Protein AF-A0A375CQH8-F1 (afdb_monomer)

Organism: NCBI:txid164546

Mean predicted aligned error: 15.19 Å

InterPro domains:
  IPR004027 SEC-C motif [PF02810] (605-623)

Sequence (623 aa):
MVHLRDTAEERELMDDQPDGGILARLGVFPVASIDRMHQRSSHAAGAGRAALNQEGILKPVFGYLVAVPGQTARNVAMRRPVKPSTRIRAIQCWRSTGVSHALGSSLHVIMRVNSNRTGVLMVGEHCGGSEAAMTGMSYGVTATERMLAEFCERSFLKLWSYPNPHKDDGHELCDLLAVFGDTIFIFFDRENELPEITDKDPQVLWDRWKRNVIDRQVRTAHGAERYIRGGRPIFLDAKREKPFPVPFDKDKAVIHKIIVAHGAKAACELASPENVYGSLAITYAETGADLSHPFHIELDRHNPVHVLDSHNMPIVLRELDTVSDFSAYLDEKVRAVAAFDYLSYCGEEDLLGHYLLNYDAATKRHVIGPKSKDRSNVNGVMIAEGEWRDFVQTSVYKNTKNEDRISYFWDQLIQRTCQNSLEGTLGGNSNIARGESAIHEMAKEPRFMRRGLSERMLTAVDRFPDTGSFTRQVTFLPSFEPNVGYVLLQLRVPEAFRSTADFREKRQTLLEIACGAAKNKFPDLVKVIGIGIEAPKFSGGTVAEDFILMPCEPWTDERKSYYEELNREWNFFGTPALRRFNDRVTQFVPPPRAGTPTKPGRIGRNNPCPCGSGRKFKECHGR

pLDDT: mean 74.75, std 26.85, range [20.2, 98.38]

Nearest PDB structures (foldseek):
  6rvz-assembly1_A  TM=4.945E-01  e=7.745E-01  Homo sapiens
  3tal-assembly1_A  TM=4.244E-01  e=8.731E+00  Pyrococcus furiosus DSM 3638
  3tai-assembly1_A  TM=1.573E-01  e=4.441E+00  Pyrococcus furiosus DSM 3638

Structure (mmCIF, N/CA/C/O backbone):
data_AF-A0A375CQH8-F1
#
_entry.id   AF-A0A375CQH8-F1
#
loop_
_atom_site.group_PDB
_atom_site.id
_atom_site.type_symbol
_atom_site.label_atom_id
_atom_site.label_alt_id
_atom_site.label_comp_id
_atom_site.label_asym_id
_atom_site.label_entity_id
_atom_site.label_seq_id
_atom_site.pdbx_PDB_ins_code
_atom_site.Cartn_x
_atom_site.Cartn_y
_atom_site.Cartn_z
_atom_site.occupancy
_atom_site.B_iso_or_equiv
_atom_site.auth_seq_id
_atom_site.auth_comp_id
_atom_site.auth_asym_id
_atom_site.auth_atom_id
_atom_site.pdbx_PDB_model_num
ATOM 1 N N . MET A 1 1 ? -13.959 -8.116 -13.012 1.00 41.78 1 MET A N 1
ATOM 2 C CA . MET A 1 1 ? -13.976 -6.887 -12.190 1.00 41.78 1 MET A CA 1
ATOM 3 C C . MET A 1 1 ? -14.819 -7.005 -10.909 1.00 41.78 1 MET A C 1
ATOM 5 O O . MET A 1 1 ? -15.531 -6.061 -10.595 1.00 41.78 1 MET A O 1
ATOM 9 N N . VAL A 1 2 ? -14.787 -8.093 -10.123 1.00 34.25 2 VAL A N 1
ATOM 10 C CA . VAL A 1 2 ? -15.451 -8.009 -8.804 1.00 34.25 2 VAL A CA 1
ATOM 11 C C . VAL A 1 2 ? -14.690 -8.767 -7.730 1.00 34.25 2 VAL A C 1
ATOM 13 O O . VAL A 1 2 ? -14.949 -9.942 -7.490 1.00 34.25 2 VAL A O 1
ATOM 16 N N . HIS A 1 3 ? -13.786 -8.048 -7.059 1.00 41.03 3 HIS A N 1
ATOM 17 C CA . HIS A 1 3 ? -13.471 -8.355 -5.674 1.00 41.03 3 HIS A CA 1
ATOM 18 C C . HIS A 1 3 ? -14.729 -8.080 -4.854 1.00 41.03 3 HIS A C 1
ATOM 20 O O . HIS A 1 3 ? -15.212 -6.948 -4.800 1.00 41.03 3 HIS A O 1
ATOM 26 N N . LEU A 1 4 ? -15.301 -9.148 -4.304 1.00 38.59 4 LEU A N 1
ATOM 27 C CA . LEU A 1 4 ? -16.538 -9.137 -3.534 1.00 38.59 4 LEU A CA 1
ATOM 28 C C . LEU A 1 4 ? -16.195 -9.404 -2.077 1.00 38.59 4 LEU A C 1
ATOM 30 O O . LEU A 1 4 ? -15.538 -10.402 -1.773 1.00 38.59 4 LEU A O 1
ATOM 34 N N . ARG A 1 5 ? -16.672 -8.546 -1.179 1.00 39.34 5 ARG A N 1
ATOM 35 C CA . ARG A 1 5 ? -16.752 -8.883 0.237 1.00 39.34 5 ARG A CA 1
ATOM 36 C C . ARG A 1 5 ? -18.120 -8.494 0.770 1.00 39.34 5 ARG A C 1
ATOM 38 O O . ARG A 1 5 ? -18.524 -7.341 0.637 1.00 39.34 5 ARG A O 1
ATOM 45 N N . ASP A 1 6 ? -18.791 -9.471 1.365 1.00 34.78 6 ASP A N 1
ATOM 46 C CA . ASP A 1 6 ? -19.951 -9.232 2.209 1.00 34.78 6 ASP A CA 1
ATOM 47 C C . ASP A 1 6 ? -19.422 -8.813 3.583 1.00 34.78 6 ASP A C 1
ATOM 49 O O . ASP A 1 6 ? -18.721 -9.573 4.257 1.00 34.78 6 ASP A O 1
ATOM 53 N N . THR A 1 7 ? -19.690 -7.575 3.975 1.00 35.06 7 THR A N 1
ATOM 54 C CA . THR A 1 7 ? -19.331 -7.046 5.289 1.00 35.06 7 THR A CA 1
ATOM 55 C C . THR A 1 7 ? -20.567 -7.066 6.171 1.00 35.06 7 THR A C 1
ATOM 57 O O . THR A 1 7 ? -21.576 -6.466 5.811 1.00 35.06 7 THR A O 1
ATOM 60 N N . ALA A 1 8 ? -20.495 -7.750 7.312 1.00 30.75 8 ALA A N 1
ATOM 61 C CA . ALA A 1 8 ? -21.503 -7.664 8.360 1.00 30.75 8 ALA A CA 1
ATOM 62 C C . ALA A 1 8 ? -21.048 -6.618 9.383 1.00 30.75 8 ALA A C 1
ATOM 64 O O . ALA A 1 8 ? -20.131 -6.865 10.161 1.00 30.75 8 ALA A O 1
ATOM 65 N N . GLU A 1 9 ? -21.651 -5.439 9.334 1.00 31.34 9 GLU A N 1
ATOM 66 C CA . GLU A 1 9 ? -21.525 -4.411 10.366 1.00 31.34 9 GLU A CA 1
ATOM 67 C C . GLU A 1 9 ? -22.544 -4.711 11.460 1.00 31.34 9 GLU A C 1
ATOM 69 O O . GLU A 1 9 ? -23.689 -5.026 11.147 1.00 31.34 9 GLU A O 1
ATOM 74 N N . GLU A 1 10 ? -22.167 -4.577 12.729 1.00 43.72 10 GLU A N 1
ATOM 75 C CA . GLU A 1 10 ? -23.126 -4.572 13.833 1.00 43.72 10 GLU A CA 1
ATOM 76 C C . GLU A 1 10 ? -22.975 -3.280 14.643 1.00 43.72 10 GLU A C 1
ATOM 78 O O . GLU A 1 10 ? -21.871 -2.913 15.054 1.00 43.72 10 GLU A O 1
ATOM 83 N N . ARG A 1 11 ? -24.085 -2.558 14.833 1.00 34.12 11 ARG A N 1
ATOM 84 C CA . ARG A 1 11 ? -24.112 -1.244 15.490 1.00 34.12 11 ARG A CA 1
ATOM 85 C C . ARG A 1 11 ? -25.116 -1.218 16.620 1.00 34.12 11 ARG A C 1
ATOM 87 O O . ARG A 1 11 ? -26.246 -1.668 16.455 1.00 34.12 11 ARG A O 1
ATOM 94 N N . GLU A 1 12 ? -24.726 -0.591 17.718 1.00 41.88 12 GLU A N 1
ATOM 95 C CA . GLU A 1 12 ? -25.547 -0.487 18.913 1.00 41.88 12 GLU A CA 1
ATOM 96 C C . GLU A 1 12 ? -25.495 0.918 19.511 1.00 41.88 12 GLU A C 1
ATOM 98 O O . GLU A 1 12 ? -24.451 1.575 19.486 1.00 41.88 12 GLU A O 1
ATOM 103 N N . LEU A 1 13 ? -26.632 1.374 20.036 1.00 35.69 13 LEU A N 1
ATOM 104 C CA . LEU A 1 13 ? -26.797 2.680 20.662 1.00 35.69 13 LEU A CA 1
ATOM 105 C C . LEU A 1 13 ? -27.250 2.511 22.113 1.00 35.69 13 LEU A C 1
ATOM 107 O O . LEU A 1 13 ? -28.241 1.818 22.346 1.00 35.69 13 LEU A O 1
ATOM 111 N N . MET A 1 14 ? -26.590 3.189 23.054 1.00 47.44 14 MET A N 1
ATOM 112 C CA . MET A 1 14 ? -27.044 3.265 24.445 1.00 47.44 14 MET A CA 1
ATOM 113 C C . MET A 1 14 ? -27.053 4.721 24.924 1.00 47.44 14 MET A C 1
ATOM 115 O O . MET A 1 14 ? -26.047 5.430 24.833 1.00 47.44 14 MET A O 1
ATOM 119 N N . ASP A 1 15 ? -28.222 5.157 25.398 1.00 39.50 15 ASP A N 1
ATOM 120 C CA . ASP A 1 15 ? -28.410 6.398 26.151 1.00 39.50 15 ASP A CA 1
ATOM 121 C C . ASP A 1 15 ? -28.326 6.033 27.634 1.00 39.50 15 ASP A C 1
ATOM 123 O O . ASP A 1 15 ? -29.274 5.484 28.201 1.00 39.50 15 ASP A O 1
ATOM 127 N N . ASP A 1 16 ? -27.156 6.241 28.232 1.00 46.09 16 ASP A N 1
ATOM 128 C CA . ASP A 1 16 ? -26.970 5.982 29.651 1.00 46.09 16 ASP A CA 1
ATOM 129 C C . ASP A 1 16 ? -27.411 7.252 30.398 1.00 46.09 16 ASP A C 1
ATOM 131 O O . ASP A 1 16 ? -26.776 8.305 30.299 1.00 46.09 16 ASP A O 1
ATOM 135 N N . GLN A 1 17 ? -28.528 7.178 31.131 1.00 35.88 17 GLN A N 1
ATOM 136 C CA . GLN A 1 17 ? -28.936 8.268 32.021 1.00 35.88 17 GLN A CA 1
ATOM 137 C C . GLN A 1 17 ? -27.777 8.579 32.990 1.00 35.88 17 GLN A C 1
ATOM 139 O O . GLN A 1 17 ? -27.078 7.659 33.430 1.00 35.88 17 GLN A O 1
ATOM 144 N N . PRO A 1 18 ? -27.512 9.863 33.303 1.00 36.47 18 PRO A N 1
ATOM 145 C CA . PRO A 1 18 ? -26.422 10.264 34.182 1.00 36.47 18 PRO A CA 1
ATOM 146 C C . PRO 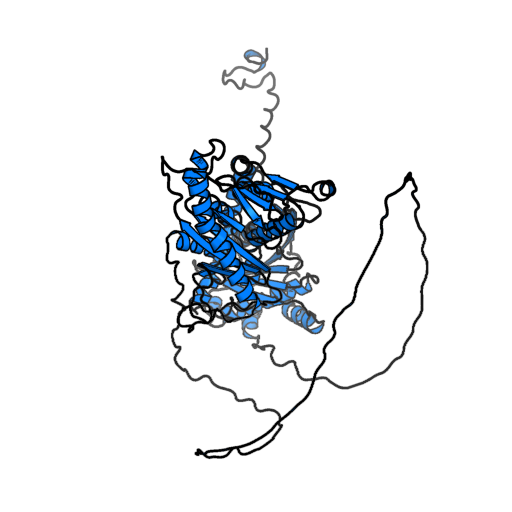A 1 18 ? -26.793 9.972 35.640 1.00 36.47 18 PRO A C 1
ATOM 148 O O . PRO A 1 18 ? -26.933 10.868 36.470 1.00 36.47 18 PRO A O 1
ATOM 151 N N . ASP A 1 19 ? -26.971 8.705 35.971 1.00 36.69 19 ASP A N 1
ATOM 152 C CA . ASP A 1 19 ? -27.067 8.247 37.338 1.00 36.69 19 ASP A CA 1
ATOM 153 C C . ASP A 1 19 ? -25.661 8.397 37.925 1.00 36.69 19 ASP A C 1
ATOM 155 O O . ASP A 1 19 ? -24.672 7.990 37.304 1.00 36.69 19 ASP A O 1
ATOM 159 N N . GLY A 1 20 ? -25.539 8.936 39.141 1.00 38.56 20 GLY A N 1
ATOM 160 C CA . GLY A 1 20 ? -24.242 9.135 39.808 1.00 38.56 20 GLY A CA 1
ATOM 161 C C . GLY A 1 20 ? -23.351 7.880 39.869 1.00 38.56 20 GLY A C 1
ATOM 162 O O . GLY A 1 20 ? -22.147 8.000 40.076 1.00 38.56 20 GLY A O 1
ATOM 163 N N . GLY A 1 21 ? -23.913 6.690 39.620 1.00 44.16 21 GLY A N 1
ATOM 164 C CA . GLY A 1 21 ? -23.195 5.431 39.451 1.00 44.16 21 GLY A CA 1
ATOM 165 C C . GLY A 1 21 ? -22.232 5.398 38.259 1.00 44.16 21 GLY A C 1
ATOM 166 O O . GLY A 1 21 ? -21.093 5.000 38.455 1.00 44.16 21 GLY A O 1
ATOM 167 N N . ILE A 1 22 ? -22.614 5.833 37.053 1.00 43.34 22 ILE A N 1
ATOM 168 C CA . ILE A 1 22 ? -21.747 5.720 35.854 1.00 43.34 22 ILE A CA 1
ATOM 169 C C . ILE A 1 22 ? -20.538 6.659 35.934 1.00 43.34 22 ILE A C 1
ATOM 171 O O . ILE A 1 22 ? -19.409 6.256 35.647 1.00 43.34 22 ILE A O 1
ATOM 175 N N . LEU A 1 23 ? -20.752 7.888 36.411 1.00 41.19 23 LEU A N 1
ATOM 176 C CA . LEU A 1 23 ? -19.678 8.863 36.625 1.00 41.19 23 LEU A CA 1
ATOM 177 C C . LEU A 1 23 ? -18.757 8.466 37.792 1.00 41.19 23 LEU A C 1
ATOM 179 O O . LEU A 1 23 ? -17.548 8.670 37.698 1.00 41.19 23 LEU A O 1
ATOM 183 N N . ALA A 1 24 ? -19.293 7.846 38.853 1.00 44.47 24 ALA A N 1
ATOM 184 C CA . ALA A 1 24 ? -18.484 7.276 39.932 1.00 44.47 24 ALA A CA 1
ATOM 185 C C . ALA A 1 24 ? -17.674 6.051 39.469 1.00 44.47 24 ALA A C 1
ATOM 187 O O . ALA A 1 24 ? -16.518 5.912 39.853 1.00 44.47 24 ALA A O 1
ATOM 188 N N . ARG A 1 25 ? -18.230 5.191 38.605 1.00 54.72 25 ARG A N 1
ATOM 189 C CA . ARG A 1 25 ? -17.586 3.956 38.108 1.00 54.72 25 ARG A CA 1
ATOM 190 C C . ARG A 1 25 ? -16.358 4.219 37.250 1.00 54.72 25 ARG A C 1
ATOM 192 O O . ARG A 1 25 ? -15.370 3.503 37.373 1.00 54.72 25 ARG A O 1
ATOM 199 N N . LEU A 1 26 ? -16.375 5.281 36.447 1.00 46.81 26 LEU A N 1
ATOM 200 C CA . LEU A 1 26 ? -15.183 5.704 35.712 1.00 46.81 26 LEU A CA 1
ATOM 201 C C . LEU A 1 26 ? -14.052 6.163 36.655 1.00 46.81 26 LEU A C 1
ATOM 203 O O . LEU A 1 26 ? -12.899 6.150 36.249 1.00 46.81 26 LEU A O 1
ATOM 207 N N . GLY A 1 27 ? -14.352 6.534 37.906 1.00 36.72 27 GLY A N 1
ATOM 208 C CA . GLY A 1 27 ? -13.359 6.857 38.940 1.00 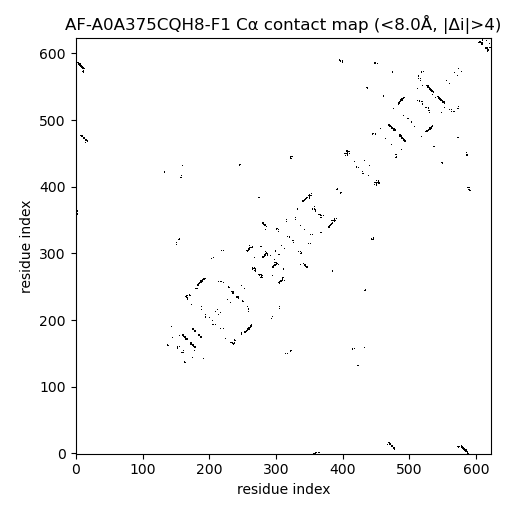36.72 27 GLY A CA 1
ATOM 209 C C . GLY A 1 27 ? -12.887 5.673 39.799 1.00 36.72 27 GLY A C 1
ATOM 210 O O . GLY A 1 27 ? -12.098 5.892 40.713 1.00 36.72 27 GLY A O 1
ATOM 211 N N . VAL A 1 28 ? -13.370 4.442 39.559 1.00 37.56 28 VAL A N 1
ATOM 212 C CA . VAL A 1 28 ? -13.140 3.270 40.440 1.00 37.56 28 VAL A CA 1
ATOM 213 C C . VAL A 1 28 ? -12.233 2.199 39.821 1.00 37.56 28 VAL A C 1
ATOM 215 O O . VAL A 1 28 ? -11.875 1.257 40.517 1.00 37.56 28 VAL A O 1
ATOM 218 N N . PHE A 1 29 ? -11.790 2.315 38.566 1.00 34.28 29 PHE A N 1
ATOM 219 C CA . PHE A 1 29 ? -10.866 1.330 37.986 1.00 34.28 29 PHE A CA 1
ATOM 220 C C . PHE A 1 29 ? -9.407 1.640 38.371 1.00 34.28 29 PHE A C 1
ATOM 222 O O . PHE A 1 29 ? -8.829 2.574 37.816 1.00 34.28 29 PHE A O 1
ATOM 229 N N . PRO A 1 30 ? -8.764 0.893 39.295 1.00 31.67 30 PRO A N 1
ATOM 230 C CA . PRO A 1 30 ? -7.325 0.988 39.458 1.00 31.67 30 PRO A CA 1
ATOM 231 C C . PRO A 1 30 ? -6.642 0.390 38.227 1.00 31.67 30 PRO A C 1
ATOM 233 O O . PRO A 1 30 ? -6.921 -0.741 37.825 1.00 31.67 30 PRO A O 1
ATOM 236 N N . VAL A 1 31 ? -5.711 1.155 37.667 1.00 29.66 31 VAL A N 1
ATOM 237 C CA . VAL A 1 31 ? -4.774 0.726 36.630 1.00 29.66 31 VAL A CA 1
ATOM 238 C C . VAL A 1 31 ? -3.994 -0.485 37.145 1.00 29.66 31 VAL A C 1
ATOM 240 O O . VAL A 1 31 ? -3.090 -0.360 37.972 1.00 29.66 31 VAL A O 1
ATOM 243 N N . ALA A 1 32 ? -4.339 -1.677 36.668 1.00 27.80 32 ALA A N 1
ATOM 244 C CA . ALA A 1 32 ? -3.481 -2.844 36.783 1.00 27.80 32 ALA A CA 1
ATOM 245 C C . ALA A 1 32 ? -2.817 -3.060 35.424 1.00 27.80 32 ALA A C 1
ATOM 247 O O . ALA A 1 32 ? -3.388 -3.679 34.530 1.00 27.80 32 ALA A O 1
ATOM 248 N N . SER A 1 33 ? -1.596 -2.548 35.269 1.00 29.78 33 SER A N 1
ATOM 249 C CA . SER A 1 33 ? -0.712 -2.979 34.192 1.00 29.78 33 SER A CA 1
ATOM 250 C C . SER A 1 33 ? -0.490 -4.492 34.311 1.00 29.78 33 SER A C 1
ATOM 252 O O . SER A 1 33 ? -0.049 -5.007 35.345 1.00 29.78 33 SER A O 1
ATOM 254 N N . ILE A 1 34 ? -0.849 -5.225 33.257 1.00 33.34 34 ILE A N 1
ATOM 255 C CA . ILE A 1 34 ? -0.694 -6.680 33.150 1.00 33.34 34 ILE A CA 1
ATOM 256 C C . ILE A 1 34 ? 0.793 -6.995 32.924 1.00 33.34 34 ILE A C 1
ATOM 258 O O . ILE A 1 34 ? 1.209 -7.355 31.835 1.00 33.34 34 ILE A O 1
ATOM 262 N N . ASP A 1 35 ? 1.604 -6.850 33.972 1.00 26.97 35 ASP A N 1
ATOM 263 C CA . ASP A 1 35 ? 3.008 -7.298 34.002 1.00 26.97 35 ASP A CA 1
ATOM 264 C C . ASP A 1 35 ? 3.305 -8.197 35.219 1.00 26.97 35 ASP A C 1
ATOM 266 O O . ASP A 1 35 ? 4.451 -8.519 35.533 1.00 26.97 35 ASP A O 1
ATOM 270 N N . ARG A 1 36 ? 2.271 -8.643 35.952 1.00 28.17 36 ARG A N 1
ATOM 271 C CA . ARG A 1 36 ? 2.440 -9.383 37.222 1.00 28.17 36 ARG A CA 1
ATOM 272 C C . ARG A 1 36 ? 1.669 -10.697 37.373 1.00 28.17 36 ARG A C 1
ATOM 274 O O . ARG A 1 36 ? 1.484 -11.146 38.501 1.00 28.17 36 ARG A O 1
ATOM 281 N N . MET A 1 37 ? 1.285 -11.373 36.289 1.00 28.34 37 MET A N 1
ATOM 282 C CA . MET A 1 37 ? 0.668 -12.716 36.386 1.00 28.34 37 MET A CA 1
ATOM 283 C C . MET A 1 37 ? 1.550 -13.896 35.946 1.00 28.34 37 MET A C 1
ATOM 285 O O . MET A 1 37 ? 1.134 -15.046 36.060 1.00 28.34 37 MET A O 1
ATOM 289 N N . HIS A 1 38 ? 2.817 -13.679 35.583 1.00 28.97 38 HIS A N 1
ATOM 290 C CA . HIS A 1 38 ? 3.795 -14.767 35.454 1.00 28.97 38 HIS A CA 1
ATOM 291 C C . HIS A 1 38 ? 4.524 -15.036 36.772 1.00 28.97 38 HIS A C 1
ATOM 293 O O . HIS A 1 38 ? 5.709 -14.756 36.896 1.00 28.97 38 HIS A O 1
ATOM 299 N N . GLN A 1 39 ? 3.808 -15.559 37.770 1.00 29.70 39 GLN A N 1
ATOM 300 C CA . GLN A 1 39 ? 4.356 -16.401 38.847 1.00 29.70 39 GLN A CA 1
ATOM 301 C C . GLN A 1 39 ? 3.241 -16.722 39.847 1.00 29.70 39 GLN A C 1
ATOM 303 O O . GLN A 1 39 ? 3.035 -15.965 40.793 1.00 29.70 39 GLN A O 1
ATOM 308 N N . ARG A 1 40 ? 2.545 -17.852 39.648 1.00 26.11 40 ARG A N 1
ATOM 309 C CA . ARG A 1 40 ? 2.070 -18.786 40.696 1.00 26.11 40 ARG A CA 1
ATOM 310 C C . ARG A 1 40 ? 1.027 -19.748 40.126 1.00 26.11 40 ARG A C 1
ATOM 312 O O . ARG A 1 40 ? -0.136 -19.393 40.004 1.00 26.11 40 ARG A O 1
ATOM 319 N N . SER A 1 41 ? 1.448 -20.979 39.849 1.00 26.36 41 SER A N 1
ATOM 320 C CA . SER A 1 41 ? 0.802 -22.212 40.339 1.00 26.36 41 SER A CA 1
ATOM 321 C C . SER A 1 41 ? 1.401 -23.431 39.630 1.00 26.36 41 SER A C 1
ATOM 323 O O . SER A 1 41 ? 0.886 -23.955 38.653 1.00 26.36 41 SER A O 1
ATOM 325 N N . SER A 1 42 ? 2.531 -23.902 40.153 1.00 24.34 42 SER A N 1
ATOM 326 C CA . SER A 1 42 ? 3.021 -25.259 39.926 1.00 24.34 42 SER A CA 1
ATOM 327 C C . SER A 1 42 ? 2.874 -26.023 41.238 1.00 24.34 42 SER A C 1
ATOM 329 O O . SER A 1 42 ? 3.603 -25.725 42.181 1.00 24.34 42 SER A O 1
ATOM 331 N N . HIS A 1 43 ? 1.898 -26.932 41.297 1.00 26.73 43 HIS A N 1
ATOM 332 C CA . HIS A 1 43 ? 1.901 -28.221 42.008 1.00 26.73 43 HIS A CA 1
ATOM 333 C C . HIS A 1 43 ? 0.465 -28.672 42.305 1.00 26.73 43 HIS A C 1
ATOM 335 O O . HIS A 1 43 ? -0.172 -28.153 43.212 1.00 26.73 43 HIS A O 1
ATOM 341 N N . ALA A 1 44 ? -0.011 -29.690 41.589 1.00 25.00 44 ALA A N 1
ATOM 342 C CA . ALA A 1 44 ? -0.225 -31.025 42.154 1.00 25.00 44 ALA A CA 1
ATOM 343 C C . ALA A 1 44 ? -0.697 -31.985 41.051 1.00 25.00 44 ALA A C 1
ATOM 345 O O . ALA A 1 44 ? -1.486 -31.633 40.182 1.00 25.00 44 ALA A O 1
ATOM 346 N N . ALA A 1 45 ? -0.132 -33.187 41.086 1.00 25.02 45 ALA A N 1
ATOM 347 C CA . ALA A 1 45 ? -0.254 -34.253 40.108 1.00 25.02 45 ALA A CA 1
ATOM 348 C C . ALA A 1 45 ? -1.553 -35.067 40.244 1.00 25.02 45 ALA A C 1
ATOM 350 O O . ALA A 1 45 ? -2.141 -35.140 41.319 1.00 25.02 45 ALA A O 1
ATOM 351 N N . GLY A 1 46 ? -1.911 -35.786 39.177 1.00 23.53 46 GLY A N 1
ATOM 352 C CA . GLY A 1 46 ? -2.907 -36.856 39.214 1.00 23.53 46 GLY A CA 1
ATOM 353 C C . GLY A 1 46 ? -2.970 -37.613 37.891 1.00 23.53 46 GLY A C 1
ATOM 354 O O . GLY A 1 46 ? -3.621 -37.178 36.953 1.00 23.53 46 GLY A O 1
ATOM 355 N N . ALA A 1 47 ? -2.241 -38.725 37.815 1.00 24.30 47 ALA A N 1
ATOM 356 C CA . ALA A 1 47 ? -2.130 -39.609 36.660 1.00 24.30 47 ALA A CA 1
ATOM 357 C C . ALA A 1 47 ? -3.442 -40.351 36.325 1.00 24.30 47 ALA A C 1
ATOM 359 O O . ALA A 1 47 ? -4.173 -40.756 37.224 1.00 24.30 47 ALA A O 1
ATOM 360 N N . GLY A 1 48 ? -3.673 -40.636 35.038 1.00 23.09 48 GLY A N 1
ATOM 361 C CA . GLY A 1 48 ? -4.765 -41.500 34.576 1.00 23.09 48 GLY A CA 1
ATOM 362 C C . GLY A 1 48 ? -4.594 -41.927 33.115 1.00 23.09 48 GLY A C 1
ATOM 363 O O . GLY A 1 48 ? -4.576 -41.099 32.220 1.00 23.09 48 GLY A O 1
ATOM 364 N N . ARG A 1 49 ? -4.407 -43.231 32.908 1.00 23.61 49 ARG A N 1
ATOM 365 C CA . ARG A 1 49 ? -4.001 -43.958 31.691 1.00 23.61 49 ARG A CA 1
ATOM 366 C C . ARG A 1 49 ? -4.957 -43.891 30.479 1.00 23.61 49 ARG A C 1
ATOM 368 O O . ARG A 1 49 ? -6.161 -44.003 30.636 1.00 23.61 49 ARG A O 1
ATOM 375 N N . ALA A 1 50 ? -4.331 -43.868 29.295 1.00 22.69 50 ALA A N 1
ATOM 376 C CA . ALA A 1 50 ? -4.510 -44.703 28.089 1.00 22.69 50 ALA A CA 1
ATOM 377 C C . ALA A 1 50 ? -5.882 -45.317 27.714 1.00 22.69 50 ALA A C 1
ATOM 379 O O . ALA A 1 50 ? -6.417 -46.128 28.463 1.00 22.69 50 ALA A O 1
ATOM 380 N N . ALA A 1 51 ? -6.275 -45.137 26.441 1.00 24.02 51 ALA A N 1
ATOM 381 C CA . ALA A 1 51 ? -6.775 -46.213 25.568 1.00 24.02 51 ALA A CA 1
ATOM 382 C C . ALA A 1 51 ? -6.667 -45.837 24.070 1.00 24.02 51 ALA A C 1
ATOM 384 O O . ALA A 1 51 ? -7.029 -44.739 23.659 1.00 24.02 51 ALA A O 1
ATOM 385 N N . LEU A 1 52 ? -6.133 -46.784 23.294 1.00 24.11 52 LEU A N 1
ATOM 386 C CA . LEU A 1 52 ? -6.046 -46.874 21.830 1.00 24.11 52 LEU A CA 1
ATOM 387 C C . LEU A 1 52 ? -7.310 -47.536 21.236 1.00 24.11 52 LEU A C 1
ATOM 389 O O . LEU A 1 52 ? -8.083 -48.127 21.987 1.00 24.11 52 LEU A O 1
ATOM 393 N N . ASN A 1 53 ? -7.370 -47.546 19.891 1.00 24.69 53 ASN A N 1
ATOM 394 C CA . ASN A 1 53 ? -8.190 -48.347 18.948 1.00 24.69 53 ASN A CA 1
ATOM 395 C C . ASN A 1 53 ? -9.380 -47.611 18.315 1.00 24.69 53 ASN A C 1
ATOM 397 O O . ASN A 1 53 ? -10.101 -46.908 19.005 1.00 24.69 53 ASN A O 1
ATOM 401 N N . GLN A 1 54 ? -9.733 -47.784 17.037 1.00 25.31 54 GLN A N 1
ATOM 402 C CA . GLN A 1 54 ? -9.124 -48.341 15.816 1.00 25.31 54 GLN A CA 1
ATOM 403 C C . GLN A 1 54 ? -10.128 -48.021 14.679 1.00 25.31 54 GLN A C 1
ATOM 405 O O . GLN A 1 54 ? -11.320 -47.876 14.925 1.00 25.31 54 GLN A O 1
ATOM 410 N N . GLU A 1 55 ? -9.585 -47.906 13.471 1.00 25.62 55 GLU A N 1
ATOM 411 C CA . GLU A 1 55 ? -10.138 -47.983 12.106 1.00 25.62 55 GLU A CA 1
ATOM 412 C C . GLU A 1 55 ? -11.627 -48.303 11.827 1.00 25.62 55 GLU A C 1
ATOM 414 O O . GLU A 1 55 ? -12.215 -49.209 12.410 1.00 25.62 55 GLU A O 1
ATOM 419 N N . GLY A 1 56 ? -12.132 -47.735 10.715 1.00 22.98 56 GLY A N 1
ATOM 420 C CA . GLY A 1 56 ? -12.783 -48.579 9.702 1.00 22.98 56 GLY A CA 1
ATOM 421 C C . GLY A 1 56 ? -13.886 -47.981 8.810 1.00 22.98 56 GLY A C 1
ATOM 422 O O . GLY A 1 56 ? -15.016 -47.818 9.247 1.00 22.98 56 GLY A O 1
ATOM 423 N N . ILE A 1 57 ? -13.569 -47.916 7.506 1.00 23.38 57 ILE A N 1
ATOM 424 C CA . ILE A 1 57 ? -14.386 -48.350 6.342 1.00 23.38 57 ILE A CA 1
ATOM 425 C C . ILE A 1 57 ? -14.943 -47.279 5.367 1.00 23.38 57 ILE A C 1
ATOM 427 O O . ILE A 1 57 ? -15.779 -46.436 5.669 1.00 23.38 57 ILE A O 1
ATOM 431 N N . LEU A 1 58 ? -14.459 -47.457 4.128 1.00 21.94 58 LEU A N 1
ATOM 432 C CA . LEU A 1 58 ? -14.775 -46.898 2.806 1.00 21.94 58 LEU A CA 1
ATOM 433 C C . LEU A 1 58 ? -16.177 -47.254 2.271 1.00 21.94 58 LEU A C 1
ATOM 435 O O . LEU A 1 58 ? -16.704 -48.305 2.627 1.00 21.94 58 LEU A O 1
ATOM 439 N N . LYS A 1 59 ? -16.656 -46.515 1.249 1.00 23.20 59 LYS A N 1
ATOM 440 C CA . LYS A 1 59 ? -16.973 -47.036 -0.113 1.00 23.20 59 LYS A CA 1
ATOM 441 C C . LYS A 1 59 ? -17.425 -45.920 -1.104 1.00 23.20 59 LYS A C 1
ATOM 443 O O . LYS A 1 59 ? -17.661 -44.802 -0.659 1.00 23.20 59 LYS A O 1
ATOM 448 N N . PRO A 1 60 ? -17.444 -46.182 -2.436 1.00 27.34 60 PRO A N 1
ATOM 449 C CA . PRO A 1 60 ? -16.961 -45.272 -3.485 1.00 27.34 60 PRO A CA 1
ATOM 450 C C . PRO A 1 60 ? -18.038 -44.865 -4.514 1.00 27.34 60 PRO A C 1
ATOM 452 O O . PRO A 1 60 ? -19.147 -45.394 -4.495 1.00 27.34 60 PRO A O 1
ATOM 455 N N . VAL A 1 61 ? -17.668 -44.041 -5.504 1.00 23.42 61 VAL A N 1
ATOM 456 C CA . VAL A 1 61 ? -18.356 -43.992 -6.809 1.00 23.42 61 VAL A CA 1
ATOM 457 C C . VAL A 1 61 ? -17.333 -44.009 -7.952 1.00 23.42 61 VAL A C 1
ATOM 459 O O . VAL A 1 61 ? -16.369 -43.249 -7.961 1.00 23.42 61 VAL A O 1
ATOM 462 N N . PHE A 1 62 ? -17.565 -44.935 -8.884 1.00 21.81 62 PHE A N 1
ATOM 463 C CA . PHE A 1 62 ? -16.845 -45.199 -10.131 1.00 21.81 62 PHE A CA 1
ATOM 464 C C . PHE A 1 62 ? -17.295 -44.266 -11.271 1.00 21.81 62 PHE A C 1
ATOM 466 O O . PHE A 1 62 ? -18.468 -43.915 -11.358 1.00 21.81 62 PHE A O 1
ATOM 473 N N . GLY A 1 63 ? -16.389 -43.997 -12.216 1.00 21.84 63 GLY A N 1
ATOM 474 C CA . GLY A 1 63 ? -16.684 -43.465 -13.552 1.00 21.84 63 GLY A CA 1
ATOM 475 C C . GLY A 1 63 ? -15.445 -43.570 -14.449 1.00 21.84 63 GLY A C 1
ATOM 476 O O . GLY A 1 63 ? -14.386 -43.073 -14.091 1.00 21.84 63 GLY A O 1
ATOM 477 N N . TYR A 1 64 ? -15.565 -44.295 -15.558 1.00 22.44 64 TYR A N 1
ATOM 478 C CA . TYR A 1 64 ? -14.509 -44.995 -16.300 1.00 22.44 64 TYR A CA 1
ATOM 479 C C . TYR A 1 64 ? -14.063 -44.310 -17.619 1.00 22.44 64 TYR A C 1
ATOM 481 O O . TYR A 1 64 ? -14.907 -43.730 -18.289 1.00 22.44 64 TYR A O 1
ATOM 489 N N . LEU A 1 65 ? -12.796 -44.588 -18.017 1.00 21.77 65 LEU A N 1
ATOM 490 C CA . LEU A 1 65 ? -12.253 -44.888 -19.379 1.00 21.77 65 LEU A CA 1
ATOM 491 C C . LEU A 1 65 ? -12.320 -43.784 -20.479 1.00 21.77 65 LEU A C 1
ATOM 493 O O . LEU A 1 65 ? -13.276 -43.037 -20.550 1.00 21.77 65 LEU A O 1
ATOM 497 N N . VAL A 1 66 ? -11.369 -43.594 -21.413 1.00 22.47 66 VAL A N 1
ATOM 498 C CA . VAL A 1 66 ? -10.392 -44.480 -22.088 1.00 22.47 66 VAL A CA 1
ATOM 499 C C . VAL A 1 66 ? -9.140 -43.678 -22.504 1.00 22.47 66 VAL A C 1
ATOM 501 O O . VAL A 1 66 ? -9.261 -42.590 -23.060 1.00 22.47 66 VAL A O 1
ATOM 504 N N . ALA A 1 67 ? -7.950 -44.261 -22.328 1.00 21.61 67 ALA A N 1
ATOM 505 C CA . ALA A 1 67 ? -6.713 -43.891 -23.023 1.00 21.61 67 ALA A CA 1
ATOM 506 C C . ALA A 1 67 ? -6.448 -44.878 -24.179 1.00 21.61 67 ALA A C 1
ATOM 508 O O . ALA A 1 67 ? -6.725 -46.070 -24.032 1.00 21.61 67 ALA A O 1
ATOM 509 N N . VAL A 1 68 ? -5.884 -44.404 -25.296 1.00 24.61 68 VAL A N 1
ATOM 510 C CA . VAL A 1 68 ? -5.420 -45.243 -26.420 1.00 24.61 68 VAL A CA 1
ATOM 511 C C . VAL A 1 68 ? -3.887 -45.118 -26.560 1.00 24.61 68 VAL A C 1
ATOM 513 O O . VAL A 1 68 ? -3.388 -43.995 -26.482 1.00 24.61 68 VAL A O 1
ATOM 516 N N . PRO A 1 69 ? -3.130 -46.226 -26.736 1.00 26.64 69 PRO A N 1
ATOM 517 C CA . PRO A 1 69 ? -1.662 -46.246 -26.680 1.00 26.64 69 PRO A CA 1
ATOM 518 C C . PRO A 1 69 ? -0.950 -46.443 -28.040 1.00 26.64 69 PRO A C 1
ATOM 520 O O . PRO A 1 69 ? -1.526 -46.976 -28.984 1.00 26.64 69 PRO A O 1
ATOM 523 N N . GLY A 1 70 ? 0.364 -46.159 -28.057 1.00 24.08 70 GLY A N 1
ATOM 524 C CA . GLY A 1 70 ? 1.361 -46.648 -29.036 1.00 24.08 70 GLY A CA 1
ATOM 525 C C . GLY A 1 70 ? 1.906 -45.561 -29.983 1.00 24.08 70 GLY A C 1
ATOM 526 O O . GLY A 1 70 ? 1.140 -44.726 -30.428 1.00 24.08 70 GLY A O 1
ATOM 527 N N . GLN A 1 71 ? 3.190 -45.484 -30.363 1.00 26.17 71 GLN A N 1
ATOM 528 C CA . GLN A 1 71 ? 4.256 -46.490 -30.374 1.00 26.17 71 GLN A CA 1
ATOM 529 C C . GLN A 1 71 ? 5.665 -45.858 -30.593 1.00 26.17 71 GLN A C 1
ATOM 531 O O . GLN A 1 71 ? 5.851 -45.002 -31.449 1.00 26.17 71 GLN A O 1
ATOM 536 N N . THR A 1 72 ? 6.639 -46.358 -29.815 1.00 26.00 72 THR A N 1
ATOM 537 C CA . THR A 1 72 ? 8.048 -46.741 -30.123 1.00 26.00 72 THR A CA 1
ATOM 538 C C . THR A 1 72 ? 9.076 -45.819 -30.820 1.00 26.00 72 THR A C 1
ATOM 540 O O . THR A 1 72 ? 9.119 -45.698 -32.036 1.00 26.00 72 THR A O 1
ATOM 543 N N . ALA A 1 73 ? 10.040 -45.363 -30.005 1.00 25.61 73 ALA A N 1
ATOM 544 C CA . ALA A 1 73 ? 11.499 -45.628 -30.005 1.00 25.61 73 ALA A CA 1
ATOM 545 C C . ALA A 1 73 ? 12.277 -45.974 -31.303 1.00 25.61 73 ALA A C 1
ATOM 547 O O . ALA A 1 73 ? 12.015 -47.002 -31.921 1.00 25.61 73 ALA A O 1
ATOM 548 N N . ARG A 1 74 ? 13.416 -45.279 -31.522 1.00 26.20 74 ARG A N 1
ATOM 549 C CA . ARG A 1 74 ? 14.812 -45.806 -31.438 1.00 26.20 74 ARG A CA 1
ATOM 550 C C . ARG A 1 74 ? 15.841 -44.804 -31.999 1.00 26.20 74 ARG A C 1
ATOM 552 O O . ARG A 1 74 ? 15.752 -44.432 -33.159 1.00 26.20 74 ARG A O 1
ATOM 559 N N . ASN A 1 75 ? 16.881 -44.482 -31.222 1.00 25.14 75 ASN A N 1
ATOM 560 C CA . ASN A 1 75 ? 18.269 -44.793 -31.599 1.00 25.14 75 ASN A CA 1
ATOM 561 C C . ASN A 1 75 ? 19.250 -44.611 -30.427 1.00 25.14 75 ASN A C 1
ATOM 563 O O . ASN A 1 75 ? 19.119 -43.719 -29.597 1.00 25.14 75 ASN A O 1
ATOM 567 N N . VAL A 1 76 ? 20.206 -45.537 -30.374 1.00 25.89 76 VAL A N 1
ATOM 568 C CA . VAL A 1 76 ? 21.220 -45.786 -29.341 1.00 25.89 76 VAL A CA 1
ATOM 569 C C . VAL A 1 76 ? 22.599 -45.679 -29.994 1.00 25.89 76 VAL A C 1
ATOM 571 O O . VAL A 1 76 ? 22.789 -46.278 -31.046 1.00 25.89 76 VAL A O 1
ATOM 574 N N . ALA A 1 77 ? 23.566 -45.032 -29.331 1.00 25.12 77 ALA A N 1
ATOM 575 C CA . ALA A 1 77 ? 25.010 -45.350 -29.357 1.00 25.12 77 ALA A CA 1
ATOM 576 C C . ALA A 1 77 ? 25.706 -44.526 -28.244 1.00 25.12 77 ALA A C 1
ATOM 578 O O . ALA A 1 77 ? 25.717 -43.306 -28.302 1.00 25.12 77 ALA A O 1
ATOM 579 N N . MET A 1 78 ? 25.987 -45.072 -27.055 1.00 24.92 78 MET A N 1
ATOM 580 C CA . MET A 1 78 ? 27.160 -45.854 -26.602 1.00 24.92 78 MET A CA 1
ATOM 581 C C . MET A 1 78 ? 28.514 -45.109 -26.443 1.00 24.92 78 MET A C 1
ATOM 583 O O . MET A 1 78 ? 29.238 -44.948 -27.411 1.00 24.92 78 MET A O 1
ATOM 587 N N . ARG A 1 79 ? 28.875 -44.890 -25.155 1.00 26.05 79 ARG A N 1
ATOM 588 C CA . ARG A 1 79 ? 30.142 -45.212 -24.418 1.00 26.05 79 ARG A CA 1
ATOM 589 C C . ARG A 1 79 ? 31.448 -44.491 -24.857 1.00 26.05 79 ARG A C 1
ATOM 591 O O . ARG A 1 79 ? 31.782 -44.498 -26.024 1.00 26.05 79 ARG A O 1
ATOM 598 N N . ARG A 1 80 ? 32.313 -43.947 -23.976 1.00 27.61 80 ARG A N 1
ATOM 599 C CA . ARG A 1 80 ? 32.973 -44.526 -22.772 1.00 27.61 80 ARG A CA 1
ATOM 600 C C . ARG A 1 80 ? 33.573 -43.453 -21.803 1.00 27.61 80 ARG A C 1
ATOM 602 O O . ARG A 1 80 ? 33.678 -42.301 -22.199 1.00 27.61 80 ARG A O 1
ATOM 609 N N . PRO A 1 81 ? 34.006 -43.846 -20.575 1.00 38.28 81 PRO A N 1
ATOM 610 C CA . PRO A 1 81 ? 34.335 -42.974 -19.423 1.00 38.28 81 PRO A CA 1
ATOM 611 C C . PRO A 1 81 ? 35.816 -43.019 -18.962 1.00 38.28 81 PRO A C 1
ATOM 613 O O . PRO A 1 81 ? 36.442 -44.051 -19.173 1.00 38.28 81 PRO A O 1
ATOM 616 N N . VAL A 1 82 ? 36.336 -42.023 -18.207 1.00 26.23 82 VAL A N 1
ATOM 617 C CA . VAL A 1 82 ? 37.493 -42.188 -17.271 1.00 26.23 82 VAL A CA 1
ATOM 618 C C . VAL A 1 82 ? 37.522 -41.153 -16.109 1.00 26.23 82 VAL A C 1
ATOM 620 O O . VAL A 1 82 ? 37.778 -39.979 -16.326 1.00 26.23 82 VAL A O 1
ATOM 623 N N . LYS A 1 83 ? 37.319 -41.688 -14.890 1.00 26.52 83 LYS A N 1
ATOM 624 C CA . LYS A 1 83 ? 37.903 -41.494 -13.528 1.00 26.52 83 LYS A CA 1
ATOM 625 C C . LYS A 1 83 ? 38.154 -40.127 -12.817 1.00 26.52 83 LYS A C 1
ATOM 627 O O . LYS A 1 83 ? 38.530 -39.147 -13.444 1.00 26.52 83 LYS A O 1
ATOM 632 N N . PRO A 1 84 ? 38.057 -40.130 -11.456 1.00 31.36 84 PRO A N 1
ATOM 633 C CA . PRO A 1 84 ? 38.179 -38.969 -10.563 1.00 31.36 84 PRO A CA 1
ATOM 634 C C . PRO A 1 84 ? 39.580 -38.823 -9.933 1.00 31.36 84 PRO A C 1
ATOM 636 O O . PRO A 1 84 ? 40.333 -39.796 -9.850 1.00 31.36 84 PRO A O 1
ATOM 639 N N . SER A 1 85 ? 39.898 -37.642 -9.392 1.00 25.23 85 SER A N 1
ATOM 640 C CA . SER A 1 85 ? 41.066 -37.436 -8.527 1.00 25.23 85 SER A CA 1
ATOM 641 C C . SER A 1 85 ? 40.664 -36.947 -7.132 1.00 25.23 85 SER A C 1
ATOM 643 O O . SER A 1 85 ? 40.000 -35.935 -6.934 1.00 25.23 85 SER A O 1
ATOM 645 N N . THR A 1 86 ? 41.084 -37.731 -6.147 1.00 25.23 86 THR A N 1
ATOM 646 C CA . THR A 1 86 ? 41.074 -37.447 -4.713 1.00 25.23 86 THR A CA 1
ATOM 647 C C . THR A 1 86 ? 42.414 -36.815 -4.338 1.00 25.23 86 THR A C 1
ATOM 649 O O . THR A 1 86 ? 43.448 -37.299 -4.800 1.00 25.23 86 THR A O 1
ATOM 652 N N . ARG A 1 87 ? 42.442 -35.837 -3.424 1.00 23.98 87 ARG A N 1
ATOM 653 C CA . ARG A 1 87 ? 43.573 -35.675 -2.491 1.00 23.98 87 ARG A CA 1
ATOM 654 C C . ARG A 1 87 ? 43.141 -35.003 -1.188 1.00 23.98 87 ARG A C 1
ATOM 656 O O . ARG A 1 87 ? 42.895 -33.808 -1.122 1.00 23.98 87 ARG A O 1
ATOM 663 N N . ILE A 1 88 ? 43.100 -35.836 -0.154 1.00 23.19 88 ILE A N 1
ATOM 664 C CA . ILE A 1 88 ? 43.200 -35.497 1.264 1.00 23.19 88 ILE A CA 1
ATOM 665 C C . ILE A 1 88 ? 44.669 -35.172 1.569 1.00 23.19 88 ILE A C 1
ATOM 667 O O . ILE A 1 88 ? 45.542 -35.929 1.144 1.00 23.19 88 ILE A O 1
ATOM 671 N N . ARG A 1 89 ? 44.938 -34.134 2.372 1.00 22.73 89 ARG A N 1
ATOM 672 C CA . ARG A 1 89 ? 46.014 -34.130 3.382 1.00 22.73 89 ARG A CA 1
ATOM 673 C C . ARG A 1 89 ? 45.641 -33.200 4.539 1.00 22.73 89 ARG A C 1
ATOM 675 O O . ARG A 1 89 ? 45.332 -32.034 4.335 1.00 22.73 89 ARG A O 1
ATOM 682 N N . ALA A 1 90 ? 45.676 -33.772 5.736 1.00 21.44 90 ALA A N 1
ATOM 683 C CA . ALA A 1 90 ? 45.621 -33.109 7.029 1.00 21.44 90 ALA A CA 1
ATOM 684 C C . ALA A 1 90 ? 47.046 -32.907 7.587 1.00 21.44 90 ALA A C 1
ATOM 686 O O . ALA A 1 90 ? 47.996 -33.452 7.019 1.00 21.44 90 ALA A O 1
ATOM 687 N N . ILE A 1 91 ? 47.111 -32.274 8.774 1.00 22.47 91 ILE A N 1
ATOM 688 C CA . ILE A 1 91 ? 48.242 -32.193 9.733 1.00 22.47 91 ILE A CA 1
ATOM 689 C C . ILE A 1 91 ? 49.166 -30.982 9.420 1.00 22.47 91 ILE A C 1
ATOM 691 O O . ILE A 1 91 ? 49.567 -30.815 8.280 1.00 22.47 91 ILE A O 1
ATOM 695 N N . GLN A 1 92 ? 49.510 -30.038 10.316 1.00 22.25 92 GLN A N 1
ATOM 696 C CA . GLN A 1 92 ? 49.853 -30.133 11.741 1.00 22.25 92 GLN A CA 1
ATOM 697 C C . GLN A 1 92 ? 49.800 -28.766 12.461 1.00 22.25 92 GLN A C 1
ATOM 699 O O . GLN A 1 92 ? 50.020 -27.712 11.874 1.00 22.25 92 GLN A O 1
ATOM 704 N N . CYS A 1 93 ? 49.579 -28.851 13.771 1.00 20.88 93 CYS A N 1
ATOM 705 C CA . CYS A 1 93 ? 49.740 -27.844 14.819 1.00 20.88 93 CYS A CA 1
ATOM 706 C C . CYS A 1 93 ? 51.202 -27.370 14.974 1.00 20.88 93 CYS A C 1
ATOM 708 O O . CYS A 1 93 ? 52.094 -28.211 14.905 1.00 20.88 93 CYS A O 1
ATOM 710 N N . TRP A 1 94 ? 51.440 -26.091 15.308 1.00 21.73 94 TRP A N 1
ATOM 711 C CA . TRP A 1 94 ? 52.600 -25.668 16.112 1.00 21.73 94 TRP A CA 1
ATOM 712 C C . TRP A 1 94 ? 52.273 -24.429 16.964 1.00 21.73 94 TRP A C 1
ATOM 714 O O . TRP A 1 94 ? 51.615 -23.492 16.516 1.00 21.73 94 TRP A O 1
ATOM 724 N N . ARG A 1 95 ? 52.709 -24.484 18.226 1.00 21.83 95 ARG A N 1
ATOM 725 C CA . ARG A 1 95 ? 52.578 -23.474 19.286 1.00 21.83 95 ARG A CA 1
ATOM 726 C C . ARG A 1 95 ? 53.899 -22.713 19.464 1.00 21.83 95 ARG A C 1
ATOM 728 O O . ARG A 1 95 ? 54.957 -23.315 19.325 1.00 21.83 95 ARG A O 1
ATOM 735 N N . SER A 1 96 ? 53.768 -21.502 20.028 1.00 22.69 96 SER A N 1
ATOM 736 C CA . SER A 1 96 ? 54.730 -20.774 20.896 1.00 22.69 96 SER A CA 1
ATOM 737 C C . SER A 1 96 ? 55.919 -20.102 20.174 1.00 22.69 96 SER A C 1
ATOM 739 O O . SER A 1 96 ? 56.370 -20.620 19.167 1.00 22.69 96 SER A O 1
ATOM 741 N N . THR A 1 97 ? 56.452 -18.925 20.535 1.00 24.67 97 THR A N 1
ATOM 742 C CA . THR A 1 97 ? 56.570 -18.168 21.809 1.00 24.67 97 THR A CA 1
ATOM 743 C C . THR A 1 97 ? 57.065 -16.728 21.527 1.00 24.67 97 THR A C 1
ATOM 745 O O . THR A 1 97 ? 57.757 -16.529 20.534 1.00 24.67 97 THR A O 1
ATOM 748 N N . GLY A 1 98 ? 56.844 -15.788 22.469 1.00 22.83 98 GLY A N 1
ATOM 749 C CA . GLY A 1 98 ? 57.674 -14.576 22.694 1.00 22.83 98 GLY A CA 1
ATOM 750 C C . GLY A 1 98 ? 56.937 -13.242 22.474 1.00 22.83 98 GLY A C 1
ATOM 751 O O . GLY A 1 98 ? 56.809 -12.820 21.337 1.00 22.83 98 GLY A O 1
ATOM 752 N N . VAL A 1 99 ? 56.239 -12.634 23.448 1.00 23.83 99 VAL A N 1
ATOM 753 C CA . VAL A 1 99 ? 56.671 -11.896 24.671 1.00 23.83 99 VAL A CA 1
ATOM 754 C C . VAL A 1 99 ? 57.323 -10.527 24.403 1.00 23.83 99 VAL A C 1
ATOM 756 O O . VAL A 1 99 ? 58.465 -10.469 23.963 1.00 23.83 99 VAL A O 1
ATOM 759 N N . SER A 1 100 ? 56.614 -9.448 24.781 1.00 23.80 100 SER A N 1
ATOM 760 C CA . SER A 1 100 ? 57.060 -8.281 25.594 1.00 23.80 100 SER A CA 1
ATOM 761 C C . SER A 1 100 ? 55.870 -7.305 25.740 1.00 23.80 100 SER A C 1
ATOM 763 O O . SER A 1 100 ? 55.393 -6.781 24.744 1.00 23.80 100 SER A O 1
ATOM 765 N N . HIS A 1 101 ? 55.129 -7.316 26.855 1.00 24.53 101 HIS A N 1
ATOM 766 C CA . HIS A 1 101 ? 55.287 -6.528 28.099 1.00 24.53 101 HIS A CA 1
ATOM 767 C C . HIS A 1 101 ? 55.010 -5.015 27.989 1.00 24.53 101 HIS A C 1
ATOM 769 O O . HIS A 1 101 ? 55.821 -4.287 27.434 1.00 24.53 101 HIS A O 1
ATOM 775 N N . ALA A 1 102 ? 53.913 -4.568 28.624 1.00 24.00 102 ALA A N 1
ATOM 776 C CA . ALA A 1 102 ? 53.837 -3.521 29.667 1.00 24.00 102 ALA A CA 1
ATOM 777 C C . ALA A 1 102 ? 52.354 -3.110 29.845 1.00 24.00 102 ALA A C 1
ATOM 779 O O . ALA A 1 102 ? 51.750 -2.575 28.928 1.00 24.00 102 ALA A O 1
ATOM 780 N N . LEU A 1 103 ? 51.664 -3.596 30.884 1.00 22.88 103 LEU A N 1
ATOM 781 C CA . LEU A 1 103 ? 51.518 -3.014 32.236 1.00 22.88 103 LEU A CA 1
ATOM 782 C C . LEU A 1 103 ? 50.260 -2.135 32.355 1.00 22.88 103 LEU A C 1
ATOM 784 O O . LEU A 1 103 ? 50.122 -1.135 31.665 1.00 22.88 103 LEU A O 1
ATOM 788 N N . GLY A 1 104 ? 49.365 -2.523 33.268 1.00 24.28 104 GLY A N 1
ATOM 789 C CA . GLY A 1 104 ? 48.138 -1.785 33.576 1.00 24.28 104 GLY A CA 1
ATOM 790 C C . GLY A 1 104 ? 47.111 -2.592 34.372 1.00 24.28 104 GLY A C 1
ATOM 791 O O . GLY A 1 104 ? 45.992 -2.786 33.920 1.00 24.28 104 GLY A O 1
ATOM 792 N N . SER A 1 105 ? 47.544 -3.114 35.520 1.00 23.11 105 SER A N 1
ATOM 793 C CA . SER A 1 105 ? 46.786 -3.530 36.717 1.00 23.11 105 SER A CA 1
ATOM 794 C C . SER A 1 105 ? 45.457 -2.754 36.909 1.00 23.11 105 SER A C 1
ATOM 796 O O . SER A 1 105 ? 45.409 -1.569 36.615 1.00 23.11 105 SER A O 1
ATOM 798 N N . SER A 1 106 ? 44.348 -3.270 37.452 1.00 22.94 106 SER A N 1
ATOM 799 C CA . SER A 1 106 ? 44.195 -4.227 38.550 1.00 22.94 106 SER A CA 1
ATOM 800 C C . SER A 1 106 ? 42.720 -4.618 38.767 1.00 22.94 106 SER A C 1
ATOM 802 O O . SER A 1 106 ? 41.826 -3.792 38.633 1.00 22.94 106 SER A O 1
ATOM 804 N N . LEU A 1 107 ? 42.548 -5.860 39.239 1.00 22.48 107 LEU A N 1
ATOM 805 C CA . LEU A 1 107 ? 41.483 -6.419 40.089 1.00 22.48 107 LEU A CA 1
ATOM 806 C C . LEU A 1 107 ? 40.027 -6.491 39.576 1.00 22.48 107 LEU A C 1
ATOM 808 O O . LEU A 1 107 ? 39.206 -5.605 39.782 1.00 22.48 107 LEU A O 1
ATOM 812 N N . HIS A 1 108 ? 39.677 -7.683 39.081 1.00 20.64 108 HIS A N 1
ATOM 813 C CA . HIS A 1 108 ? 38.342 -8.274 39.202 1.00 20.64 108 HIS A CA 1
ATOM 814 C C . HIS A 1 108 ? 38.250 -9.072 40.512 1.00 20.64 108 HIS A C 1
ATOM 816 O O . HIS A 1 108 ? 39.042 -9.988 40.738 1.00 20.64 108 HIS A O 1
ATOM 822 N N . VAL A 1 109 ? 37.258 -8.757 41.345 1.00 21.55 109 VAL A N 1
ATOM 823 C CA . VAL A 1 109 ? 36.805 -9.615 42.447 1.00 21.55 109 VAL A CA 1
ATOM 824 C C . VAL A 1 109 ? 35.672 -10.497 41.927 1.00 21.55 109 VAL A C 1
ATOM 826 O O . VAL A 1 109 ? 34.688 -10.014 41.374 1.00 21.55 109 VAL A O 1
ATOM 829 N N . ILE A 1 110 ? 35.831 -11.806 42.107 1.00 20.91 110 ILE A N 1
ATOM 830 C CA . ILE A 1 110 ? 34.816 -12.823 41.841 1.00 20.91 110 ILE A CA 1
ATOM 831 C C . ILE A 1 110 ? 33.846 -12.856 43.027 1.00 20.91 110 ILE A C 1
ATOM 833 O O . ILE A 1 110 ? 34.255 -13.196 44.134 1.00 20.91 110 ILE A O 1
ATOM 837 N N . MET A 1 111 ? 32.556 -12.614 42.789 1.00 20.20 111 MET A N 1
ATOM 838 C CA . MET A 1 111 ? 31.481 -13.174 43.614 1.00 20.20 111 MET A CA 1
ATOM 839 C C . MET A 1 111 ? 30.316 -13.626 42.733 1.00 20.20 111 MET A C 1
ATOM 841 O O . MET A 1 111 ? 29.590 -12.827 42.150 1.00 20.20 111 MET A O 1
ATOM 845 N N . ARG A 1 112 ? 30.130 -14.948 42.668 1.00 22.14 112 ARG A N 1
ATOM 846 C CA . ARG A 1 112 ? 28.837 -15.568 42.369 1.00 22.14 112 ARG A CA 1
ATOM 847 C C . ARG A 1 112 ? 27.918 -15.319 43.562 1.00 22.14 112 ARG A C 1
ATOM 849 O O . ARG A 1 112 ? 28.202 -15.844 44.633 1.00 22.14 112 ARG A O 1
ATOM 856 N N . VAL A 1 113 ? 26.791 -14.643 43.354 1.00 22.25 113 VAL A N 1
ATOM 857 C CA . VAL A 1 113 ? 25.597 -14.811 44.191 1.00 22.25 113 VAL A CA 1
ATOM 858 C C . VAL A 1 113 ? 24.375 -14.816 43.283 1.00 22.25 113 VAL A C 1
ATOM 860 O O . VAL A 1 113 ? 24.142 -13.897 42.507 1.00 22.25 113 VAL A O 1
ATOM 863 N N . ASN A 1 114 ? 23.627 -15.907 43.373 1.00 24.27 114 ASN A N 1
ATOM 864 C CA . ASN A 1 114 ? 22.312 -16.086 42.790 1.00 24.27 114 ASN A CA 1
ATOM 865 C C . ASN A 1 114 ? 21.313 -15.767 43.913 1.00 24.27 114 ASN A C 1
ATOM 867 O O . ASN A 1 114 ? 21.299 -16.498 44.903 1.00 24.27 114 ASN A O 1
ATOM 871 N N . SER A 1 115 ? 20.520 -14.696 43.820 1.00 23.27 115 SER A N 1
ATOM 872 C CA . SER A 1 115 ? 19.389 -14.493 44.738 1.00 23.27 115 SER A CA 1
ATOM 873 C C . SER A 1 115 ? 18.358 -13.489 44.221 1.00 23.27 115 SER A C 1
ATOM 875 O O . SER A 1 115 ? 18.675 -12.371 43.830 1.00 23.27 115 SER A O 1
ATOM 877 N N . ASN A 1 116 ? 17.110 -13.942 44.288 1.00 20.86 116 ASN A N 1
ATOM 878 C CA . ASN A 1 116 ? 15.841 -13.259 44.070 1.00 20.86 116 ASN A CA 1
ATOM 879 C C . ASN A 1 116 ? 15.699 -11.843 44.668 1.00 20.86 116 ASN A C 1
ATOM 881 O O . ASN A 1 116 ? 16.141 -11.592 45.782 1.00 20.86 116 ASN A O 1
ATOM 885 N N . ARG A 1 117 ? 14.862 -11.047 43.979 1.00 23.97 117 ARG A N 1
ATOM 886 C CA . ARG A 1 117 ? 13.979 -9.965 44.470 1.00 23.97 117 ARG A CA 1
ATOM 887 C C . ARG A 1 117 ? 14.605 -8.821 45.280 1.00 23.97 117 ARG A C 1
ATOM 889 O O . ARG A 1 117 ? 14.800 -8.958 46.478 1.00 23.97 117 ARG A O 1
ATOM 896 N N . THR A 1 118 ? 14.561 -7.626 44.692 1.00 25.78 118 THR A N 1
ATOM 897 C CA . THR A 1 118 ? 14.097 -6.395 45.359 1.00 25.78 118 THR A CA 1
ATOM 898 C C . THR A 1 118 ? 13.540 -5.433 44.309 1.00 25.78 118 THR A C 1
ATOM 900 O O . THR A 1 118 ? 14.185 -5.140 43.308 1.00 25.78 118 THR A O 1
ATOM 903 N N . GLY A 1 119 ? 12.302 -4.978 44.516 1.00 21.66 119 GLY A N 1
ATOM 904 C CA . GLY A 1 119 ? 11.748 -3.833 43.804 1.00 21.66 119 GLY A CA 1
ATOM 905 C C . GLY A 1 119 ? 12.247 -2.547 44.451 1.00 21.66 119 GLY A C 1
ATOM 906 O O . GLY A 1 119 ? 12.277 -2.451 45.678 1.00 21.66 119 GLY A O 1
ATOM 907 N N . VAL A 1 120 ? 12.608 -1.570 43.625 1.00 22.48 120 VAL A N 1
ATOM 908 C CA . VAL A 1 120 ? 12.783 -0.179 44.038 1.00 22.48 120 VAL A CA 1
ATOM 909 C C . VAL A 1 120 ? 11.800 0.655 43.230 1.00 22.48 120 VAL A C 1
ATOM 911 O O . VAL A 1 120 ? 11.802 0.647 42.001 1.00 22.48 120 VAL A O 1
ATOM 914 N N . LEU A 1 121 ? 10.922 1.317 43.974 1.00 21.23 121 LEU A N 1
ATOM 915 C CA . LEU A 1 121 ? 10.061 2.403 43.546 1.00 21.23 121 LEU A CA 1
ATOM 916 C C . LEU A 1 121 ? 10.973 3.569 43.127 1.00 21.23 121 LEU A C 1
ATOM 918 O O . LEU A 1 121 ? 11.576 4.203 43.988 1.00 21.23 121 LEU A O 1
ATOM 922 N N . MET A 1 122 ? 11.114 3.826 41.828 1.00 20.64 122 MET A N 1
ATOM 923 C CA . MET A 1 122 ? 11.757 5.049 41.342 1.00 20.64 122 MET A CA 1
ATOM 924 C C . MET A 1 122 ? 10.665 6.087 41.113 1.00 20.64 12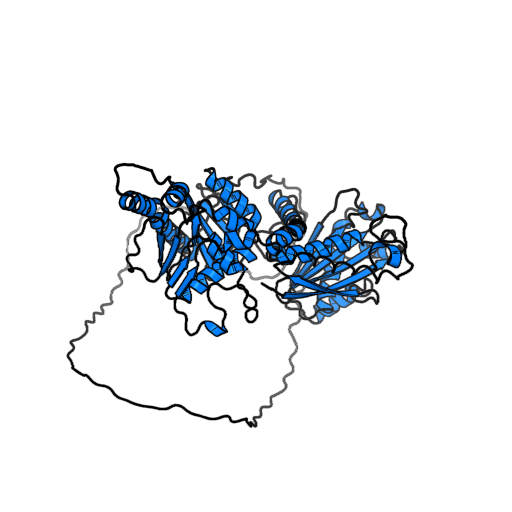2 MET A C 1
ATOM 926 O O . MET A 1 122 ? 9.938 6.044 40.123 1.00 20.64 122 MET A O 1
ATOM 930 N N . VAL A 1 123 ? 10.539 7.001 42.072 1.00 22.11 123 VAL A N 1
ATOM 931 C CA . VAL A 1 123 ? 9.918 8.307 41.856 1.00 22.11 123 VAL A CA 1
ATOM 932 C C . VAL A 1 123 ? 10.784 9.009 40.812 1.00 22.11 123 VAL A C 1
ATOM 934 O O . VAL A 1 123 ? 11.959 9.269 41.060 1.00 22.11 123 VAL A O 1
ATOM 937 N N . GLY A 1 124 ? 10.238 9.223 39.616 1.00 23.11 124 GLY A N 1
ATOM 938 C CA . GLY A 1 124 ? 10.930 9.938 38.552 1.00 23.11 124 GLY A CA 1
ATOM 939 C C . GLY A 1 124 ? 11.065 11.411 38.916 1.00 23.11 124 GLY A C 1
ATOM 940 O O . GLY A 1 124 ? 10.115 12.176 38.768 1.00 23.11 124 GLY A O 1
ATOM 941 N N . GLU A 1 125 ? 12.245 11.799 39.393 1.00 21.14 125 GLU A N 1
ATOM 942 C CA . GLU A 1 125 ? 12.695 13.184 39.352 1.00 21.14 125 GLU A CA 1
ATOM 943 C C . GLU A 1 125 ? 12.753 13.657 37.895 1.00 21.14 125 GLU A C 1
ATOM 945 O O . GLU A 1 125 ? 13.160 12.928 36.987 1.00 21.14 125 GLU A O 1
ATOM 950 N N . HIS A 1 126 ? 12.311 14.896 37.682 1.00 29.06 126 HIS A N 1
ATOM 951 C CA . HIS A 1 126 ? 12.466 15.624 36.433 1.00 29.06 126 HIS A CA 1
ATOM 952 C C . HIS A 1 126 ? 13.934 15.632 35.987 1.00 29.06 126 HIS A C 1
ATOM 954 O O . HIS A 1 126 ? 14.752 16.371 36.529 1.00 29.06 126 HIS A O 1
ATOM 960 N N . CYS A 1 127 ? 14.236 14.870 34.939 1.00 22.58 127 CYS A N 1
ATOM 961 C CA . CYS A 1 127 ? 15.449 15.026 34.150 1.00 22.58 127 CYS A CA 1
ATOM 962 C C . CYS A 1 127 ? 15.038 15.468 32.746 1.00 22.58 127 CYS A C 1
ATOM 964 O O . CYS A 1 127 ? 14.231 14.810 32.090 1.00 22.58 127 CYS A O 1
ATOM 966 N N . GLY A 1 128 ? 15.551 16.636 32.351 1.00 23.14 128 GLY A N 1
ATOM 967 C CA . GLY A 1 128 ? 15.166 17.380 31.160 1.00 23.14 128 GLY A CA 1
ATOM 968 C C . GLY A 1 128 ? 15.122 16.528 29.898 1.00 23.14 128 GLY A C 1
ATOM 969 O O . GLY A 1 128 ? 16.076 15.824 29.567 1.00 23.14 128 GLY A O 1
ATOM 970 N N . GLY A 1 129 ? 13.998 16.632 29.191 1.00 22.56 129 GLY A N 1
ATOM 971 C CA . GLY A 1 129 ? 13.873 16.126 27.839 1.00 22.56 129 GLY A CA 1
ATOM 972 C C . GLY A 1 129 ? 14.896 16.815 26.947 1.00 22.56 129 GLY A C 1
ATOM 973 O O . GLY A 1 129 ? 14.871 18.031 26.774 1.00 22.56 129 GLY A O 1
ATOM 974 N N . SER A 1 130 ? 15.800 16.028 26.375 1.00 25.05 130 SER A N 1
ATOM 975 C CA . SER A 1 130 ? 16.474 16.420 25.151 1.00 25.05 130 SER A CA 1
ATOM 976 C C . SER A 1 130 ? 15.443 16.353 24.027 1.00 25.05 130 SER A C 1
ATOM 978 O O . SER A 1 130 ? 15.056 15.263 23.599 1.00 25.05 130 SER A O 1
ATOM 980 N N . GLU A 1 131 ? 14.991 17.523 23.580 1.00 30.03 131 GLU A N 1
ATOM 981 C CA . GLU A 1 131 ? 14.380 17.727 22.271 1.00 30.03 131 GLU A CA 1
ATOM 982 C C . GLU A 1 131 ? 15.273 17.095 21.197 1.00 30.03 131 GLU A C 1
ATOM 984 O O . GLU A 1 131 ? 16.318 17.622 20.825 1.00 30.03 131 GLU A O 1
ATOM 989 N N . ALA A 1 132 ? 14.847 15.950 20.687 1.00 27.95 132 ALA A N 1
ATOM 990 C CA . ALA A 1 132 ? 15.224 15.487 19.366 1.00 27.95 132 ALA A CA 1
ATOM 991 C C . ALA A 1 132 ? 13.922 15.211 18.620 1.00 27.95 132 ALA A C 1
ATOM 993 O O . ALA A 1 132 ? 13.524 14.065 18.419 1.00 27.95 132 ALA A O 1
ATOM 994 N N . ALA A 1 133 ? 13.231 16.290 18.242 1.00 28.17 133 ALA A N 1
ATOM 995 C CA . ALA A 1 133 ? 12.297 16.219 17.131 1.00 28.17 133 ALA A CA 1
ATOM 996 C C . ALA A 1 133 ? 13.034 15.559 15.952 1.00 28.17 133 ALA A C 1
ATOM 998 O O . ALA A 1 133 ? 14.179 15.910 15.657 1.00 28.17 133 ALA A O 1
ATOM 999 N N . MET A 1 134 ? 12.407 14.584 15.296 1.00 37.31 134 MET A N 1
ATOM 1000 C CA . MET A 1 134 ? 12.908 13.943 14.074 1.00 37.31 134 MET A CA 1
ATOM 1001 C C . MET A 1 134 ? 12.856 14.926 12.883 1.00 37.31 134 MET A C 1
ATOM 1003 O O . MET A 1 134 ? 12.241 14.666 11.855 1.00 37.31 134 MET A O 1
ATOM 1007 N N . THR A 1 135 ? 13.502 16.086 12.997 1.00 33.28 135 THR A N 1
ATOM 1008 C CA . THR A 1 135 ? 13.737 17.039 11.909 1.00 33.28 135 THR A CA 1
ATOM 1009 C C . THR A 1 135 ? 14.979 16.600 11.141 1.00 33.28 135 THR A C 1
ATOM 1011 O O . THR A 1 135 ? 16.095 17.064 11.367 1.00 33.28 135 THR A O 1
ATOM 1014 N N . GLY A 1 136 ? 14.821 15.622 10.250 1.00 34.84 136 GLY A N 1
ATOM 1015 C CA . GLY A 1 136 ? 15.954 15.151 9.455 1.00 34.84 136 GLY A CA 1
ATOM 1016 C C . GLY A 1 136 ? 15.648 14.109 8.393 1.00 34.84 136 GLY A C 1
ATOM 1017 O O . GLY A 1 136 ? 16.531 13.306 8.115 1.00 34.84 136 GLY A O 1
ATOM 1018 N N . MET A 1 137 ? 14.440 14.087 7.824 1.00 43.44 137 MET A N 1
ATOM 1019 C CA . MET A 1 137 ? 14.225 13.378 6.560 1.00 43.44 137 MET A CA 1
ATOM 1020 C C . MET A 1 137 ? 14.784 14.237 5.418 1.00 43.44 137 MET A C 1
ATOM 1022 O O . MET A 1 137 ? 14.469 15.426 5.327 1.00 43.44 137 MET A O 1
ATOM 1026 N N . SER A 1 138 ? 15.658 13.667 4.585 1.00 49.41 138 SER A N 1
ATOM 1027 C CA . SER A 1 138 ? 16.036 14.275 3.307 1.00 49.41 138 SER A CA 1
ATOM 1028 C C . SER A 1 138 ? 14.804 14.298 2.398 1.00 49.41 138 SER A C 1
ATOM 1030 O O . SER A 1 138 ? 14.023 13.361 2.389 1.00 49.41 138 SER A O 1
ATOM 1032 N N . TYR A 1 139 ? 14.585 15.371 1.642 1.00 54.22 139 TYR A N 1
ATOM 1033 C CA . TYR A 1 139 ? 13.396 15.518 0.784 1.00 54.22 139 TYR A CA 1
ATOM 1034 C C . TYR A 1 139 ? 13.635 15.045 -0.665 1.00 54.22 139 TYR A C 1
ATOM 1036 O O . TYR A 1 139 ? 13.012 15.564 -1.587 1.00 54.22 139 TYR A O 1
ATOM 1044 N N . GLY A 1 140 ? 14.565 14.109 -0.887 1.00 57.75 140 GLY A N 1
ATOM 1045 C CA . GLY A 1 140 ? 15.107 13.810 -2.218 1.00 57.75 140 GLY A CA 1
ATOM 1046 C C . GLY A 1 140 ? 16.002 14.943 -2.750 1.00 57.75 140 GLY A C 1
ATOM 1047 O O . GLY A 1 140 ? 15.772 16.140 -2.506 1.00 57.75 140 GLY A O 1
ATOM 1048 N N . VAL A 1 141 ? 17.073 14.582 -3.452 1.00 69.12 141 VAL A N 1
ATOM 1049 C CA . VAL A 1 141 ? 18.091 15.522 -3.941 1.00 69.12 141 VAL A CA 1
ATOM 1050 C C . VAL A 1 141 ? 17.665 16.122 -5.279 1.00 69.12 141 VAL A C 1
ATOM 1052 O O . VAL A 1 141 ? 17.690 17.349 -5.439 1.00 69.12 141 VAL A O 1
ATOM 1055 N N . THR A 1 142 ? 17.223 15.286 -6.218 1.00 79.50 142 THR A N 1
ATOM 1056 C CA . THR A 1 142 ? 16.745 15.692 -7.552 1.00 79.50 142 THR A CA 1
ATOM 1057 C C . THR A 1 142 ? 15.228 15.897 -7.590 1.00 79.50 142 THR A C 1
ATOM 1059 O O . THR A 1 142 ? 14.509 15.498 -6.677 1.00 79.50 142 THR A O 1
ATOM 1062 N N . ALA A 1 143 ? 14.710 16.567 -8.628 1.00 79.81 143 ALA A N 1
ATOM 1063 C CA . ALA A 1 143 ? 13.270 16.815 -8.770 1.00 79.81 143 ALA A CA 1
ATOM 1064 C C . ALA A 1 143 ? 12.456 15.518 -8.938 1.00 79.81 143 ALA A C 1
ATOM 1066 O O . ALA A 1 143 ? 11.358 15.410 -8.389 1.00 79.81 143 ALA A O 1
ATOM 1067 N N . THR A 1 144 ? 13.010 14.542 -9.656 1.00 81.19 144 THR A N 1
ATOM 1068 C CA . THR A 1 144 ? 12.441 13.204 -9.848 1.00 81.19 144 THR A CA 1
ATOM 1069 C C . THR A 1 144 ? 12.445 12.411 -8.542 1.00 81.19 144 THR A C 1
ATOM 1071 O O . THR A 1 144 ? 11.402 11.879 -8.163 1.00 81.19 144 THR A O 1
ATOM 1074 N N . GLU A 1 145 ? 13.529 12.471 -7.761 1.00 83.81 145 GLU A N 1
ATOM 1075 C CA . GLU A 1 145 ? 13.575 11.893 -6.410 1.00 83.81 145 GLU A CA 1
ATOM 1076 C C . GLU A 1 145 ? 12.534 12.514 -5.467 1.00 83.81 145 GLU A C 1
ATOM 1078 O O . GLU A 1 145 ? 11.881 11.784 -4.721 1.00 83.81 145 GLU A O 1
ATOM 1083 N N . ARG A 1 146 ? 12.323 13.842 -5.500 1.00 84.25 146 ARG A N 1
ATOM 1084 C CA . ARG A 1 146 ? 11.283 14.481 -4.660 1.00 84.25 146 ARG A CA 1
ATOM 1085 C C . ARG A 1 146 ? 9.889 14.002 -5.042 1.00 84.25 146 ARG A C 1
ATOM 1087 O O . ARG A 1 146 ? 9.069 13.737 -4.169 1.00 84.25 146 ARG A O 1
ATOM 1094 N N . MET A 1 147 ? 9.627 13.892 -6.345 1.00 84.25 147 MET A N 1
ATOM 1095 C CA . MET A 1 147 ? 8.351 13.400 -6.861 1.00 84.25 147 MET A CA 1
ATOM 1096 C C . MET A 1 147 ? 8.114 11.945 -6.443 1.00 84.25 147 MET A C 1
ATOM 1098 O O . MET A 1 147 ? 7.023 11.604 -5.988 1.00 84.25 147 MET A O 1
ATOM 1102 N N . LEU A 1 148 ? 9.139 11.099 -6.556 1.00 85.88 148 LEU A N 1
ATOM 1103 C CA . LEU A 1 148 ? 9.091 9.715 -6.098 1.00 85.88 148 LEU A CA 1
ATOM 1104 C C . LEU A 1 148 ? 8.820 9.639 -4.589 1.00 85.88 148 LEU A C 1
ATOM 1106 O O . LEU A 1 148 ? 7.939 8.892 -4.165 1.00 85.88 148 LEU A O 1
ATOM 1110 N N . ALA A 1 149 ? 9.525 10.440 -3.786 1.00 85.31 149 ALA A N 1
ATOM 1111 C CA . ALA A 1 149 ? 9.311 10.512 -2.346 1.00 85.31 149 ALA A CA 1
ATOM 1112 C C . ALA A 1 149 ? 7.870 10.922 -2.005 1.00 85.31 149 ALA A C 1
ATOM 1114 O O . ALA A 1 149 ? 7.241 10.264 -1.182 1.00 85.31 149 ALA A O 1
ATOM 1115 N N . GLU A 1 150 ? 7.304 11.922 -2.686 1.00 86.38 150 GLU A N 1
ATOM 1116 C CA . GLU A 1 150 ? 5.914 12.352 -2.479 1.00 86.38 150 GLU A CA 1
ATOM 1117 C C . GLU A 1 150 ? 4.904 11.231 -2.783 1.00 86.38 150 GLU A C 1
ATOM 1119 O O . GLU A 1 150 ? 3.968 10.993 -2.012 1.00 86.38 150 GLU A O 1
ATOM 1124 N N . PHE A 1 151 ? 5.085 10.498 -3.886 1.00 84.38 151 PHE A N 1
ATOM 1125 C CA . PHE A 1 151 ? 4.212 9.367 -4.213 1.00 84.38 151 PHE A CA 1
ATOM 1126 C C . PHE A 1 151 ? 4.341 8.216 -3.213 1.00 84.38 151 PHE A C 1
ATOM 1128 O O . PHE A 1 151 ? 3.331 7.617 -2.825 1.00 84.38 151 PHE A O 1
ATOM 1135 N N . CYS A 1 152 ? 5.559 7.922 -2.766 1.00 82.50 152 CYS A N 1
ATOM 1136 C CA . CYS A 1 152 ? 5.816 6.896 -1.764 1.00 82.50 152 CYS A CA 1
ATOM 1137 C C . CYS A 1 152 ? 5.257 7.291 -0.391 1.00 82.50 152 CYS A C 1
ATOM 1139 O O . CYS A 1 152 ? 4.616 6.470 0.260 1.00 82.50 152 CYS A O 1
ATOM 1141 N N . GLU A 1 153 ? 5.383 8.553 0.023 1.00 83.19 153 GLU A N 1
ATOM 1142 C CA . GLU A 1 153 ? 4.758 9.060 1.249 1.00 83.19 153 GLU A CA 1
ATOM 1143 C C . GLU A 1 153 ? 3.234 8.931 1.214 1.00 83.19 153 GLU A C 1
ATOM 1145 O O . GLU A 1 153 ? 2.615 8.668 2.243 1.00 83.19 153 GLU A O 1
ATOM 1150 N N . ARG A 1 154 ? 2.608 9.079 0.044 1.00 79.88 154 ARG A N 1
ATOM 1151 C CA . ARG A 1 154 ? 1.165 8.855 -0.106 1.00 79.88 154 ARG A CA 1
ATOM 1152 C C . ARG A 1 154 ? 0.796 7.373 -0.049 1.00 79.88 154 ARG A C 1
ATOM 1154 O O . ARG A 1 154 ? -0.158 7.029 0.642 1.00 79.88 154 ARG A O 1
ATOM 1161 N N . SER A 1 155 ? 1.550 6.521 -0.742 1.00 75.62 155 SER A N 1
ATOM 1162 C CA . SER A 1 155 ? 1.223 5.096 -0.921 1.00 75.62 155 SER A CA 1
ATOM 1163 C C . SER A 1 155 ? 1.580 4.240 0.297 1.00 75.62 155 SER A C 1
ATOM 1165 O O . SER A 1 155 ? 0.804 3.384 0.728 1.00 75.62 155 SER A O 1
ATOM 1167 N N . PHE A 1 156 ? 2.753 4.489 0.877 1.00 73.81 156 PHE A N 1
ATOM 1168 C CA . PHE A 1 156 ? 3.317 3.728 1.992 1.00 73.81 156 PHE A CA 1
ATOM 1169 C C . PHE A 1 156 ? 3.254 4.466 3.320 1.00 73.81 156 PHE A C 1
ATOM 1171 O O . PHE A 1 156 ? 3.534 3.845 4.334 1.00 73.81 156 PHE A O 1
ATOM 1178 N N . LEU A 1 157 ? 2.865 5.748 3.331 1.00 75.94 157 LEU A N 1
ATOM 1179 C CA . LEU A 1 157 ? 2.841 6.619 4.509 1.00 75.94 157 LEU A CA 1
ATOM 1180 C C . LEU A 1 157 ? 4.256 6.969 5.011 1.00 75.94 157 LEU A C 1
ATOM 1182 O O . LEU A 1 157 ? 5.220 6.212 4.873 1.00 75.94 157 LEU A O 1
ATOM 1186 N N . LYS A 1 158 ? 4.385 8.146 5.634 1.00 76.81 158 LYS A N 1
ATOM 1187 C CA . LYS A 1 158 ? 5.680 8.725 6.043 1.00 76.81 158 LYS A CA 1
ATOM 1188 C C . LYS A 1 158 ? 6.520 7.839 6.966 1.00 76.81 158 LYS A C 1
ATOM 1190 O O . LYS A 1 158 ? 7.738 7.939 6.961 1.00 76.81 158 LYS A O 1
ATOM 1195 N N . LEU A 1 159 ? 5.892 6.975 7.766 1.00 80.69 159 LEU A N 1
ATOM 1196 C CA . LEU A 1 159 ? 6.606 6.116 8.719 1.00 80.69 159 LEU A CA 1
ATOM 1197 C C . LEU A 1 159 ? 7.384 4.970 8.070 1.00 80.69 159 LEU A C 1
ATOM 1199 O O . LEU A 1 159 ? 8.184 4.344 8.756 1.00 80.69 159 LEU A O 1
ATOM 1203 N N . TRP A 1 160 ? 7.135 4.664 6.799 1.00 88.19 160 TRP A N 1
ATOM 1204 C CA . TRP A 1 160 ? 7.700 3.480 6.156 1.00 88.19 160 TRP A CA 1
ATOM 1205 C C . TRP A 1 160 ? 8.496 3.793 4.893 1.00 88.19 160 TRP A C 1
ATOM 1207 O O . TRP A 1 160 ? 9.045 2.863 4.316 1.00 88.19 160 TRP A O 1
ATOM 1217 N N . SER A 1 161 ? 8.597 5.064 4.484 1.00 90.31 161 SER A N 1
ATOM 1218 C CA . SER A 1 161 ? 9.357 5.507 3.306 1.00 90.31 161 SER A CA 1
ATOM 1219 C C . SER A 1 161 ? 10.557 6.353 3.710 1.00 90.31 161 SER A C 1
ATOM 1221 O O . SER A 1 161 ? 10.401 7.363 4.393 1.00 90.31 161 SER A O 1
ATOM 1223 N N . TYR A 1 162 ? 11.747 5.956 3.263 1.00 91.75 162 TYR A N 1
ATOM 1224 C CA . TYR A 1 162 ? 13.007 6.596 3.626 1.00 91.75 162 TYR A CA 1
ATOM 1225 C C . TYR A 1 162 ? 13.840 6.883 2.373 1.00 91.75 162 TYR A C 1
ATOM 1227 O O . TYR A 1 162 ? 14.345 5.943 1.751 1.00 91.75 162 TYR A O 1
ATOM 1235 N N . PRO A 1 163 ? 13.985 8.157 1.983 1.00 92.62 163 PRO A N 1
ATOM 1236 C CA . PRO A 1 163 ? 14.849 8.548 0.876 1.00 92.62 163 PRO A CA 1
ATOM 1237 C C . PRO A 1 163 ? 16.335 8.448 1.249 1.00 92.62 163 PRO A C 1
ATOM 1239 O O . PRO A 1 163 ? 16.713 8.629 2.408 1.00 92.62 163 PRO A O 1
ATOM 1242 N N . ASN A 1 164 ? 17.163 8.150 0.248 1.00 94.31 164 ASN A N 1
ATOM 1243 C CA . ASN A 1 164 ? 18.629 8.106 0.286 1.00 94.31 164 ASN A CA 1
ATOM 1244 C C . ASN A 1 164 ? 19.258 7.375 1.505 1.00 94.31 164 ASN A C 1
ATOM 1246 O O . ASN A 1 164 ? 20.150 7.927 2.155 1.00 94.31 164 ASN A O 1
ATOM 1250 N N . PRO A 1 165 ? 18.841 6.147 1.882 1.00 96.19 165 PRO A N 1
ATOM 1251 C CA . PRO A 1 165 ? 19.508 5.401 2.949 1.00 96.19 165 PRO A CA 1
ATOM 1252 C C . PRO A 1 165 ? 20.945 5.008 2.576 1.00 96.19 165 PRO A C 1
ATOM 1254 O O . PRO A 1 165 ? 21.274 4.759 1.416 1.00 96.19 165 PRO A O 1
ATOM 1257 N N . HIS A 1 166 ? 21.798 4.863 3.588 1.00 97.00 166 HIS A N 1
ATOM 1258 C CA . HIS A 1 166 ? 23.229 4.593 3.452 1.00 97.00 166 HIS A CA 1
ATOM 1259 C C . HIS A 1 166 ? 23.637 3.221 4.002 1.00 97.00 166 HIS A C 1
ATOM 1261 O O . HIS A 1 166 ? 23.058 2.694 4.956 1.00 97.00 166 HIS A O 1
ATOM 1267 N N . LYS A 1 167 ? 24.685 2.655 3.402 1.00 97.00 167 LYS A N 1
ATOM 1268 C CA . LYS A 1 167 ? 25.376 1.436 3.840 1.00 97.00 167 LYS A CA 1
ATOM 1269 C C . LYS A 1 167 ? 26.351 1.728 4.986 1.00 97.00 167 LYS A C 1
ATOM 1271 O O . LYS A 1 167 ? 26.666 2.872 5.305 1.00 97.00 167 LYS A O 1
ATOM 1276 N N . ASP A 1 168 ? 26.898 0.668 5.566 1.00 94.56 168 ASP A N 1
ATOM 1277 C CA . ASP A 1 168 ? 27.944 0.699 6.594 1.00 94.56 168 ASP A CA 1
ATOM 1278 C C . ASP A 1 168 ? 29.297 1.266 6.109 1.00 94.56 168 ASP A C 1
ATOM 1280 O O . ASP A 1 168 ? 30.101 1.724 6.930 1.00 94.56 168 ASP A O 1
ATOM 1284 N N . ASP A 1 169 ? 29.529 1.303 4.795 1.00 93.31 169 ASP A N 1
ATOM 1285 C CA . ASP A 1 169 ? 30.666 1.969 4.143 1.00 93.31 169 ASP A CA 1
ATOM 1286 C C . ASP A 1 169 ? 30.419 3.462 3.832 1.00 93.31 169 ASP A C 1
ATOM 1288 O O . ASP A 1 169 ? 31.328 4.149 3.368 1.00 93.31 169 ASP A O 1
ATOM 1292 N N . GLY A 1 170 ? 29.223 3.980 4.135 1.00 90.62 170 GLY A N 1
ATOM 1293 C CA . GLY A 1 170 ? 28.824 5.374 3.912 1.00 90.62 170 GLY A CA 1
ATOM 1294 C C . GLY A 1 170 ? 28.284 5.663 2.507 1.00 90.62 170 GLY A C 1
ATOM 1295 O O . GLY A 1 170 ? 27.715 6.736 2.287 1.00 90.62 170 GLY A O 1
ATOM 1296 N N . HIS A 1 171 ? 28.393 4.726 1.559 1.00 94.62 171 HIS A N 1
ATOM 1297 C CA . HIS A 1 171 ? 27.784 4.883 0.241 1.00 94.62 171 HIS A CA 1
ATOM 1298 C C . HIS A 1 171 ? 26.269 4.704 0.302 1.00 94.62 171 HIS A C 1
ATOM 1300 O O . HIS A 1 171 ? 25.740 3.923 1.094 1.00 94.62 171 HIS A O 1
ATOM 1306 N N . GLU A 1 172 ? 25.569 5.405 -0.581 1.00 95.62 172 GLU A N 1
ATOM 1307 C CA . GLU A 1 172 ? 24.126 5.272 -0.740 1.00 95.62 172 GLU A CA 1
ATOM 1308 C C . GLU A 1 172 ? 23.735 3.839 -1.152 1.00 95.62 172 GLU A C 1
ATOM 1310 O O . GLU A 1 172 ? 24.439 3.147 -1.908 1.00 95.62 172 GLU A O 1
ATOM 1315 N N . LEU A 1 173 ? 22.629 3.361 -0.585 1.00 97.12 173 LEU A N 1
ATOM 1316 C CA . LEU A 1 173 ? 22.040 2.055 -0.862 1.00 97.12 173 LEU A CA 1
ATOM 1317 C C . LEU A 1 173 ? 21.125 2.100 -2.084 1.00 97.12 173 LEU A C 1
ATOM 1319 O O . LEU A 1 173 ? 21.233 1.217 -2.939 1.00 97.12 173 LEU A O 1
ATOM 1323 N N . CYS A 1 174 ? 20.259 3.105 -2.142 1.00 97.00 174 CYS A N 1
ATOM 1324 C CA . CYS A 1 174 ? 19.248 3.338 -3.168 1.00 97.00 174 CYS A CA 1
ATOM 1325 C C . CYS A 1 174 ? 18.641 4.736 -2.977 1.00 97.00 174 CYS A C 1
ATOM 1327 O O . CYS A 1 174 ? 18.776 5.301 -1.893 1.00 97.00 174 CYS A O 1
ATOM 1329 N N . ASP A 1 175 ? 17.908 5.231 -3.972 1.00 95.50 175 ASP A N 1
ATOM 1330 C CA . ASP A 1 175 ? 17.294 6.564 -3.923 1.00 95.50 175 ASP A CA 1
ATOM 1331 C C . ASP A 1 175 ? 16.111 6.619 -2.942 1.00 95.50 175 ASP A C 1
ATOM 1333 O O . ASP A 1 175 ? 15.908 7.617 -2.250 1.00 95.50 175 ASP A O 1
ATOM 1337 N N . LEU A 1 176 ? 15.349 5.524 -2.812 1.00 95.75 176 LEU A N 1
ATOM 1338 C CA . LEU A 1 176 ? 14.306 5.387 -1.790 1.00 95.75 176 LEU A CA 1
ATOM 1339 C C . LEU A 1 176 ? 14.134 3.931 -1.351 1.00 95.75 176 LEU A C 1
ATOM 1341 O O . LEU A 1 176 ? 14.054 3.019 -2.174 1.00 95.75 176 LEU A O 1
ATOM 1345 N N . LEU A 1 177 ? 14.037 3.720 -0.039 1.00 96.12 177 LEU A N 1
ATOM 1346 C CA . LEU A 1 177 ? 13.724 2.435 0.578 1.00 96.12 177 LEU A CA 1
ATOM 1347 C C . LEU A 1 177 ? 12.402 2.544 1.330 1.00 96.12 177 LEU A C 1
ATOM 1349 O O . LEU A 1 177 ? 12.281 3.354 2.251 1.00 96.12 177 LEU A O 1
ATOM 1353 N N . ALA A 1 178 ? 11.435 1.704 0.971 1.00 94.44 178 ALA A N 1
ATOM 1354 C CA . ALA A 1 178 ? 10.214 1.542 1.746 1.00 94.44 178 ALA A CA 1
ATOM 1355 C C . ALA A 1 178 ? 10.133 0.137 2.347 1.00 94.44 178 ALA A C 1
ATOM 1357 O O . ALA A 1 178 ? 10.397 -0.850 1.661 1.00 94.44 178 ALA A O 1
ATOM 1358 N N . VAL A 1 179 ? 9.794 0.040 3.633 1.00 93.00 179 VAL A N 1
ATOM 1359 C CA . VAL A 1 179 ? 9.735 -1.234 4.370 1.00 93.00 179 VAL A CA 1
ATOM 1360 C C . VAL A 1 179 ? 8.408 -1.328 5.097 1.00 93.00 179 VAL A C 1
ATOM 1362 O O . VAL A 1 179 ? 8.135 -0.513 5.972 1.00 93.00 179 VAL A O 1
ATOM 1365 N N . PHE A 1 180 ? 7.602 -2.335 4.771 1.00 91.00 180 PHE A N 1
ATOM 1366 C CA . PHE A 1 180 ? 6.314 -2.560 5.415 1.00 91.00 180 PHE A CA 1
ATOM 1367 C C . PHE A 1 180 ? 6.069 -4.053 5.648 1.00 91.00 180 PHE A C 1
ATOM 1369 O O . PHE A 1 180 ? 5.912 -4.831 4.705 1.00 91.00 180 PHE A O 1
ATOM 1376 N N . GLY A 1 181 ? 6.024 -4.455 6.922 1.00 89.25 181 GLY A N 1
ATOM 1377 C CA . GLY A 1 181 ? 5.964 -5.869 7.293 1.00 89.25 181 GLY A CA 1
ATOM 1378 C C . GLY A 1 181 ? 7.160 -6.630 6.717 1.00 89.25 181 GLY A C 1
ATOM 1379 O O . GLY A 1 181 ? 8.300 -6.191 6.857 1.00 89.25 181 GLY A O 1
ATOM 1380 N N . ASP A 1 182 ? 6.886 -7.731 6.021 1.00 92.44 182 ASP A N 1
ATOM 1381 C CA . ASP A 1 182 ? 7.908 -8.531 5.339 1.00 92.44 182 ASP A CA 1
ATOM 1382 C C . ASP A 1 182 ? 8.226 -8.022 3.917 1.00 92.44 182 ASP A C 1
ATOM 1384 O O . ASP A 1 182 ? 9.043 -8.620 3.225 1.00 92.44 182 ASP A O 1
ATOM 1388 N N . THR A 1 183 ? 7.604 -6.934 3.446 1.00 94.75 183 THR A N 1
ATOM 1389 C CA . THR A 1 183 ? 7.811 -6.419 2.080 1.00 94.75 183 THR A CA 1
ATOM 1390 C C . THR A 1 183 ? 8.759 -5.224 2.076 1.00 94.75 183 THR A C 1
ATOM 1392 O O . THR A 1 183 ? 8.600 -4.277 2.849 1.00 94.75 183 THR A O 1
ATOM 1395 N N . ILE A 1 184 ? 9.745 -5.255 1.180 1.00 96.75 184 ILE A N 1
ATOM 1396 C CA . ILE A 1 184 ? 10.750 -4.206 0.997 1.00 96.75 184 ILE A CA 1
ATOM 1397 C C . ILE A 1 184 ? 10.730 -3.737 -0.457 1.00 96.75 184 ILE A C 1
ATOM 1399 O O . ILE A 1 184 ? 10.934 -4.529 -1.379 1.00 96.75 184 ILE A O 1
ATOM 1403 N N . PHE A 1 185 ? 10.565 -2.434 -0.656 1.00 97.44 185 PHE A N 1
ATOM 1404 C CA . PHE A 1 185 ? 10.649 -1.773 -1.953 1.00 97.44 185 PHE A CA 1
ATOM 1405 C C . PHE A 1 185 ? 11.942 -0.974 -2.030 1.00 97.44 185 PHE A C 1
ATOM 1407 O O . PHE A 1 185 ? 12.202 -0.118 -1.185 1.00 97.44 185 PHE A O 1
ATOM 1414 N N . ILE A 1 186 ? 12.746 -1.256 -3.049 1.00 97.88 186 ILE A N 1
ATOM 1415 C CA . ILE A 1 186 ? 14.020 -0.583 -3.290 1.00 97.88 186 ILE A CA 1
ATOM 1416 C C . ILE A 1 186 ? 13.905 0.150 -4.619 1.00 97.88 186 ILE A C 1
ATOM 1418 O O . ILE A 1 186 ? 13.859 -0.495 -5.670 1.00 97.88 186 ILE A O 1
ATOM 1422 N N . PHE A 1 187 ? 13.857 1.476 -4.570 1.00 97.50 187 PHE A N 1
ATOM 1423 C CA . PHE A 1 187 ? 13.735 2.317 -5.751 1.00 97.50 187 PHE A CA 1
ATOM 1424 C C . PHE A 1 187 ? 15.091 2.865 -6.187 1.00 97.50 187 PHE A C 1
ATOM 1426 O O . PHE A 1 187 ? 15.873 3.342 -5.364 1.00 97.50 187 PHE A O 1
ATOM 1433 N N . PHE A 1 188 ? 15.330 2.809 -7.493 1.00 96.88 188 PHE A N 1
ATOM 1434 C CA . PHE A 1 188 ? 16.478 3.392 -8.170 1.00 96.88 188 PHE A CA 1
ATOM 1435 C C . PHE A 1 188 ? 15.985 4.405 -9.197 1.00 96.88 188 PHE A C 1
ATOM 1437 O O . PHE A 1 188 ? 15.460 4.008 -10.239 1.00 96.88 188 PHE A O 1
ATOM 1444 N N . ASP A 1 189 ? 16.134 5.687 -8.896 1.00 94.50 189 ASP A N 1
ATOM 1445 C CA . ASP A 1 189 ? 15.753 6.789 -9.768 1.00 94.50 189 ASP A CA 1
ATOM 1446 C C . ASP A 1 189 ? 16.899 7.116 -10.726 1.00 94.50 189 ASP A C 1
ATOM 1448 O O . ASP A 1 189 ? 18.059 7.287 -10.331 1.00 94.50 189 ASP A O 1
ATOM 1452 N N . ARG A 1 190 ? 16.615 7.146 -12.030 1.00 94.19 190 ARG A N 1
ATOM 1453 C CA . ARG A 1 190 ? 17.650 7.440 -13.017 1.00 94.19 190 ARG A CA 1
ATOM 1454 C C . ARG A 1 190 ? 17.160 8.324 -14.143 1.00 94.19 190 ARG A C 1
ATOM 1456 O O . ARG A 1 190 ? 16.539 7.869 -15.101 1.00 94.19 190 ARG A O 1
ATOM 1463 N N . GLU A 1 191 ? 17.607 9.571 -14.084 1.00 90.94 191 GLU A N 1
ATOM 1464 C CA . GLU A 1 191 ? 17.428 10.551 -15.144 1.00 90.94 191 GLU A CA 1
ATOM 1465 C C . GLU A 1 191 ? 18.613 10.587 -16.115 1.00 90.94 191 GLU A C 1
ATOM 1467 O O . GLU A 1 191 ? 19.779 10.723 -15.725 1.00 90.94 191 GLU A O 1
ATOM 1472 N N . ASN A 1 192 ? 18.311 10.407 -17.402 1.00 91.12 192 ASN A N 1
ATOM 1473 C CA . ASN A 1 192 ? 19.243 10.612 -18.504 1.00 91.12 192 ASN A CA 1
ATOM 1474 C C . ASN A 1 192 ? 18.449 10.783 -19.804 1.00 91.12 192 ASN A C 1
ATOM 1476 O O . ASN A 1 192 ? 17.799 9.841 -20.248 1.00 91.12 192 ASN A O 1
ATOM 1480 N N . GLU A 1 193 ? 18.508 11.951 -20.432 1.00 89.00 193 GLU A N 1
ATOM 1481 C CA . GLU A 1 193 ? 17.828 12.169 -21.711 1.00 89.00 193 GLU A CA 1
ATOM 1482 C C . GLU A 1 193 ? 18.435 11.288 -22.810 1.00 89.00 193 GLU A C 1
ATOM 1484 O O . GLU A 1 193 ? 19.660 11.185 -22.950 1.00 89.00 193 GLU A O 1
ATOM 1489 N N . LEU A 1 194 ? 17.579 10.626 -23.591 1.00 86.88 194 LEU A N 1
ATOM 1490 C CA . LEU A 1 194 ? 18.000 9.970 -24.821 1.00 86.88 194 LEU A CA 1
ATOM 1491 C C . LEU A 1 194 ? 18.205 11.062 -25.883 1.00 86.88 194 LEU A C 1
ATOM 1493 O O . LEU A 1 194 ? 17.234 11.702 -26.280 1.00 86.88 194 LEU A O 1
ATOM 1497 N N . PRO A 1 195 ? 19.445 11.316 -26.335 1.00 81.19 195 PRO A N 1
ATOM 1498 C CA . PRO A 1 195 ? 19.706 12.441 -27.216 1.00 81.19 195 PRO A CA 1
ATOM 1499 C C . PRO A 1 195 ? 19.191 12.160 -28.630 1.00 81.19 195 PRO A C 1
ATOM 1501 O O . PRO A 1 195 ? 19.461 11.098 -29.189 1.00 81.19 195 PRO A O 1
ATOM 1504 N N . GLU A 1 196 ? 18.545 13.148 -29.241 1.00 74.56 196 GLU A N 1
ATOM 1505 C CA . GLU A 1 196 ? 18.180 13.135 -30.658 1.00 74.56 196 GLU A CA 1
ATOM 1506 C C . GLU A 1 196 ? 19.354 13.671 -31.487 1.00 74.56 196 GLU A C 1
ATOM 1508 O O . GLU A 1 196 ? 19.615 14.873 -31.536 1.00 74.56 196 GLU A O 1
ATOM 1513 N N . ILE A 1 197 ? 20.126 12.771 -32.100 1.00 78.62 197 ILE A N 1
ATOM 1514 C CA . ILE A 1 197 ? 21.276 13.137 -32.937 1.00 78.62 197 ILE A CA 1
ATOM 1515 C C . ILE A 1 197 ? 20.996 12.657 -34.358 1.00 78.62 197 ILE A C 1
ATOM 1517 O O . ILE A 1 197 ? 21.090 11.462 -34.626 1.00 78.62 197 ILE A O 1
ATOM 1521 N N . THR A 1 198 ? 20.700 13.595 -35.261 1.00 70.31 198 THR A N 1
ATOM 1522 C CA . THR A 1 198 ? 20.275 13.353 -36.656 1.00 70.31 198 THR A CA 1
ATOM 1523 C C . THR A 1 198 ? 21.214 12.461 -37.471 1.00 70.31 198 THR A C 1
ATOM 1525 O O . THR A 1 198 ? 20.747 11.764 -38.363 1.00 70.31 198 THR A O 1
ATOM 1528 N N . ASP A 1 199 ? 22.512 12.436 -37.149 1.00 77.88 199 ASP A N 1
ATOM 1529 C CA . ASP A 1 199 ? 23.532 11.691 -37.908 1.00 77.88 199 ASP A CA 1
ATOM 1530 C C . ASP A 1 199 ? 23.991 10.386 -37.231 1.00 77.88 199 ASP A C 1
ATOM 1532 O O . ASP A 1 199 ? 24.987 9.782 -37.642 1.00 77.88 199 ASP A O 1
ATOM 1536 N N . LYS A 1 200 ? 23.326 9.950 -36.154 1.00 79.88 200 LYS A N 1
ATOM 1537 C CA . LYS A 1 200 ? 23.666 8.703 -35.456 1.00 79.88 200 LYS A CA 1
ATOM 1538 C C . LYS A 1 200 ? 22.572 7.665 -35.608 1.00 79.88 200 LYS A C 1
ATOM 1540 O O . LYS A 1 200 ? 21.392 7.980 -35.552 1.00 79.88 200 LYS A O 1
ATOM 1545 N N . ASP A 1 201 ? 23.002 6.412 -35.720 1.00 84.69 201 ASP A N 1
ATOM 1546 C CA . ASP A 1 201 ? 22.113 5.257 -35.707 1.00 84.69 201 ASP A CA 1
ATOM 1547 C C . ASP A 1 201 ? 21.268 5.246 -34.410 1.00 84.69 201 ASP A C 1
ATOM 1549 O O . ASP A 1 201 ? 21.849 5.201 -33.313 1.00 84.69 201 ASP A O 1
ATOM 1553 N N . PRO A 1 202 ? 19.923 5.287 -34.510 1.00 83.75 202 PRO A N 1
ATOM 1554 C CA . PRO A 1 202 ? 19.021 5.204 -33.365 1.00 83.75 202 PRO A CA 1
ATOM 1555 C C . PRO A 1 202 ? 19.289 3.995 -32.466 1.00 83.75 202 PRO A C 1
ATOM 1557 O O . PRO A 1 202 ? 19.191 4.124 -31.245 1.00 83.75 202 PRO A O 1
ATOM 1560 N N . GLN A 1 203 ? 19.707 2.856 -33.031 1.00 87.62 203 GLN A N 1
ATOM 1561 C CA . GLN A 1 203 ? 20.054 1.670 -32.249 1.00 87.62 203 GLN A CA 1
ATOM 1562 C C . GLN A 1 203 ? 21.266 1.932 -31.349 1.00 87.62 203 GLN A C 1
ATOM 1564 O O . GLN A 1 203 ? 21.258 1.590 -30.171 1.00 87.62 203 GLN A O 1
ATOM 1569 N N . VAL A 1 204 ? 22.299 2.608 -31.860 1.00 89.56 204 VAL A N 1
ATOM 1570 C CA . VAL A 1 204 ? 23.506 2.931 -31.079 1.00 89.56 204 VAL A CA 1
ATOM 1571 C C . VAL A 1 204 ? 23.188 3.904 -29.942 1.00 89.56 204 VAL A C 1
ATOM 1573 O O . VAL A 1 204 ? 23.742 3.788 -28.841 1.00 89.56 204 VAL A O 1
ATOM 1576 N N . LEU A 1 205 ? 22.314 4.883 -30.199 1.00 89.75 205 LEU A N 1
ATOM 1577 C CA . LEU A 1 205 ? 21.845 5.825 -29.180 1.00 89.75 205 LEU A CA 1
ATOM 1578 C C . LEU A 1 205 ? 21.044 5.099 -28.097 1.00 89.75 205 LEU A C 1
ATOM 1580 O O . LEU A 1 205 ? 21.333 5.273 -26.907 1.00 89.75 205 LEU A O 1
ATOM 1584 N N . TRP A 1 206 ? 20.117 4.238 -28.515 1.00 91.25 206 TRP A N 1
ATOM 1585 C CA . TRP A 1 206 ? 19.320 3.389 -27.640 1.00 91.25 206 TRP A CA 1
ATOM 1586 C C . TRP A 1 206 ? 20.189 2.469 -26.780 1.00 91.25 206 TRP A C 1
ATOM 1588 O O . TRP A 1 206 ? 20.101 2.521 -25.556 1.00 91.25 206 TRP A O 1
ATOM 1598 N N . ASP A 1 207 ? 21.102 1.703 -27.377 1.00 90.81 207 ASP A N 1
ATOM 1599 C CA . ASP A 1 207 ? 21.976 0.768 -26.661 1.00 90.81 207 ASP A CA 1
ATOM 1600 C C . ASP A 1 207 ? 22.823 1.484 -25.608 1.00 90.81 207 ASP A C 1
ATOM 1602 O O . ASP A 1 207 ? 23.052 0.979 -24.504 1.00 90.81 207 ASP A O 1
ATOM 1606 N N . ARG A 1 208 ? 23.310 2.689 -25.933 1.00 91.44 208 ARG A N 1
ATOM 1607 C CA . ARG A 1 208 ? 24.061 3.516 -24.985 1.00 91.44 208 ARG A CA 1
ATOM 1608 C C . ARG A 1 208 ? 23.174 3.970 -23.832 1.00 91.44 208 ARG A C 1
ATOM 1610 O O . ARG A 1 208 ? 23.630 3.946 -22.686 1.00 91.44 208 ARG A O 1
ATOM 1617 N N . TRP A 1 209 ? 21.955 4.409 -24.120 1.00 93.88 209 TRP A N 1
ATOM 1618 C CA . TRP A 1 209 ? 21.006 4.835 -23.100 1.00 93.88 209 TRP A CA 1
ATOM 1619 C C . TRP A 1 209 ? 20.587 3.667 -22.209 1.00 93.88 209 TRP A C 1
ATOM 1621 O O . TRP A 1 209 ? 20.817 3.734 -21.002 1.00 93.88 209 TRP A O 1
ATOM 1631 N N . LYS A 1 210 ? 20.135 2.551 -22.793 1.00 93.75 210 LYS A N 1
ATOM 1632 C CA . LYS A 1 210 ? 19.758 1.317 -22.088 1.00 93.75 210 LYS A CA 1
ATOM 1633 C C . LYS A 1 210 ? 20.882 0.831 -21.180 1.00 93.75 210 LYS A C 1
ATOM 1635 O O . LYS A 1 210 ? 20.655 0.571 -20.000 1.00 93.75 210 LYS A O 1
ATOM 1640 N N . ARG A 1 211 ? 22.126 0.800 -21.668 1.00 92.94 211 ARG A N 1
ATOM 1641 C CA . ARG A 1 211 ? 23.285 0.394 -20.856 1.00 92.94 211 ARG A CA 1
ATOM 1642 C C . ARG A 1 211 ? 23.494 1.279 -19.624 1.00 92.94 211 ARG A C 1
ATOM 1644 O O . ARG A 1 211 ? 23.916 0.790 -18.574 1.00 92.94 211 ARG A O 1
ATOM 1651 N N . ASN A 1 212 ? 23.240 2.580 -19.757 1.00 92.00 212 ASN A N 1
ATOM 1652 C CA . ASN A 1 212 ? 23.478 3.567 -18.704 1.00 92.00 212 ASN A CA 1
ATOM 1653 C C . ASN A 1 212 ? 22.311 3.702 -17.721 1.00 92.00 212 ASN A C 1
ATOM 1655 O O . ASN A 1 212 ? 22.560 3.954 -16.542 1.00 92.00 212 ASN A O 1
ATOM 1659 N N . VAL A 1 213 ? 21.075 3.561 -18.201 1.00 94.12 213 VAL A N 1
ATOM 1660 C CA . VAL A 1 213 ? 19.849 3.796 -17.423 1.00 94.12 213 VAL A CA 1
ATOM 1661 C C . VAL A 1 213 ? 19.273 2.498 -16.874 1.00 94.12 213 VAL A C 1
ATOM 1663 O O . VAL A 1 213 ? 18.853 2.469 -15.726 1.00 94.12 213 VAL A O 1
ATOM 1666 N N . ILE A 1 214 ? 19.336 1.408 -17.640 1.00 95.44 214 ILE A N 1
ATOM 1667 C CA . ILE A 1 214 ? 18.747 0.119 -17.268 1.00 95.44 214 ILE A CA 1
ATOM 1668 C C . ILE A 1 214 ? 19.829 -0.848 -16.792 1.00 95.44 214 ILE A C 1
ATOM 1670 O O . ILE A 1 214 ? 19.895 -1.158 -15.606 1.00 95.44 214 ILE A O 1
ATOM 1674 N N . ASP A 1 215 ? 20.745 -1.280 -17.666 1.00 95.12 215 ASP A N 1
ATOM 1675 C CA . ASP A 1 215 ? 21.648 -2.404 -17.360 1.00 95.12 215 ASP A CA 1
ATOM 1676 C C . ASP A 1 215 ? 22.570 -2.125 -16.160 1.00 95.12 215 ASP A C 1
ATOM 1678 O O . ASP A 1 215 ? 22.984 -3.041 -15.440 1.00 95.12 215 ASP A O 1
ATOM 1682 N N . ARG A 1 216 ? 22.958 -0.859 -15.956 1.00 95.56 216 ARG A N 1
ATOM 1683 C CA . ARG A 1 216 ? 23.727 -0.440 -14.777 1.00 95.56 216 ARG A CA 1
ATOM 1684 C C . ARG A 1 216 ? 22.862 -0.464 -13.515 1.00 95.56 216 ARG A C 1
ATOM 1686 O O . ARG A 1 216 ? 23.340 -0.955 -12.496 1.00 95.56 216 ARG A O 1
ATOM 1693 N N . GLN A 1 217 ? 21.620 0.012 -13.585 1.00 96.62 217 GLN A N 1
ATOM 1694 C CA . GLN A 1 217 ? 20.717 0.047 -12.432 1.00 96.62 217 GLN A CA 1
ATOM 1695 C C . GLN A 1 217 ? 20.260 -1.348 -12.012 1.00 96.62 217 GLN A C 1
ATOM 1697 O O . GLN A 1 217 ? 20.252 -1.641 -10.823 1.00 96.62 217 GLN A O 1
ATOM 1702 N N . VAL A 1 218 ? 20.032 -2.261 -12.960 1.00 97.31 218 VAL A N 1
ATOM 1703 C CA . VAL A 1 218 ? 19.785 -3.688 -12.681 1.00 97.31 218 VAL A CA 1
ATOM 1704 C C . VAL A 1 218 ? 20.903 -4.273 -11.805 1.00 97.31 218 VAL A C 1
ATOM 1706 O O . VAL A 1 218 ? 20.651 -4.897 -10.772 1.00 97.31 218 VAL A O 1
ATOM 1709 N N . ARG A 1 219 ? 22.169 -4.012 -12.163 1.00 97.06 219 ARG A N 1
ATOM 1710 C CA . ARG A 1 219 ? 23.334 -4.464 -11.381 1.00 97.06 219 ARG A CA 1
ATOM 1711 C C . ARG A 1 219 ? 23.367 -3.855 -9.979 1.00 97.06 219 ARG A C 1
ATOM 1713 O O . ARG A 1 219 ? 23.646 -4.585 -9.022 1.00 97.06 219 ARG A O 1
ATOM 1720 N N . THR A 1 220 ? 23.084 -2.558 -9.854 1.00 96.69 220 THR A N 1
ATOM 1721 C CA . THR A 1 220 ? 22.991 -1.863 -8.559 1.00 96.69 220 THR A CA 1
ATOM 1722 C C . THR A 1 220 ? 21.882 -2.459 -7.694 1.00 96.69 220 THR A C 1
ATOM 1724 O O . THR A 1 220 ? 22.133 -2.801 -6.538 1.00 96.69 220 THR A O 1
ATOM 1727 N N . ALA A 1 221 ? 20.704 -2.693 -8.269 1.00 98.06 221 ALA A N 1
ATOM 1728 C CA . ALA A 1 221 ? 19.544 -3.246 -7.587 1.00 98.06 221 ALA A CA 1
ATOM 1729 C C . ALA A 1 221 ? 19.801 -4.652 -7.033 1.00 98.06 221 ALA A C 1
ATOM 1731 O O . ALA A 1 221 ? 19.516 -4.928 -5.867 1.00 98.06 221 ALA A O 1
ATOM 1732 N N . HIS A 1 222 ? 20.436 -5.530 -7.813 1.00 98.06 222 HIS A N 1
ATOM 1733 C CA . HIS A 1 222 ? 20.885 -6.830 -7.302 1.00 98.06 222 HIS A CA 1
ATOM 1734 C C . HIS A 1 222 ? 21.947 -6.700 -6.203 1.00 98.06 222 HIS A C 1
ATOM 1736 O O . HIS A 1 222 ? 22.017 -7.535 -5.302 1.00 98.06 222 HIS A O 1
ATOM 1742 N N . GLY A 1 223 ? 22.798 -5.674 -6.273 1.00 97.88 223 GLY A N 1
ATOM 1743 C CA . GLY A 1 223 ? 23.754 -5.352 -5.216 1.00 97.88 223 GLY A CA 1
ATOM 1744 C C . GLY A 1 223 ? 23.072 -4.973 -3.902 1.00 97.88 223 GLY A C 1
ATOM 1745 O O . GLY A 1 223 ? 23.456 -5.496 -2.856 1.00 97.88 223 GLY A O 1
ATOM 1746 N N . ALA A 1 224 ? 22.048 -4.120 -3.960 1.00 97.94 224 ALA A N 1
ATOM 1747 C CA . ALA A 1 224 ? 21.266 -3.712 -2.796 1.00 97.94 224 ALA A CA 1
ATOM 1748 C C . ALA A 1 224 ? 20.485 -4.883 -2.184 1.00 97.94 224 ALA A C 1
ATOM 1750 O O . ALA A 1 224 ? 20.526 -5.074 -0.970 1.0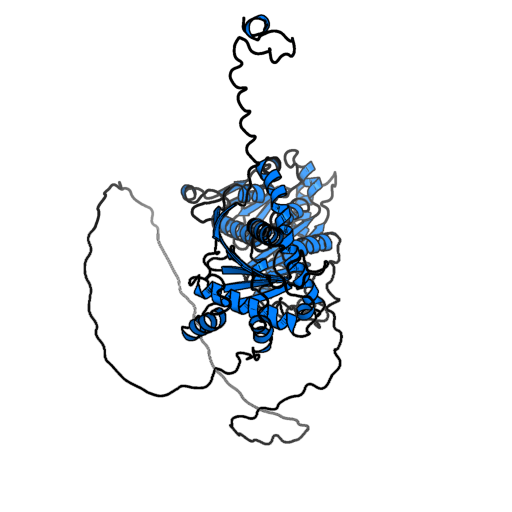0 97.94 224 ALA A O 1
ATOM 1751 N N . GLU A 1 225 ? 19.871 -5.736 -3.009 1.00 97.94 225 GLU A N 1
ATOM 1752 C CA . GLU A 1 225 ? 19.224 -6.959 -2.522 1.00 97.94 225 GLU A CA 1
ATOM 1753 C C . GLU A 1 225 ? 20.216 -7.856 -1.764 1.00 97.94 225 GLU A C 1
ATOM 1755 O O . GLU A 1 225 ? 19.943 -8.271 -0.637 1.00 97.94 225 GLU A O 1
ATOM 1760 N N . ARG A 1 226 ? 21.400 -8.122 -2.339 1.00 97.75 226 ARG A N 1
ATOM 1761 C CA . ARG A 1 226 ? 22.442 -8.912 -1.657 1.00 97.75 226 ARG A CA 1
ATOM 1762 C C . ARG A 1 226 ? 22.891 -8.266 -0.347 1.00 97.75 226 ARG A C 1
ATOM 1764 O O . ARG A 1 226 ? 23.155 -8.983 0.615 1.00 97.75 226 ARG A O 1
ATOM 1771 N N . TYR A 1 227 ? 22.980 -6.937 -0.305 1.00 97.94 227 TYR A N 1
ATOM 1772 C CA . TYR A 1 227 ? 23.336 -6.193 0.901 1.00 97.94 227 TYR A CA 1
ATOM 1773 C C . TYR A 1 227 ? 22.306 -6.417 2.020 1.00 97.94 227 TYR A C 1
ATOM 1775 O O . TYR A 1 227 ? 22.683 -6.793 3.132 1.00 97.94 227 TYR A O 1
ATOM 1783 N N . ILE A 1 228 ? 21.016 -6.268 1.700 1.00 96.94 228 ILE A N 1
ATOM 1784 C CA . ILE A 1 228 ? 19.896 -6.448 2.635 1.00 96.94 228 ILE A CA 1
ATOM 1785 C C . ILE A 1 228 ? 19.808 -7.902 3.112 1.00 96.94 228 ILE A C 1
ATOM 1787 O O . ILE A 1 228 ? 19.785 -8.152 4.317 1.00 96.94 228 ILE A O 1
ATOM 1791 N N . ARG A 1 229 ? 19.864 -8.883 2.199 1.00 96.69 229 ARG A N 1
ATOM 1792 C CA . ARG A 1 229 ? 19.865 -10.318 2.561 1.00 96.69 229 ARG A CA 1
ATOM 1793 C C . ARG A 1 229 ? 21.091 -10.725 3.386 1.00 96.69 229 ARG A C 1
ATOM 1795 O O . ARG A 1 229 ? 21.034 -11.659 4.190 1.00 96.69 229 ARG A O 1
ATOM 1802 N N . GLY A 1 230 ? 22.195 -9.992 3.242 1.00 96.38 230 GLY A N 1
ATOM 1803 C CA . GLY A 1 230 ? 23.387 -10.130 4.076 1.00 96.38 230 GLY A CA 1
ATOM 1804 C C . GLY A 1 230 ? 23.170 -9.746 5.544 1.00 96.38 230 GLY A C 1
ATOM 1805 O O . GLY A 1 230 ? 23.972 -10.146 6.384 1.00 96.38 230 GLY A O 1
ATOM 1806 N N . GLY A 1 231 ? 22.092 -9.025 5.879 1.00 94.81 231 GLY A N 1
ATOM 1807 C CA . GLY A 1 231 ? 21.822 -8.540 7.237 1.00 94.81 231 GLY A CA 1
ATOM 1808 C C . GLY A 1 231 ? 22.766 -7.420 7.673 1.00 94.81 231 GLY A C 1
ATOM 1809 O O . GLY A 1 231 ? 23.053 -7.280 8.861 1.00 94.81 231 GLY A O 1
ATOM 1810 N N . ARG A 1 232 ? 23.308 -6.662 6.714 1.00 95.25 232 ARG A N 1
ATOM 1811 C CA . ARG A 1 232 ? 24.222 -5.553 7.002 1.00 95.25 232 ARG A CA 1
ATOM 1812 C C . ARG A 1 232 ? 23.443 -4.325 7.499 1.00 95.25 232 ARG A C 1
ATOM 1814 O O . ARG A 1 232 ? 22.321 -4.112 7.039 1.00 95.25 232 ARG A O 1
ATOM 1821 N N . PRO A 1 233 ? 24.016 -3.501 8.399 1.00 95.62 233 PRO A N 1
ATOM 1822 C CA . PRO A 1 233 ? 23.336 -2.318 8.925 1.00 95.62 233 PRO A CA 1
ATOM 1823 C C . PRO A 1 233 ? 22.992 -1.294 7.835 1.00 95.62 233 PRO A C 1
ATOM 1825 O O . PRO A 1 233 ? 23.756 -1.113 6.887 1.00 95.62 233 PRO A O 1
ATOM 1828 N N . ILE A 1 234 ? 21.864 -0.603 7.994 1.00 97.12 234 ILE A N 1
ATOM 1829 C CA . ILE A 1 234 ? 21.414 0.496 7.128 1.00 97.12 234 ILE A CA 1
ATOM 1830 C C . ILE A 1 234 ? 21.287 1.751 7.994 1.00 97.12 234 ILE A C 1
ATOM 1832 O O . ILE A 1 234 ? 20.889 1.661 9.159 1.00 97.12 234 ILE A O 1
ATOM 1836 N N . PHE A 1 235 ? 21.618 2.911 7.435 1.00 96.31 235 PHE A N 1
ATOM 1837 C CA . PHE A 1 235 ? 21.610 4.202 8.122 1.00 96.31 235 PHE A CA 1
ATOM 1838 C C . PHE A 1 235 ? 20.804 5.240 7.337 1.00 96.31 235 PHE A C 1
ATOM 1840 O O . PHE A 1 235 ? 20.663 5.131 6.123 1.00 96.31 235 PHE A O 1
ATOM 1847 N N . LEU A 1 236 ? 20.288 6.255 8.028 1.00 93.88 236 LEU A N 1
ATOM 1848 C CA . LEU A 1 236 ? 19.593 7.400 7.425 1.00 93.88 236 LEU A CA 1
ATOM 1849 C C . LEU A 1 236 ? 20.545 8.548 7.053 1.00 93.88 236 LEU A C 1
ATOM 1851 O O . LEU A 1 236 ? 20.105 9.581 6.561 1.00 93.88 236 LEU A O 1
ATOM 1855 N N . ASP A 1 237 ? 21.841 8.401 7.325 1.00 92.56 237 ASP A N 1
ATOM 1856 C CA . ASP A 1 237 ? 22.856 9.401 7.017 1.00 92.56 237 ASP A CA 1
ATOM 1857 C C . ASP A 1 237 ? 24.206 8.750 6.688 1.00 92.56 237 ASP A C 1
ATOM 1859 O O . ASP A 1 237 ? 24.552 7.682 7.200 1.00 92.56 237 ASP A O 1
ATOM 1863 N N . ALA A 1 238 ? 25.004 9.438 5.869 1.00 91.56 238 ALA A N 1
ATOM 1864 C CA . ALA A 1 238 ? 26.321 8.971 5.440 1.00 91.56 238 ALA A CA 1
ATOM 1865 C C . ALA A 1 238 ? 27.347 8.846 6.583 1.00 91.56 238 ALA A C 1
ATOM 1867 O O . ALA A 1 238 ? 28.327 8.110 6.452 1.00 91.56 238 ALA A O 1
ATOM 1868 N N . LYS A 1 239 ? 27.159 9.564 7.702 1.00 92.75 239 LYS A N 1
ATOM 1869 C CA . LYS A 1 239 ? 28.065 9.492 8.861 1.00 92.75 239 LYS A CA 1
ATOM 1870 C C . LYS A 1 239 ? 27.812 8.243 9.706 1.00 92.75 239 LYS A C 1
ATOM 1872 O O . LYS A 1 239 ? 28.723 7.830 10.429 1.00 92.75 239 LYS A O 1
ATOM 1877 N N . ARG A 1 240 ? 26.657 7.590 9.522 1.00 93.12 240 ARG A N 1
ATOM 1878 C CA . ARG A 1 240 ? 26.190 6.380 10.223 1.00 93.12 240 ARG A CA 1
ATOM 1879 C C . ARG A 1 240 ? 25.806 6.657 11.676 1.00 93.12 240 ARG A C 1
ATOM 1881 O O . ARG A 1 240 ? 25.972 5.806 12.547 1.00 93.12 240 ARG A O 1
ATOM 1888 N N . GLU A 1 241 ? 25.307 7.860 11.939 1.00 92.88 241 GLU A N 1
ATOM 1889 C CA . GLU A 1 241 ? 24.888 8.295 13.276 1.00 92.88 241 GLU A CA 1
ATOM 1890 C C . GLU A 1 241 ? 23.440 7.875 13.581 1.00 92.88 241 GLU A C 1
ATOM 1892 O O . GLU A 1 241 ? 23.093 7.605 14.731 1.00 92.88 241 GLU A O 1
ATOM 1897 N N . LYS A 1 242 ? 22.596 7.775 12.549 1.00 92.75 242 LYS A N 1
ATOM 1898 C CA . LYS A 1 242 ? 21.169 7.460 12.638 1.00 92.75 242 LYS A CA 1
ATOM 1899 C C . LYS A 1 242 ? 20.898 6.099 11.994 1.00 92.75 242 LYS A C 1
ATOM 1901 O O . LYS A 1 242 ? 20.844 6.005 10.767 1.00 92.75 242 LYS A O 1
ATOM 1906 N N . PRO A 1 243 ? 20.725 5.021 12.778 1.00 93.38 243 PRO A N 1
ATOM 1907 C CA . PRO A 1 243 ? 20.369 3.721 12.224 1.00 93.38 243 PRO A CA 1
ATOM 1908 C C . PRO A 1 243 ? 18.973 3.756 11.592 1.00 93.38 243 PRO A C 1
ATOM 1910 O O . PRO A 1 243 ? 18.091 4.496 12.037 1.00 93.38 243 PRO A O 1
ATOM 1913 N N . PHE A 1 244 ? 18.770 2.922 10.574 1.00 92.12 244 PHE A N 1
ATOM 1914 C CA . PHE A 1 244 ? 17.467 2.730 9.951 1.00 92.12 244 PHE A CA 1
ATOM 1915 C C . PHE A 1 244 ? 16.433 2.277 11.002 1.00 92.12 244 PHE A C 1
ATOM 1917 O O . PHE A 1 244 ? 16.696 1.330 11.750 1.00 92.12 244 PHE A O 1
ATOM 1924 N N . PRO A 1 245 ? 15.280 2.959 11.120 1.00 87.50 245 PRO A N 1
ATOM 1925 C CA . PRO A 1 245 ? 14.424 2.828 12.295 1.00 87.50 245 PRO A CA 1
ATOM 1926 C C . PRO A 1 245 ? 13.407 1.687 12.205 1.00 87.50 245 PRO A C 1
ATOM 1928 O O . PRO A 1 245 ? 12.849 1.343 13.247 1.00 87.50 245 PRO A O 1
ATOM 1931 N N . VAL A 1 246 ? 13.161 1.119 11.017 1.00 88.31 246 VAL A N 1
ATOM 1932 C CA . VAL A 1 246 ? 12.163 0.058 10.802 1.00 88.31 246 VAL A CA 1
ATOM 1933 C C . VAL A 1 246 ? 12.848 -1.313 10.811 1.00 88.31 246 VAL A C 1
ATOM 1935 O O . VAL A 1 246 ? 13.695 -1.576 9.954 1.00 88.31 246 VAL A O 1
ATOM 1938 N N . PRO A 1 247 ? 12.522 -2.201 11.765 1.00 87.31 247 PRO A N 1
ATOM 1939 C CA . PRO A 1 247 ? 13.048 -3.558 11.771 1.00 87.31 247 PRO A CA 1
ATOM 1940 C C . PRO A 1 247 ? 12.397 -4.394 10.663 1.00 87.31 247 PRO A C 1
ATOM 1942 O O . PRO A 1 247 ? 11.222 -4.219 10.354 1.00 87.31 247 PRO A O 1
ATOM 1945 N N . PHE A 1 248 ? 13.146 -5.343 10.106 1.00 90.69 248 PHE A N 1
ATOM 1946 C CA . PHE A 1 248 ? 12.630 -6.337 9.165 1.00 90.69 248 PHE A CA 1
ATOM 1947 C C . PHE A 1 248 ? 13.390 -7.659 9.305 1.00 90.69 248 PHE A C 1
ATOM 1949 O O . PHE A 1 248 ? 14.568 -7.681 9.677 1.00 90.69 248 PHE A O 1
ATOM 1956 N N . ASP A 1 249 ? 12.716 -8.766 9.000 1.00 91.88 249 ASP A N 1
ATOM 1957 C CA . ASP A 1 249 ? 13.316 -10.098 8.966 1.00 91.88 249 ASP A CA 1
ATOM 1958 C C . ASP A 1 249 ? 13.872 -10.375 7.562 1.00 91.88 249 ASP A C 1
ATOM 1960 O O . ASP A 1 249 ? 13.132 -10.609 6.607 1.00 91.88 249 ASP A O 1
ATOM 1964 N N . LYS A 1 250 ? 15.201 -10.349 7.428 1.00 92.81 250 LYS A N 1
ATOM 1965 C CA . LYS A 1 250 ? 15.897 -10.540 6.145 1.00 92.81 250 LYS A CA 1
ATOM 1966 C C . LYS A 1 250 ? 15.613 -11.894 5.479 1.00 92.81 250 LYS A C 1
ATOM 1968 O O . LYS A 1 250 ? 15.769 -12.003 4.261 1.00 92.81 250 LYS A O 1
ATOM 1973 N N . ASP A 1 251 ? 15.247 -12.909 6.263 1.00 92.75 251 ASP A N 1
ATOM 1974 C CA . ASP A 1 251 ? 15.032 -14.272 5.776 1.00 92.75 251 ASP A CA 1
ATOM 1975 C C . ASP A 1 251 ? 13.587 -14.463 5.282 1.00 92.75 251 ASP A C 1
ATOM 1977 O O . ASP A 1 251 ? 13.341 -15.299 4.412 1.00 92.75 251 ASP A O 1
ATOM 1981 N N . LYS A 1 252 ? 12.645 -13.644 5.772 1.00 94.44 252 LYS A N 1
ATOM 1982 C CA . LYS A 1 252 ? 11.254 -13.580 5.287 1.00 94.44 252 LYS A CA 1
ATOM 1983 C C . LYS A 1 252 ? 11.016 -12.486 4.248 1.00 94.44 252 LYS A C 1
ATOM 1985 O O . LYS A 1 252 ? 9.998 -12.522 3.565 1.00 94.44 252 LYS A O 1
ATOM 1990 N N . ALA A 1 253 ? 11.951 -11.546 4.115 1.00 94.56 253 ALA A N 1
ATOM 1991 C CA . ALA A 1 253 ? 11.795 -10.371 3.274 1.00 94.56 253 ALA A CA 1
ATOM 1992 C C . ALA A 1 253 ? 11.488 -10.707 1.800 1.00 94.56 253 ALA A C 1
ATOM 1994 O O . ALA A 1 253 ? 12.304 -11.317 1.086 1.00 94.56 253 ALA A O 1
ATOM 1995 N N . VAL A 1 254 ? 10.343 -10.212 1.331 1.00 96.25 254 VAL A N 1
ATOM 1996 C CA . VAL A 1 254 ? 9.953 -10.114 -0.077 1.00 96.25 254 VAL A CA 1
ATOM 1997 C C . VAL A 1 254 ? 10.492 -8.790 -0.611 1.00 96.25 254 VAL A C 1
ATOM 1999 O O . VAL A 1 254 ? 10.098 -7.719 -0.158 1.00 96.25 254 VAL A O 1
ATOM 2002 N N . ILE A 1 255 ? 11.447 -8.853 -1.542 1.00 97.81 255 ILE A N 1
ATOM 2003 C CA . ILE A 1 255 ? 12.174 -7.673 -2.028 1.00 97.81 255 ILE A CA 1
ATOM 2004 C C . ILE A 1 255 ? 11.750 -7.359 -3.463 1.00 97.81 255 ILE A C 1
ATOM 2006 O O . ILE A 1 255 ? 12.039 -8.126 -4.384 1.00 97.81 255 ILE A O 1
ATOM 2010 N N . HIS A 1 256 ? 11.145 -6.191 -3.666 1.00 98.25 256 HIS A N 1
ATOM 2011 C CA . HIS A 1 256 ? 10.865 -5.631 -4.982 1.00 98.25 256 HIS A CA 1
ATOM 2012 C C . HIS A 1 256 ? 11.903 -4.564 -5.341 1.00 98.25 256 HIS A C 1
ATOM 2014 O O . HIS A 1 256 ? 12.016 -3.526 -4.692 1.00 98.25 256 HIS A O 1
ATOM 2020 N N . LYS A 1 257 ? 12.662 -4.825 -6.408 1.00 98.31 257 LYS A N 1
ATOM 2021 C CA . LYS A 1 257 ? 13.632 -3.894 -7.001 1.00 98.31 257 LYS A CA 1
ATOM 2022 C C . LYS A 1 257 ? 12.937 -3.103 -8.100 1.00 98.31 257 LYS A C 1
ATOM 2024 O O . LYS A 1 257 ? 12.452 -3.723 -9.045 1.00 98.31 257 LYS A O 1
ATOM 2029 N N . ILE A 1 258 ? 12.893 -1.783 -7.990 1.00 98.38 258 ILE A N 1
ATOM 2030 C CA . ILE A 1 258 ? 12.144 -0.908 -8.894 1.00 98.38 258 ILE A CA 1
ATOM 2031 C C . ILE A 1 258 ? 13.107 0.124 -9.472 1.00 98.38 258 ILE A C 1
ATOM 2033 O O . ILE A 1 258 ? 13.759 0.852 -8.733 1.00 98.38 258 ILE A O 1
ATOM 2037 N N . ILE A 1 259 ? 13.214 0.175 -10.792 1.00 98.19 259 ILE A N 1
ATOM 2038 C CA . ILE A 1 259 ? 14.012 1.157 -11.522 1.00 98.19 259 ILE A CA 1
ATOM 2039 C C . ILE A 1 259 ? 13.039 2.159 -12.132 1.00 98.19 259 ILE A C 1
ATOM 2041 O O . ILE A 1 259 ? 12.143 1.756 -12.870 1.00 98.19 259 ILE A O 1
ATOM 2045 N N . VAL A 1 260 ? 13.217 3.443 -11.839 1.00 96.94 260 VAL A N 1
ATOM 2046 C CA . VAL A 1 260 ? 12.462 4.539 -12.450 1.00 96.94 260 VAL A CA 1
ATOM 2047 C C . VAL A 1 260 ? 13.365 5.194 -13.496 1.00 96.94 260 VAL A C 1
ATOM 2049 O O . VAL A 1 260 ? 14.365 5.830 -13.172 1.00 96.94 260 VAL A O 1
ATOM 2052 N N . ALA A 1 261 ? 13.066 4.952 -14.769 1.00 95.88 261 ALA A N 1
ATOM 2053 C CA . ALA A 1 261 ? 13.884 5.345 -15.907 1.00 95.88 261 ALA A CA 1
ATOM 2054 C C . ALA A 1 261 ? 13.284 6.567 -16.614 1.00 95.88 261 ALA A C 1
ATOM 2056 O O . ALA A 1 261 ? 12.252 6.483 -17.279 1.00 95.88 261 ALA A O 1
ATOM 2057 N N . HIS A 1 262 ? 13.959 7.709 -16.517 1.00 93.56 262 HIS A N 1
ATOM 2058 C CA . HIS A 1 262 ? 13.518 8.947 -17.156 1.00 93.56 262 HIS A CA 1
ATOM 2059 C C . HIS A 1 262 ? 14.302 9.243 -18.441 1.00 93.56 262 HIS A C 1
ATOM 2061 O O . HIS A 1 262 ? 15.456 8.839 -18.592 1.00 93.56 262 HIS A O 1
ATOM 2067 N N . GLY A 1 263 ? 13.680 9.994 -19.357 1.00 91.62 263 GLY A N 1
ATOM 2068 C CA . GLY A 1 263 ? 14.357 10.600 -20.511 1.00 91.62 263 GLY A CA 1
ATOM 2069 C C . GLY A 1 263 ? 14.207 9.888 -21.862 1.00 91.62 263 GLY A C 1
ATOM 2070 O O . GLY A 1 263 ? 14.750 10.382 -22.844 1.00 91.62 263 GLY A O 1
ATOM 2071 N N . ALA A 1 264 ? 13.464 8.777 -21.947 1.00 92.44 264 ALA A N 1
ATOM 2072 C CA . ALA A 1 264 ? 13.184 8.092 -23.222 1.00 92.44 264 ALA A CA 1
ATOM 2073 C C . ALA A 1 264 ? 11.865 8.519 -23.898 1.00 92.44 264 ALA A C 1
ATOM 2075 O O . ALA A 1 264 ? 11.678 8.249 -25.079 1.00 92.44 264 ALA A O 1
ATOM 2076 N N . LYS A 1 265 ? 10.974 9.209 -23.173 1.00 92.00 265 LYS A N 1
ATOM 2077 C CA . LYS A 1 265 ? 9.580 9.441 -23.582 1.00 92.00 265 LYS A CA 1
ATOM 2078 C C . LYS A 1 265 ? 9.423 10.023 -24.995 1.00 92.00 265 LYS A C 1
ATOM 2080 O O . LYS A 1 265 ? 8.749 9.424 -25.823 1.00 92.00 265 LYS A O 1
ATOM 2085 N N . ALA A 1 266 ? 10.049 11.169 -25.271 1.00 89.88 266 ALA A N 1
ATOM 2086 C CA . ALA A 1 266 ? 9.899 11.857 -26.558 1.00 89.88 266 ALA A CA 1
ATOM 2087 C C . ALA A 1 266 ? 10.373 10.989 -27.737 1.00 89.88 266 ALA A C 1
ATOM 2089 O O . ALA A 1 266 ? 9.737 10.938 -28.785 1.00 89.88 266 ALA A O 1
ATOM 2090 N N . ALA A 1 267 ? 11.457 10.242 -27.536 1.00 89.62 267 ALA A N 1
ATOM 2091 C CA . ALA A 1 267 ? 11.981 9.344 -28.550 1.00 89.62 267 ALA A CA 1
ATOM 2092 C C . ALA A 1 267 ? 11.090 8.108 -28.762 1.00 89.62 267 ALA A C 1
ATOM 2094 O O . ALA A 1 267 ? 10.947 7.668 -29.900 1.00 89.62 267 ALA A O 1
ATOM 2095 N N . CYS A 1 268 ? 10.458 7.583 -27.704 1.00 89.69 268 CYS A N 1
ATOM 2096 C CA . CYS A 1 268 ? 9.443 6.534 -27.824 1.00 89.69 268 CYS A CA 1
ATOM 2097 C C . CYS A 1 268 ? 8.243 7.008 -28.667 1.00 89.69 268 CYS A C 1
ATOM 2099 O O . CYS A 1 268 ? 7.833 6.299 -29.584 1.00 89.69 268 CYS A O 1
ATOM 2101 N N . GLU A 1 269 ? 7.725 8.215 -28.397 1.00 90.00 269 GLU A N 1
ATOM 2102 C CA . GLU A 1 269 ? 6.612 8.827 -29.152 1.00 90.00 269 GLU A CA 1
ATOM 2103 C C . GLU A 1 269 ? 6.989 9.065 -30.627 1.00 90.00 269 GLU A C 1
ATOM 2105 O O . GLU A 1 269 ? 6.183 8.846 -31.530 1.00 90.00 269 GLU A O 1
ATOM 2110 N N . LEU A 1 270 ? 8.230 9.489 -30.896 1.00 87.31 270 LEU A N 1
ATOM 2111 C CA . LEU A 1 270 ? 8.717 9.717 -32.260 1.00 87.31 270 LEU A CA 1
ATOM 2112 C C . LEU A 1 270 ? 8.903 8.410 -33.045 1.00 87.31 270 LEU A C 1
ATOM 2114 O O . LEU A 1 270 ? 8.706 8.381 -34.261 1.00 87.31 270 LEU A O 1
ATOM 2118 N N . ALA A 1 271 ? 9.312 7.339 -32.367 1.00 84.69 271 ALA A N 1
ATOM 2119 C CA . ALA A 1 271 ? 9.630 6.068 -33.003 1.00 84.69 271 ALA A CA 1
ATOM 2120 C C . ALA A 1 271 ? 8.398 5.281 -33.457 1.00 84.69 271 ALA A C 1
ATOM 2122 O O . ALA A 1 271 ? 8.490 4.522 -34.423 1.00 84.69 271 ALA A O 1
ATOM 2123 N N . SER A 1 272 ? 7.257 5.453 -32.785 1.00 84.12 272 SER A N 1
ATOM 2124 C CA . SER A 1 272 ? 6.003 4.812 -33.172 1.00 84.12 272 SER A CA 1
ATOM 2125 C C . SER A 1 272 ? 4.811 5.737 -32.927 1.00 84.12 272 SER A C 1
ATOM 2127 O O . SER A 1 272 ? 4.561 6.095 -31.779 1.00 84.12 272 SER A O 1
ATOM 2129 N N . PRO A 1 273 ? 3.999 6.050 -33.958 1.00 83.62 273 PRO A N 1
ATOM 2130 C CA . PRO A 1 273 ? 2.762 6.807 -33.771 1.00 83.62 273 PRO A CA 1
ATOM 2131 C C . PRO A 1 273 ? 1.709 6.030 -32.970 1.00 83.62 273 PRO A C 1
ATOM 2133 O O . PRO A 1 273 ? 0.715 6.617 -32.543 1.00 83.62 273 PRO A O 1
ATOM 2136 N N . GLU A 1 274 ? 1.896 4.717 -32.804 1.00 83.19 274 GLU A N 1
ATOM 2137 C CA . GLU A 1 274 ? 1.035 3.887 -31.968 1.00 83.19 274 GLU A CA 1
ATOM 2138 C C . GLU A 1 274 ? 1.366 4.039 -30.484 1.00 83.19 274 GLU A C 1
ATOM 2140 O O . GLU A 1 274 ? 0.427 3.905 -29.714 1.00 83.19 274 GLU A O 1
ATOM 2145 N N . ASN A 1 275 ? 2.608 4.418 -30.120 1.00 86.12 275 ASN A N 1
ATOM 2146 C CA . ASN A 1 275 ? 3.061 4.652 -28.741 1.00 86.12 275 ASN A CA 1
ATOM 2147 C C . ASN A 1 275 ? 2.597 6.023 -28.228 1.00 86.12 275 ASN A C 1
ATOM 2149 O O . ASN A 1 275 ? 3.362 6.989 -28.169 1.00 86.12 275 ASN A O 1
ATOM 2153 N N . VAL A 1 276 ? 1.314 6.113 -27.878 1.00 83.50 276 VAL A N 1
ATOM 2154 C CA . VAL A 1 276 ? 0.620 7.367 -27.532 1.00 83.50 276 VAL A CA 1
ATOM 2155 C C . VAL A 1 276 ? 1.187 8.008 -26.263 1.00 83.50 276 VAL A C 1
ATOM 2157 O O . VAL A 1 276 ? 1.060 9.219 -26.067 1.00 83.50 276 VAL A O 1
ATOM 2160 N N . TYR A 1 277 ? 1.780 7.204 -25.383 1.00 89.44 277 TYR A N 1
ATOM 2161 C CA . TYR A 1 277 ? 2.238 7.639 -24.067 1.00 89.44 277 TYR A CA 1
ATOM 2162 C C . TYR A 1 277 ? 3.758 7.789 -23.938 1.00 89.44 277 TYR A C 1
ATOM 2164 O O . TYR A 1 277 ? 4.230 8.388 -22.963 1.00 89.44 277 TYR A O 1
ATOM 2172 N N . GLY A 1 278 ? 4.515 7.324 -24.933 1.00 91.19 278 GLY A N 1
ATOM 2173 C CA . GLY A 1 278 ? 5.974 7.309 -24.909 1.00 91.19 278 GLY A CA 1
ATOM 2174 C C . GLY A 1 278 ? 6.547 6.299 -23.917 1.00 91.19 278 GLY A C 1
ATOM 2175 O O . GLY A 1 278 ? 7.623 6.533 -23.361 1.00 91.19 278 GLY A O 1
ATOM 2176 N N . SER A 1 279 ? 5.821 5.212 -23.668 1.00 94.44 279 SER A N 1
ATOM 2177 C CA . SER A 1 279 ? 6.165 4.205 -22.668 1.00 94.44 279 SER A CA 1
ATOM 2178 C C . SER A 1 279 ? 7.227 3.239 -23.179 1.00 94.44 279 SER A C 1
ATOM 2180 O O . SER A 1 279 ? 7.373 3.012 -24.385 1.00 94.44 279 SER A O 1
ATOM 2182 N N . LEU A 1 280 ? 7.994 2.676 -22.248 1.00 94.75 280 LEU A N 1
ATOM 2183 C CA . LEU A 1 280 ? 8.953 1.613 -22.539 1.00 94.75 280 LEU A CA 1
ATOM 2184 C C . LEU A 1 280 ? 8.237 0.261 -22.642 1.00 94.75 280 LEU A C 1
ATOM 2186 O O . LEU A 1 280 ? 7.568 -0.163 -21.699 1.00 94.75 280 LEU A O 1
ATOM 2190 N N . ALA A 1 281 ? 8.463 -0.460 -23.742 1.00 94.44 281 ALA A N 1
ATOM 2191 C CA . ALA A 1 281 ? 8.023 -1.845 -23.855 1.00 94.44 281 ALA A CA 1
ATOM 2192 C C . ALA A 1 281 ? 8.944 -2.745 -23.023 1.00 94.44 281 ALA A C 1
ATOM 2194 O O . ALA A 1 281 ? 10.170 -2.593 -23.047 1.00 94.44 281 ALA A O 1
ATOM 2195 N N . ILE A 1 282 ? 8.375 -3.706 -22.299 1.00 95.50 282 ILE A N 1
ATOM 2196 C CA . ILE A 1 282 ? 9.128 -4.596 -21.409 1.00 95.50 282 ILE A CA 1
ATOM 2197 C C . ILE A 1 282 ? 8.787 -6.046 -21.724 1.00 95.50 282 ILE A C 1
ATOM 2199 O O . ILE A 1 282 ? 7.626 -6.416 -21.894 1.00 95.50 282 ILE A O 1
ATOM 2203 N N . THR A 1 283 ? 9.817 -6.885 -21.748 1.00 95.38 283 THR A N 1
ATOM 2204 C CA . THR A 1 283 ? 9.699 -8.339 -21.812 1.00 95.38 283 THR A CA 1
ATOM 2205 C C . THR A 1 283 ? 10.488 -8.978 -20.683 1.00 95.38 283 THR A C 1
ATOM 2207 O O . THR A 1 283 ? 11.667 -8.686 -20.504 1.00 95.38 283 THR A O 1
ATOM 2210 N N . TYR A 1 284 ? 9.867 -9.926 -19.989 1.00 95.56 284 TYR A N 1
ATOM 2211 C CA . TYR A 1 284 ? 10.559 -10.904 -19.159 1.00 95.56 284 TYR A CA 1
ATOM 2212 C C . TYR A 1 284 ? 10.658 -12.230 -19.910 1.00 95.56 284 TYR A C 1
ATOM 2214 O O . TYR A 1 284 ? 9.632 -12.813 -20.270 1.00 95.56 284 TYR A O 1
ATOM 2222 N N . ALA A 1 285 ? 11.883 -12.703 -20.126 1.00 92.31 285 ALA A N 1
ATOM 2223 C CA . ALA A 1 285 ? 12.178 -13.957 -20.816 1.00 92.31 285 ALA A CA 1
ATOM 2224 C C . ALA A 1 285 ? 13.473 -14.586 -20.271 1.00 92.31 285 ALA A C 1
ATOM 2226 O O . ALA A 1 285 ? 14.183 -13.984 -19.459 1.00 92.31 285 ALA A O 1
ATOM 2227 N N . GLU A 1 286 ? 13.775 -15.817 -20.688 1.00 87.25 286 GLU A N 1
ATOM 2228 C CA . GLU A 1 286 ? 15.112 -16.384 -20.491 1.00 87.25 286 GLU A CA 1
ATOM 2229 C C . GLU A 1 286 ? 16.115 -15.628 -21.376 1.00 87.25 286 GLU A C 1
ATOM 2231 O O . GLU A 1 286 ? 15.854 -15.373 -22.551 1.00 87.25 286 GLU A O 1
ATOM 2236 N N . THR A 1 287 ? 17.243 -15.224 -20.791 1.00 70.56 287 THR A N 1
ATOM 2237 C CA . THR A 1 287 ? 18.213 -14.337 -21.448 1.00 70.56 287 THR A CA 1
ATOM 2238 C C . THR A 1 287 ? 18.806 -14.998 -22.694 1.00 70.56 287 THR A C 1
ATOM 2240 O O . THR A 1 287 ? 19.355 -16.096 -22.603 1.00 70.56 287 THR A O 1
ATOM 2243 N N . GLY A 1 288 ? 18.774 -14.305 -23.837 1.00 61.22 288 GLY A N 1
ATOM 2244 C CA . GLY A 1 288 ? 19.441 -14.761 -25.068 1.00 61.22 288 GLY A CA 1
ATOM 2245 C C . GLY A 1 288 ? 18.582 -14.749 -26.332 1.00 61.22 288 GLY A C 1
ATOM 2246 O O . GLY A 1 288 ? 19.007 -15.313 -27.338 1.00 61.22 288 GLY A O 1
ATOM 2247 N N . ALA A 1 289 ? 17.403 -14.119 -26.297 1.00 54.78 289 ALA A N 1
ATOM 2248 C CA . ALA A 1 289 ? 16.497 -14.035 -27.443 1.00 54.78 289 ALA A CA 1
ATOM 2249 C C . ALA A 1 289 ? 16.878 -12.950 -28.477 1.00 54.78 289 ALA A C 1
ATOM 2251 O O . ALA A 1 289 ? 16.287 -12.921 -29.552 1.00 54.78 289 ALA A O 1
ATOM 2252 N N . ASP A 1 290 ? 17.866 -12.096 -28.176 1.00 55.72 290 ASP A N 1
ATOM 2253 C CA . ASP A 1 290 ? 18.359 -11.003 -29.037 1.00 55.72 290 ASP A CA 1
ATOM 2254 C C . ASP A 1 290 ? 17.233 -10.118 -29.608 1.00 55.72 290 ASP A C 1
ATOM 2256 O O . ASP A 1 290 ? 17.203 -9.778 -30.789 1.00 55.72 290 ASP A O 1
ATOM 2260 N N . LEU A 1 291 ? 16.281 -9.728 -28.752 1.00 61.56 291 LEU A N 1
ATOM 2261 C CA . LEU A 1 291 ? 15.206 -8.789 -29.095 1.00 61.56 291 LEU A CA 1
ATOM 2262 C C . LEU A 1 291 ? 15.665 -7.337 -28.885 1.00 61.56 291 LEU A C 1
ATOM 2264 O O . LEU A 1 291 ? 14.984 -6.536 -28.246 1.00 61.56 291 LEU A O 1
ATOM 2268 N N . SER A 1 292 ? 16.855 -6.990 -29.385 1.00 65.31 292 SER A N 1
ATOM 2269 C CA . SER A 1 292 ? 17.432 -5.650 -29.233 1.00 65.31 292 SER A CA 1
ATOM 2270 C C . SER A 1 292 ? 16.780 -4.654 -30.194 1.00 65.31 292 SER A C 1
ATOM 2272 O O . SER A 1 292 ? 17.409 -4.167 -31.132 1.00 65.31 292 SER A O 1
ATOM 2274 N N . HIS A 1 293 ? 15.511 -4.337 -29.958 1.00 81.62 293 HIS A N 1
ATOM 2275 C CA . HIS A 1 293 ? 14.814 -3.256 -30.643 1.00 81.62 293 HIS A CA 1
ATOM 2276 C C . HIS A 1 293 ? 14.858 -1.974 -29.801 1.00 81.62 293 HIS A C 1
ATOM 2278 O O . HIS A 1 293 ? 14.823 -2.046 -28.566 1.00 81.62 293 HIS A O 1
ATOM 2284 N N . PRO A 1 294 ? 14.946 -0.785 -30.428 1.00 85.94 294 PRO A N 1
ATOM 2285 C CA . PRO A 1 294 ? 14.841 0.470 -29.703 1.00 85.94 294 PRO A CA 1
ATOM 2286 C C . PRO A 1 294 ? 13.547 0.524 -28.891 1.00 85.94 294 PRO A C 1
ATOM 2288 O O . PRO A 1 294 ? 12.508 0.056 -29.352 1.00 85.94 294 PRO A O 1
ATOM 2291 N N . PHE A 1 295 ? 13.617 1.099 -27.689 1.00 89.38 295 PHE A N 1
ATOM 2292 C CA . PHE A 1 295 ? 12.477 1.290 -26.777 1.00 89.38 295 PHE A CA 1
ATOM 2293 C C . PHE A 1 295 ? 11.893 0.005 -26.171 1.00 89.38 295 PHE A C 1
ATOM 2295 O O . PHE A 1 295 ? 10.925 0.069 -25.413 1.00 89.38 295 PHE A O 1
ATOM 2302 N N . HIS A 1 296 ? 12.521 -1.147 -26.428 1.00 91.56 296 HIS A N 1
ATOM 2303 C CA . HIS A 1 296 ? 12.167 -2.440 -25.849 1.00 91.56 296 HIS A CA 1
ATOM 2304 C C . HIS A 1 296 ? 13.250 -2.919 -24.875 1.00 91.56 296 HIS A C 1
ATOM 2306 O O . HIS A 1 296 ? 14.435 -3.003 -25.203 1.00 91.56 296 HIS A O 1
ATOM 2312 N N . ILE A 1 297 ? 12.847 -3.214 -23.640 1.00 93.00 297 ILE A N 1
ATOM 2313 C CA . ILE A 1 297 ? 13.713 -3.709 -22.575 1.00 93.00 297 ILE A CA 1
ATOM 2314 C C . ILE A 1 297 ? 13.420 -5.188 -22.311 1.00 93.00 297 ILE A C 1
ATOM 2316 O O . ILE A 1 297 ? 12.363 -5.546 -21.795 1.00 93.00 297 ILE A O 1
ATOM 2320 N N . GLU A 1 298 ? 14.401 -6.040 -22.595 1.00 92.88 298 GLU A N 1
ATOM 2321 C CA . GLU A 1 298 ? 14.423 -7.438 -22.155 1.00 92.88 298 GLU A CA 1
ATOM 2322 C C . GLU A 1 298 ? 15.042 -7.543 -20.750 1.00 92.88 298 GLU A C 1
ATOM 2324 O O . GLU A 1 298 ? 16.128 -7.011 -20.490 1.00 92.88 298 GLU A O 1
ATOM 2329 N N . LEU A 1 299 ? 14.345 -8.225 -19.842 1.00 93.94 299 LEU A N 1
ATOM 2330 C CA . LEU A 1 299 ? 14.734 -8.459 -18.453 1.00 93.94 299 LEU A CA 1
ATOM 2331 C C . LEU A 1 299 ? 14.772 -9.961 -18.153 1.00 93.94 299 LEU A C 1
ATOM 2333 O O . LEU A 1 299 ? 13.928 -10.729 -18.616 1.00 93.94 299 LEU A O 1
ATOM 2337 N N . ASP A 1 300 ? 15.728 -10.366 -17.317 1.00 92.81 300 ASP A N 1
ATOM 2338 C CA . ASP A 1 300 ? 15.845 -11.749 -16.852 1.00 92.81 300 ASP A CA 1
ATOM 2339 C C . ASP A 1 300 ? 14.645 -12.136 -15.974 1.00 92.81 300 ASP A C 1
ATOM 2341 O O . ASP A 1 300 ? 14.392 -11.537 -14.922 1.00 92.81 300 ASP A O 1
ATOM 2345 N N . ARG A 1 301 ? 13.924 -13.180 -16.390 1.00 94.00 301 ARG A N 1
ATOM 2346 C CA . ARG A 1 301 ? 12.788 -13.729 -15.641 1.00 94.00 301 ARG A CA 1
ATOM 2347 C C . ARG A 1 301 ? 13.175 -14.429 -14.335 1.00 94.00 301 ARG A C 1
ATOM 2349 O O . ARG A 1 301 ? 12.333 -14.548 -13.448 1.00 94.00 301 ARG A O 1
ATOM 2356 N N . HIS A 1 302 ? 14.411 -14.913 -14.195 1.00 93.12 302 HIS A N 1
ATOM 2357 C CA . HIS A 1 302 ? 14.845 -15.667 -13.011 1.00 93.12 302 HIS A CA 1
ATOM 2358 C C . HIS A 1 302 ? 15.248 -14.772 -11.843 1.00 93.12 302 HIS A C 1
ATOM 2360 O O . HIS A 1 302 ? 15.232 -15.205 -10.689 1.00 93.12 302 HIS A O 1
ATOM 2366 N N . ASN A 1 303 ? 15.588 -13.520 -12.129 1.00 93.31 303 ASN A N 1
ATOM 2367 C CA . ASN A 1 303 ? 15.935 -12.527 -11.129 1.00 93.31 303 ASN A CA 1
ATOM 2368 C C . ASN A 1 303 ? 15.310 -11.172 -11.498 1.00 93.31 303 ASN A C 1
ATOM 2370 O O . ASN A 1 303 ? 16.031 -10.216 -11.796 1.00 93.31 303 ASN A O 1
ATOM 2374 N N . PRO A 1 304 ? 13.969 -11.075 -11.492 1.00 94.75 304 PRO A N 1
ATOM 2375 C CA . PRO A 1 304 ? 13.280 -9.938 -12.075 1.00 94.75 304 PRO A CA 1
ATOM 2376 C C . PRO A 1 304 ? 13.553 -8.642 -11.303 1.00 94.75 304 PRO A C 1
ATOM 2378 O O . PRO A 1 304 ? 13.683 -8.619 -10.073 1.00 94.75 304 PRO A O 1
ATOM 2381 N N . VAL A 1 305 ? 13.601 -7.545 -12.055 1.00 97.56 305 VAL A N 1
ATOM 2382 C CA . VAL A 1 305 ? 13.445 -6.169 -11.567 1.00 97.56 305 VAL A CA 1
ATOM 2383 C C . VAL A 1 305 ? 12.201 -5.569 -12.212 1.00 97.56 305 VAL A C 1
ATOM 2385 O O . VAL A 1 305 ? 11.801 -6.002 -13.290 1.00 97.56 305 VAL A O 1
ATOM 2388 N N . HIS A 1 306 ? 11.602 -4.566 -11.588 1.00 98.12 306 HIS A N 1
ATOM 2389 C CA . HIS A 1 306 ? 10.508 -3.788 -12.165 1.00 98.12 306 HIS A CA 1
ATOM 2390 C C . HIS A 1 306 ? 11.074 -2.516 -12.782 1.00 98.12 306 HIS A C 1
ATOM 2392 O O . HIS A 1 306 ? 11.940 -1.887 -12.178 1.00 98.12 306 HIS A O 1
ATOM 2398 N N . VAL A 1 307 ? 10.602 -2.139 -13.967 1.00 98.00 307 VAL A N 1
ATOM 2399 C CA . VAL A 1 307 ? 10.979 -0.883 -14.622 1.00 98.00 307 VAL A CA 1
ATOM 2400 C C . VAL A 1 307 ? 9.720 -0.045 -14.790 1.00 98.00 307 VAL A C 1
ATOM 2402 O O . VAL A 1 307 ? 8.721 -0.541 -15.298 1.00 98.00 307 VAL A O 1
ATOM 2405 N N . LEU A 1 308 ? 9.786 1.198 -14.328 1.00 97.31 308 LEU A N 1
ATOM 2406 C CA . LEU A 1 308 ? 8.803 2.252 -14.550 1.00 97.31 308 LEU A CA 1
ATOM 2407 C C . LEU A 1 308 ? 9.490 3.389 -15.309 1.00 97.31 308 LEU A C 1
ATOM 2409 O O . LEU A 1 308 ? 10.705 3.552 -15.203 1.00 97.31 308 LEU A O 1
ATOM 2413 N N . ASP A 1 309 ? 8.731 4.205 -16.023 1.00 94.19 309 ASP A N 1
ATOM 2414 C CA . ASP A 1 309 ? 9.217 5.418 -16.677 1.00 94.19 309 ASP A CA 1
ATOM 2415 C C . ASP A 1 309 ? 8.482 6.676 -16.187 1.00 94.19 309 ASP A C 1
ATOM 2417 O O . ASP A 1 309 ? 7.604 6.628 -15.317 1.00 94.19 309 ASP A O 1
ATOM 2421 N N . SER A 1 310 ? 8.862 7.835 -16.735 1.00 89.19 310 SER A N 1
ATOM 2422 C CA . SER A 1 310 ? 8.254 9.129 -16.399 1.00 89.19 310 SER A CA 1
ATOM 2423 C C . SER A 1 310 ? 6.739 9.182 -16.623 1.00 89.19 310 SER A C 1
ATOM 2425 O O . SER A 1 310 ? 6.075 10.015 -16.004 1.00 89.19 310 SER A O 1
ATOM 2427 N N . HIS A 1 311 ? 6.200 8.375 -17.540 1.00 92.06 311 HIS A N 1
ATOM 2428 C CA . HIS A 1 311 ? 4.780 8.367 -17.865 1.00 92.06 311 HIS A CA 1
ATOM 2429 C C . HIS A 1 311 ? 3.997 7.473 -16.904 1.00 92.06 311 HIS A C 1
ATOM 2431 O O . HIS A 1 311 ? 3.008 7.915 -16.312 1.00 92.06 311 HIS A O 1
ATOM 2437 N N . ASN A 1 312 ? 4.445 6.231 -16.720 1.00 95.12 312 ASN A N 1
ATOM 2438 C CA . ASN A 1 312 ? 3.671 5.234 -15.984 1.00 95.12 312 ASN A CA 1
ATOM 2439 C C . ASN A 1 312 ? 3.940 5.191 -14.479 1.00 95.12 312 ASN A C 1
ATOM 2441 O O . ASN A 1 312 ? 3.037 4.788 -13.745 1.00 95.12 312 ASN A O 1
ATOM 2445 N N . MET A 1 313 ? 5.074 5.693 -13.971 1.00 94.19 313 MET A N 1
ATOM 2446 C CA . MET A 1 313 ? 5.296 5.778 -12.518 1.00 94.19 313 MET A CA 1
ATOM 2447 C C . MET A 1 313 ? 4.179 6.569 -11.804 1.00 94.19 313 MET A C 1
ATOM 2449 O O . MET A 1 313 ? 3.568 6.021 -10.879 1.00 94.19 313 MET A O 1
ATOM 2453 N N . PRO A 1 314 ? 3.811 7.794 -12.247 1.00 93.00 314 PRO A N 1
ATOM 2454 C CA . PRO A 1 314 ? 2.706 8.530 -11.639 1.00 93.00 314 PRO A CA 1
ATOM 2455 C C . PRO A 1 314 ? 1.356 7.825 -11.772 1.00 93.00 314 PRO A C 1
ATOM 2457 O O . PRO A 1 314 ? 0.486 8.044 -10.937 1.00 93.00 314 PRO A O 1
ATOM 2460 N N . ILE A 1 315 ? 1.148 7.022 -12.819 1.00 95.50 315 ILE A N 1
ATOM 2461 C CA . ILE A 1 315 ? -0.087 6.253 -13.002 1.00 95.50 315 ILE A CA 1
ATOM 2462 C C . ILE A 1 315 ? -0.136 5.141 -11.957 1.00 95.50 315 ILE A C 1
ATOM 2464 O O . ILE A 1 315 ? -1.035 5.127 -11.120 1.00 95.50 315 ILE A O 1
ATOM 2468 N N . VAL A 1 316 ? 0.870 4.267 -11.939 1.00 96.69 316 VAL A N 1
ATOM 2469 C CA . VAL A 1 316 ? 0.928 3.109 -11.041 1.00 96.69 316 VAL A CA 1
ATOM 2470 C C . VAL A 1 316 ? 0.818 3.536 -9.575 1.00 96.69 316 VAL A C 1
ATOM 2472 O O . VAL A 1 316 ? -0.028 3.008 -8.858 1.00 96.69 316 VAL A O 1
ATOM 2475 N N . LEU A 1 317 ? 1.585 4.541 -9.136 1.00 93.31 317 LEU A N 1
ATOM 2476 C CA . LEU A 1 317 ? 1.577 4.988 -7.734 1.00 93.31 317 LEU A CA 1
ATOM 2477 C C . LEU A 1 317 ? 0.328 5.799 -7.336 1.00 93.31 317 LEU A C 1
ATOM 2479 O O . LEU A 1 317 ? 0.066 5.968 -6.150 1.00 93.31 317 LEU A O 1
ATOM 2483 N N . ARG A 1 318 ? -0.463 6.312 -8.290 1.00 92.50 318 ARG A N 1
ATOM 2484 C CA . ARG A 1 318 ? -1.775 6.936 -7.996 1.00 92.50 318 ARG A CA 1
ATOM 2485 C C . ARG A 1 318 ? -2.913 5.930 -7.981 1.00 92.50 318 ARG A C 1
ATOM 2487 O O . ARG A 1 318 ? -3.926 6.162 -7.325 1.00 92.50 318 ARG A O 1
ATOM 2494 N N . GLU A 1 319 ? -2.797 4.874 -8.771 1.00 95.00 319 GLU A N 1
ATOM 2495 C CA . GLU A 1 319 ? -3.817 3.835 -8.876 1.00 95.00 319 GLU A CA 1
ATOM 2496 C C . GLU A 1 319 ? -3.688 2.793 -7.770 1.00 95.00 319 GLU A C 1
ATOM 2498 O O . GLU A 1 319 ? -4.699 2.308 -7.265 1.00 95.00 319 GLU A O 1
ATOM 2503 N N . LEU A 1 320 ? -2.455 2.496 -7.369 1.00 95.69 320 LEU A N 1
ATOM 2504 C CA . LEU A 1 320 ? -2.106 1.554 -6.313 1.00 95.69 320 LEU A CA 1
ATOM 2505 C C . LEU A 1 320 ? -1.556 2.313 -5.098 1.00 95.69 320 LEU A C 1
ATOM 2507 O O . LEU A 1 320 ? -0.494 1.999 -4.573 1.00 95.69 320 LEU A O 1
ATOM 2511 N N . ASP A 1 321 ? -2.280 3.344 -4.661 1.00 92.81 321 ASP A N 1
ATOM 2512 C CA . ASP A 1 321 ? -1.848 4.292 -3.625 1.00 92.81 321 ASP A CA 1
ATOM 2513 C C . ASP A 1 321 ? -2.064 3.779 -2.184 1.00 92.81 321 ASP A C 1
ATOM 2515 O O . ASP A 1 321 ? -2.253 4.559 -1.247 1.00 92.81 321 ASP A O 1
ATOM 2519 N N . THR A 1 322 ? -2.033 2.456 -1.999 1.00 94.81 322 THR A N 1
ATOM 2520 C CA . THR A 1 322 ? -1.895 1.795 -0.697 1.00 94.81 322 THR A CA 1
ATOM 2521 C C . THR A 1 322 ? -0.829 0.709 -0.791 1.00 94.81 322 THR A C 1
ATOM 2523 O O . THR A 1 322 ? -0.670 0.070 -1.834 1.00 94.81 322 THR A O 1
ATOM 2526 N N . VAL A 1 323 ? -0.124 0.449 0.313 1.00 93.44 323 VAL A N 1
ATOM 2527 C CA . VAL A 1 323 ? 0.901 -0.604 0.357 1.00 93.44 323 VAL A CA 1
ATOM 2528 C C . VAL A 1 323 ? 0.362 -1.964 -0.089 1.00 93.44 323 VAL A C 1
ATOM 2530 O O . VAL A 1 323 ? 1.040 -2.665 -0.834 1.00 93.44 323 VAL A O 1
ATOM 2533 N N . SER A 1 324 ? -0.864 -2.321 0.293 1.00 94.44 324 SER A N 1
ATOM 2534 C CA . SER A 1 324 ? -1.471 -3.603 -0.070 1.00 94.44 324 SER A CA 1
ATOM 2535 C C . SER A 1 324 ? -1.787 -3.697 -1.559 1.00 94.44 324 SER A C 1
ATOM 2537 O O . SER A 1 324 ? -1.503 -4.725 -2.171 1.00 94.44 324 SER A O 1
ATOM 2539 N N . ASP A 1 325 ? -2.326 -2.630 -2.159 1.00 96.25 325 ASP A N 1
ATOM 2540 C CA . ASP A 1 325 ? -2.631 -2.607 -3.594 1.00 96.25 325 ASP A CA 1
ATOM 2541 C C . ASP A 1 325 ? -1.344 -2.673 -4.436 1.00 96.25 325 ASP A C 1
ATOM 2543 O O . ASP A 1 325 ? -1.279 -3.431 -5.407 1.00 96.25 325 ASP A O 1
ATOM 2547 N N . PHE A 1 326 ? -0.300 -1.937 -4.036 1.00 97.25 326 PHE A N 1
ATOM 2548 C CA . PHE A 1 326 ? 0.981 -1.926 -4.745 1.00 97.25 326 PHE A CA 1
ATOM 2549 C C . PHE A 1 326 ? 1.757 -3.239 -4.590 1.00 97.25 326 PHE A C 1
ATOM 2551 O O . PHE A 1 326 ? 2.231 -3.785 -5.587 1.00 97.25 326 PHE A O 1
ATOM 2558 N N . SER A 1 327 ? 1.832 -3.791 -3.371 1.00 96.06 327 SER A N 1
ATOM 2559 C CA . SER A 1 327 ? 2.469 -5.098 -3.121 1.00 96.06 327 SER A CA 1
ATOM 2560 C C . SER A 1 327 ? 1.784 -6.193 -3.933 1.00 96.06 327 SER A C 1
ATOM 2562 O O . SER A 1 327 ? 2.448 -6.930 -4.653 1.00 96.06 327 SER A O 1
ATOM 2564 N N . ALA A 1 328 ? 0.445 -6.247 -3.901 1.00 96.69 328 ALA A N 1
ATOM 2565 C CA . ALA A 1 328 ? -0.319 -7.270 -4.610 1.00 96.69 328 ALA A CA 1
ATOM 2566 C C . ALA A 1 328 ? -0.089 -7.237 -6.129 1.00 96.69 328 ALA A C 1
ATOM 2568 O O . ALA A 1 328 ? -0.013 -8.291 -6.761 1.00 96.69 328 ALA A O 1
ATOM 2569 N N . TYR A 1 329 ? 0.053 -6.044 -6.713 1.00 98.31 329 TYR A N 1
ATOM 2570 C CA . TYR A 1 329 ? 0.387 -5.893 -8.128 1.00 98.31 329 TYR A CA 1
ATOM 2571 C C . TYR A 1 329 ? 1.792 -6.415 -8.451 1.00 98.31 329 TYR A C 1
ATOM 2573 O O . TYR A 1 329 ? 1.955 -7.206 -9.383 1.00 98.31 329 TYR A O 1
ATOM 2581 N N . LEU A 1 330 ? 2.806 -6.023 -7.671 1.00 98.12 330 LEU A N 1
ATOM 2582 C CA . LEU A 1 330 ? 4.183 -6.463 -7.906 1.00 98.12 330 LEU A CA 1
ATOM 2583 C C . LEU A 1 330 ? 4.374 -7.961 -7.637 1.00 98.12 330 LEU A C 1
ATOM 2585 O O . LEU A 1 330 ? 5.089 -8.622 -8.394 1.00 98.12 330 LEU A O 1
ATOM 2589 N N . ASP A 1 331 ? 3.713 -8.510 -6.619 1.00 97.62 331 ASP A N 1
ATOM 2590 C CA . ASP A 1 331 ? 3.675 -9.946 -6.333 1.00 97.62 331 ASP A CA 1
ATOM 2591 C C . ASP A 1 331 ? 3.049 -10.727 -7.487 1.00 97.62 331 ASP A C 1
ATOM 2593 O O . ASP A 1 331 ? 3.596 -11.737 -7.938 1.00 97.62 331 ASP A O 1
ATOM 2597 N N . GLU A 1 332 ? 1.919 -10.249 -8.009 1.00 97.75 332 GLU A N 1
ATOM 2598 C CA . GLU A 1 332 ? 1.253 -10.879 -9.145 1.00 97.75 332 GLU A CA 1
ATOM 2599 C C . GLU A 1 332 ? 2.105 -10.794 -10.417 1.00 97.75 332 GLU A C 1
ATOM 2601 O O . GLU A 1 332 ? 2.164 -11.760 -11.183 1.00 97.75 332 GLU A O 1
ATOM 2606 N N . LYS A 1 333 ? 2.830 -9.689 -10.614 1.00 97.75 333 LYS A N 1
ATOM 2607 C CA . LYS A 1 333 ? 3.793 -9.539 -11.708 1.00 97.75 333 LYS A CA 1
ATOM 2608 C C . LYS A 1 333 ? 4.939 -10.541 -11.584 1.00 97.75 333 LYS A C 1
ATOM 2610 O O . LYS A 1 333 ? 5.206 -11.264 -12.541 1.00 97.75 333 LYS A O 1
ATOM 2615 N N . VAL A 1 334 ? 5.553 -10.680 -10.406 1.00 97.75 334 VAL A N 1
ATOM 2616 C CA . VAL A 1 334 ? 6.592 -11.701 -10.150 1.00 97.75 334 VAL A CA 1
ATOM 2617 C C . VAL A 1 334 ? 6.040 -13.114 -10.371 1.00 97.75 334 VAL A C 1
ATOM 2619 O O . VAL A 1 334 ? 6.679 -13.934 -11.035 1.00 97.75 334 VAL A O 1
ATOM 2622 N N . ARG A 1 335 ? 4.827 -13.402 -9.885 1.00 95.62 335 ARG A N 1
ATOM 2623 C CA . ARG A 1 335 ? 4.150 -14.686 -10.110 1.00 95.62 335 ARG A CA 1
ATOM 2624 C C . ARG A 1 335 ? 3.931 -14.956 -11.598 1.00 95.62 335 ARG A C 1
ATOM 2626 O O . ARG A 1 335 ? 4.105 -16.092 -12.035 1.00 95.62 335 ARG A O 1
ATOM 2633 N N . ALA A 1 336 ? 3.516 -13.957 -12.374 1.00 95.69 336 ALA A N 1
ATOM 2634 C CA . ALA A 1 336 ? 3.297 -14.092 -13.810 1.00 95.69 336 ALA A CA 1
ATOM 2635 C C . ALA A 1 336 ? 4.610 -14.339 -14.565 1.00 95.69 336 ALA A C 1
ATOM 2637 O O . ALA A 1 336 ? 4.673 -15.280 -15.351 1.00 95.69 336 ALA A O 1
ATOM 2638 N N . VAL A 1 337 ? 5.672 -13.591 -14.252 1.00 96.12 337 VAL A N 1
ATOM 2639 C CA . VAL A 1 337 ? 7.025 -13.801 -14.803 1.00 96.12 337 VAL A CA 1
ATOM 2640 C C . VAL A 1 337 ? 7.544 -15.220 -14.530 1.00 96.12 337 VAL A C 1
ATOM 2642 O O . VAL A 1 337 ? 8.141 -15.859 -15.399 1.00 96.12 337 VAL A O 1
ATOM 2645 N N . ALA A 1 338 ? 7.278 -15.756 -13.337 1.00 94.44 338 ALA A N 1
ATOM 2646 C CA . ALA A 1 338 ? 7.639 -17.129 -12.993 1.00 94.44 338 ALA A CA 1
ATOM 2647 C C . ALA A 1 338 ? 6.756 -18.180 -13.695 1.00 94.44 338 ALA A C 1
ATOM 2649 O O . ALA A 1 338 ? 7.221 -19.279 -13.989 1.00 94.44 338 ALA A O 1
ATOM 2650 N N . ALA A 1 339 ? 5.484 -17.864 -13.953 1.00 92.12 339 ALA A N 1
ATOM 2651 C CA . ALA A 1 339 ? 4.515 -18.804 -14.515 1.00 92.12 339 ALA A CA 1
ATOM 2652 C C . ALA A 1 339 ? 4.584 -18.943 -16.043 1.00 92.12 339 ALA A C 1
ATOM 2654 O O . ALA A 1 339 ? 4.199 -19.991 -16.555 1.00 92.12 339 ALA A O 1
ATOM 2655 N N . PHE A 1 340 ? 5.036 -17.911 -16.754 1.00 92.25 340 PHE A N 1
ATOM 2656 C CA . PHE A 1 340 ? 5.134 -17.903 -18.214 1.00 92.25 340 PHE A CA 1
ATOM 2657 C C . PHE A 1 340 ? 6.597 -17.900 -18.651 1.00 92.25 340 PHE A C 1
ATOM 2659 O O . PHE A 1 340 ? 7.437 -17.267 -18.013 1.00 92.25 340 PHE A O 1
ATOM 2666 N N . ASP A 1 341 ? 6.897 -18.577 -19.756 1.00 91.50 341 ASP A N 1
ATOM 2667 C CA . ASP A 1 341 ? 8.217 -18.525 -20.393 1.00 91.50 341 ASP A CA 1
ATOM 2668 C C . ASP A 1 341 ? 8.500 -17.127 -20.960 1.00 91.50 341 ASP A C 1
ATOM 2670 O O . ASP A 1 341 ? 9.655 -16.727 -21.097 1.00 91.50 341 ASP A O 1
ATOM 2674 N N . TYR A 1 342 ? 7.430 -16.382 -21.253 1.00 90.81 342 TYR A N 1
ATOM 2675 C CA . TYR A 1 342 ? 7.476 -15.054 -21.844 1.00 90.81 342 TYR A CA 1
ATOM 2676 C C . TYR A 1 342 ? 6.324 -14.173 -21.332 1.00 90.81 342 TYR A C 1
ATOM 2678 O O . TYR A 1 342 ? 5.152 -14.512 -21.508 1.00 90.81 342 TYR A O 1
ATOM 2686 N N . LEU A 1 343 ? 6.635 -13.028 -20.718 1.00 95.88 343 LEU A N 1
ATOM 2687 C CA . LEU A 1 343 ? 5.661 -11.974 -20.397 1.00 95.88 343 LEU A CA 1
ATOM 2688 C C . LEU A 1 343 ? 6.111 -10.674 -21.058 1.00 95.88 343 LEU A C 1
ATOM 2690 O O . LEU A 1 343 ? 7.155 -10.147 -20.687 1.00 95.88 343 LEU A O 1
ATOM 2694 N N . SER A 1 344 ? 5.319 -10.143 -21.986 1.00 95.56 344 SER A N 1
ATOM 2695 C CA . SER A 1 344 ? 5.615 -8.890 -22.683 1.00 95.56 344 SER A CA 1
ATOM 2696 C C . SER A 1 344 ? 4.452 -7.918 -22.648 1.00 95.56 344 SER A C 1
ATOM 2698 O O . SER A 1 344 ? 3.295 -8.327 -22.727 1.00 95.56 344 SER A O 1
ATOM 2700 N N . TYR A 1 345 ? 4.762 -6.630 -22.564 1.00 96.06 345 TYR A N 1
ATOM 2701 C CA . TYR A 1 345 ? 3.768 -5.565 -22.551 1.00 96.06 345 TYR A CA 1
ATOM 2702 C C . TYR A 1 345 ? 4.337 -4.255 -23.114 1.00 96.06 345 TYR A C 1
ATOM 2704 O O . TYR A 1 345 ? 5.535 -3.995 -22.992 1.00 96.06 345 TYR A O 1
ATOM 2712 N N . CYS A 1 346 ? 3.483 -3.455 -23.759 1.00 93.81 346 CYS A N 1
ATOM 2713 C CA . CYS A 1 346 ? 3.875 -2.216 -24.449 1.00 93.81 346 CYS A CA 1
ATOM 2714 C C . CYS A 1 346 ? 4.133 -1.023 -23.510 1.00 93.81 346 CYS A C 1
ATOM 2716 O O . CYS A 1 346 ? 4.908 -0.138 -23.857 1.00 93.81 346 CYS A O 1
ATOM 2718 N N . GLY A 1 347 ? 3.544 -1.033 -22.315 1.00 95.12 347 GLY A N 1
ATOM 2719 C CA . GLY A 1 347 ? 3.760 -0.039 -21.266 1.00 95.12 347 GLY A CA 1
ATOM 2720 C C . GLY A 1 347 ? 3.263 -0.565 -19.922 1.00 95.12 347 GLY A C 1
ATOM 2721 O O . GLY A 1 347 ? 2.368 -1.417 -19.867 1.00 95.12 347 GLY A O 1
ATOM 2722 N N . GLU A 1 348 ? 3.860 -0.115 -18.818 1.00 97.75 348 GLU A N 1
ATOM 2723 C CA . GLU A 1 348 ? 3.456 -0.578 -17.484 1.00 97.75 348 GLU A CA 1
ATOM 2724 C C . GLU A 1 348 ? 2.005 -0.183 -17.159 1.00 97.75 348 GLU A C 1
ATOM 2726 O O . GLU A 1 348 ? 1.296 -0.909 -16.467 1.00 97.75 348 GLU A O 1
ATOM 2731 N N . GLU A 1 349 ? 1.532 0.941 -17.691 1.00 97.31 349 GLU A N 1
ATOM 2732 C CA . GLU A 1 349 ? 0.145 1.376 -17.592 1.00 97.31 349 GLU A CA 1
ATOM 2733 C C . GLU A 1 349 ? -0.821 0.368 -18.227 1.00 97.31 349 GLU A C 1
ATOM 2735 O O . GLU A 1 349 ? -1.862 0.075 -17.637 1.00 97.31 349 GLU A O 1
ATOM 2740 N N . ASP A 1 350 ? -0.468 -0.233 -19.365 1.00 96.81 350 ASP A N 1
ATOM 2741 C CA . ASP A 1 350 ? -1.295 -1.257 -20.008 1.00 96.81 350 ASP A CA 1
ATOM 2742 C C . ASP A 1 350 ? -1.244 -2.580 -19.247 1.00 96.81 350 ASP A C 1
ATOM 2744 O O . ASP A 1 350 ? -2.278 -3.227 -19.079 1.00 96.81 350 ASP A O 1
ATOM 2748 N N . LEU A 1 351 ? -0.084 -2.950 -18.688 1.00 98.25 351 LEU A N 1
ATOM 2749 C CA . LEU A 1 351 ? 0.005 -4.085 -17.765 1.00 98.25 351 LEU A CA 1
ATOM 2750 C C . LEU A 1 351 ? -0.885 -3.875 -16.529 1.00 98.25 351 LEU A C 1
ATOM 2752 O O . LEU A 1 351 ? -1.572 -4.804 -16.091 1.00 98.25 351 LEU A O 1
ATOM 2756 N N . LEU A 1 352 ? -0.909 -2.656 -15.985 1.00 98.38 352 LEU A N 1
ATOM 2757 C CA . LEU A 1 352 ? -1.794 -2.271 -14.890 1.00 98.38 352 LEU A CA 1
ATOM 2758 C C . LEU A 1 352 ? -3.269 -2.354 -15.309 1.00 98.38 352 LEU A C 1
ATOM 2760 O O . LEU A 1 352 ? -4.081 -2.909 -14.564 1.00 98.38 352 LEU A O 1
ATOM 2764 N N . GLY A 1 353 ? -3.620 -1.846 -16.494 1.00 97.06 353 GLY A N 1
ATOM 2765 C CA . GLY A 1 353 ? -4.959 -1.967 -17.077 1.00 97.06 353 GLY A CA 1
ATOM 2766 C C . GLY A 1 353 ? -5.404 -3.428 -17.174 1.00 97.06 353 GLY A C 1
ATOM 2767 O O . GLY A 1 353 ? -6.460 -3.790 -16.639 1.00 97.06 353 GLY A O 1
ATOM 2768 N N . HIS A 1 354 ? -4.547 -4.281 -17.740 1.00 97.25 354 HIS A N 1
ATOM 2769 C CA . HIS A 1 354 ? -4.765 -5.724 -17.834 1.00 97.25 354 HIS A CA 1
ATOM 2770 C C . HIS A 1 354 ? -4.979 -6.340 -16.451 1.00 97.25 354 HIS A C 1
ATOM 2772 O O . HIS A 1 354 ? -5.968 -7.043 -16.233 1.00 97.25 354 HIS A O 1
ATOM 2778 N N . TYR A 1 355 ? -4.096 -6.064 -15.488 1.00 97.62 355 TYR A N 1
ATOM 2779 C CA . TYR A 1 355 ? -4.203 -6.566 -14.115 1.00 97.62 355 TYR A CA 1
ATOM 2780 C C . TYR A 1 355 ? -5.553 -6.203 -13.478 1.00 97.62 355 TYR A C 1
ATOM 2782 O O . TYR A 1 355 ? -6.272 -7.084 -13.006 1.00 97.62 355 TYR A O 1
ATOM 2790 N N . LEU A 1 356 ? -5.944 -4.927 -13.526 1.00 96.00 356 LEU A N 1
ATOM 2791 C CA . LEU A 1 356 ? -7.168 -4.420 -12.897 1.00 96.00 356 LEU A CA 1
ATOM 2792 C C . LEU A 1 356 ? -8.454 -4.973 -13.539 1.00 96.00 356 LEU A C 1
ATOM 2794 O O . LEU A 1 356 ? -9.461 -5.204 -12.855 1.00 96.00 356 LEU A O 1
ATOM 2798 N N . LEU A 1 357 ? -8.444 -5.211 -14.851 1.00 93.50 357 LEU A N 1
ATOM 2799 C CA . LEU A 1 357 ? -9.585 -5.785 -15.568 1.00 93.50 357 LEU A CA 1
ATOM 2800 C C . LEU A 1 357 ? -9.744 -7.293 -15.299 1.00 93.50 357 LEU A C 1
ATOM 2802 O O . LEU A 1 357 ? -10.870 -7.824 -15.320 1.00 93.50 357 LEU A O 1
ATOM 2806 N N . ASN A 1 358 ? -8.652 -7.978 -14.952 1.00 92.69 358 ASN A N 1
ATOM 2807 C CA . ASN A 1 358 ? -8.582 -9.429 -14.831 1.00 92.69 358 ASN A CA 1
ATOM 2808 C C . ASN A 1 358 ? -8.631 -9.933 -13.384 1.00 92.69 358 ASN A C 1
ATOM 2810 O O . ASN A 1 358 ? -7.670 -10.453 -12.837 1.00 92.69 358 ASN A O 1
ATOM 2814 N N . TYR A 1 359 ? -9.829 -9.910 -12.797 1.00 90.50 359 TYR A N 1
ATOM 2815 C CA . TYR A 1 359 ? -10.084 -10.554 -11.503 1.00 90.50 359 TYR A CA 1
ATOM 2816 C C . TYR A 1 359 ? -10.440 -12.045 -11.643 1.00 90.50 359 TYR A C 1
ATOM 2818 O O . TYR A 1 359 ? -11.393 -12.395 -12.356 1.00 90.50 359 TYR A O 1
ATOM 2826 N N . ASP A 1 360 ? -9.732 -12.911 -10.918 1.00 88.06 360 ASP A N 1
ATOM 2827 C CA . ASP A 1 360 ? -10.039 -14.332 -10.755 1.00 88.06 360 ASP A CA 1
ATOM 2828 C C . ASP A 1 360 ? -10.849 -14.568 -9.471 1.00 88.06 360 ASP A C 1
ATOM 2830 O O . ASP A 1 360 ? -10.340 -14.530 -8.351 1.00 88.06 360 ASP A O 1
ATOM 2834 N N . ALA A 1 361 ? -12.137 -14.865 -9.643 1.00 85.25 361 ALA A N 1
ATOM 2835 C CA . ALA A 1 361 ? -13.057 -15.101 -8.535 1.00 85.25 361 ALA A CA 1
ATOM 2836 C C . ALA A 1 361 ? -12.728 -16.360 -7.713 1.00 85.25 361 ALA A C 1
ATOM 2838 O O . ALA A 1 361 ? -13.125 -16.433 -6.552 1.00 85.25 361 ALA A O 1
ATOM 2839 N N . ALA A 1 362 ? -12.019 -17.342 -8.285 1.00 84.25 362 ALA A N 1
ATOM 2840 C CA . ALA A 1 362 ? -11.662 -18.567 -7.570 1.00 84.25 362 ALA A CA 1
ATOM 2841 C C . ALA A 1 362 ? -10.538 -18.315 -6.559 1.00 84.25 362 ALA A C 1
ATOM 2843 O O . ALA A 1 362 ? -10.620 -18.746 -5.411 1.00 84.25 362 ALA A O 1
ATOM 2844 N N . THR A 1 363 ? -9.506 -17.583 -6.981 1.00 83.88 363 THR A N 1
ATOM 2845 C CA . THR A 1 363 ? -8.363 -17.223 -6.130 1.00 83.88 363 THR A CA 1
ATOM 2846 C C . THR A 1 363 ? -8.564 -15.910 -5.375 1.00 83.88 363 THR A C 1
ATOM 2848 O O . THR A 1 363 ? -7.744 -15.572 -4.525 1.00 83.88 363 THR A O 1
ATOM 2851 N N . LYS A 1 364 ? -9.660 -15.194 -5.658 1.00 85.94 364 LYS A N 1
ATOM 2852 C CA . LYS A 1 364 ? -10.029 -13.890 -5.092 1.00 85.94 364 LYS A CA 1
ATOM 2853 C C . LYS A 1 364 ? -8.968 -12.803 -5.293 1.00 85.94 364 LYS A C 1
ATOM 2855 O O . LYS A 1 364 ? -8.832 -11.912 -4.460 1.00 85.94 364 LYS A O 1
ATOM 2860 N N . ARG A 1 365 ? -8.235 -12.848 -6.405 1.00 88.75 365 ARG A N 1
ATOM 2861 C CA . ARG A 1 365 ? -7.160 -11.896 -6.722 1.00 88.75 365 ARG A CA 1
ATOM 2862 C C . ARG A 1 365 ? -7.226 -11.458 -8.177 1.00 88.75 365 ARG A C 1
ATOM 2864 O O . ARG A 1 365 ? -7.810 -12.143 -9.016 1.00 88.75 365 ARG A O 1
ATOM 2871 N N . HIS A 1 366 ? -6.630 -10.311 -8.467 1.00 93.50 366 HIS A N 1
ATOM 2872 C CA . HIS A 1 366 ? -6.311 -9.931 -9.839 1.00 93.50 366 HIS A CA 1
ATOM 2873 C C . HIS A 1 366 ? -5.174 -10.789 -10.375 1.00 93.50 366 HIS A C 1
ATOM 2875 O O . HIS A 1 366 ? -4.346 -11.267 -9.601 1.00 93.50 366 HIS A O 1
ATOM 2881 N N . VAL A 1 367 ? -5.172 -11.026 -11.684 1.00 94.62 367 VAL A N 1
ATOM 2882 C CA . VAL A 1 367 ? -4.201 -11.896 -12.340 1.00 94.62 367 VAL A CA 1
ATOM 2883 C C . VAL A 1 367 ? -3.669 -11.296 -13.635 1.00 94.62 367 VAL A C 1
ATOM 2885 O O . VAL A 1 367 ? -4.417 -10.726 -14.424 1.00 94.62 367 VAL A O 1
ATOM 2888 N N . ILE A 1 368 ? -2.379 -11.501 -13.887 1.00 95.56 368 ILE A N 1
ATOM 2889 C CA . ILE A 1 368 ? -1.746 -11.238 -15.183 1.00 95.56 368 ILE A CA 1
ATOM 2890 C C . ILE A 1 368 ? -1.748 -12.540 -15.999 1.00 95.56 368 ILE A C 1
ATOM 2892 O O . ILE A 1 368 ? -1.373 -13.611 -15.503 1.00 95.56 368 ILE A O 1
ATOM 2896 N N . GLY A 1 369 ? -2.195 -12.450 -17.254 1.00 90.81 369 GLY A N 1
ATOM 2897 C CA . GLY A 1 369 ? -2.456 -13.598 -18.128 1.00 90.81 369 GLY A CA 1
ATOM 2898 C C . GLY A 1 369 ? -3.841 -14.249 -17.954 1.00 90.81 369 GLY A C 1
ATOM 2899 O O . GLY A 1 369 ? -4.727 -13.684 -17.308 1.00 90.81 369 GLY A O 1
ATOM 2900 N N . PRO A 1 370 ? -4.062 -15.438 -18.548 1.00 84.19 370 PRO A N 1
ATOM 2901 C CA . PRO A 1 370 ? -5.355 -16.118 -18.522 1.00 84.19 370 PRO A CA 1
ATOM 2902 C C . PRO A 1 370 ? -5.784 -16.556 -17.114 1.00 84.19 370 PRO A C 1
ATOM 2904 O O . PRO A 1 370 ? -4.972 -16.871 -16.229 1.00 84.19 370 PRO A O 1
ATOM 2907 N N . LYS A 1 371 ? -7.106 -16.635 -16.925 1.00 76.50 371 LYS A N 1
ATOM 2908 C CA . LYS A 1 371 ? -7.732 -17.147 -15.698 1.00 76.50 371 LYS A CA 1
ATOM 2909 C C . LYS A 1 371 ? -7.446 -18.640 -15.532 1.00 76.50 371 LYS A C 1
ATOM 2911 O O . LYS A 1 371 ? -7.196 -19.348 -16.503 1.00 76.50 371 LYS A O 1
ATOM 2916 N N . SER A 1 372 ? -7.501 -19.127 -14.292 1.00 65.62 372 SER A N 1
ATOM 2917 C CA . SER A 1 372 ? -7.023 -20.464 -13.890 1.00 65.62 372 SER A CA 1
ATOM 2918 C C . SER A 1 372 ? -7.496 -21.640 -14.760 1.00 65.62 372 SER A C 1
ATOM 2920 O O . SER A 1 372 ? -6.727 -22.577 -14.956 1.00 65.62 372 SER A O 1
ATOM 2922 N N . LYS A 1 373 ? -8.709 -21.587 -15.324 1.00 60.59 373 LYS A N 1
ATOM 2923 C CA . LYS A 1 373 ? -9.258 -22.647 -16.192 1.00 60.59 373 LYS A CA 1
ATOM 2924 C C . LYS A 1 373 ? -8.568 -22.759 -17.557 1.00 60.59 373 LYS A C 1
ATOM 2926 O O . LYS A 1 373 ? -8.527 -23.852 -18.108 1.00 60.59 373 LYS A O 1
ATOM 2931 N N . ASP A 1 374 ? -7.972 -21.674 -18.043 1.00 64.88 374 ASP A N 1
ATOM 2932 C CA . ASP A 1 374 ? -7.399 -21.578 -19.392 1.00 64.88 374 ASP A CA 1
ATOM 2933 C C . ASP A 1 374 ? -5.856 -21.570 -19.376 1.00 64.88 374 ASP A C 1
ATOM 2935 O O . ASP A 1 374 ? -5.213 -21.525 -20.421 1.00 64.88 374 ASP A O 1
ATOM 2939 N N . ARG A 1 375 ? -5.235 -21.642 -18.184 1.00 67.31 375 ARG A N 1
ATOM 2940 C CA . ARG A 1 375 ? -3.772 -21.534 -18.005 1.00 67.31 375 ARG A CA 1
ATOM 2941 C C . ARG A 1 375 ? -2.964 -22.696 -18.579 1.00 67.31 375 ARG A C 1
ATOM 2943 O O . ARG A 1 375 ? -1.822 -22.488 -18.959 1.00 67.31 375 ARG A O 1
ATOM 2950 N N . SER A 1 376 ? -3.519 -23.909 -18.621 1.00 66.06 376 SER A N 1
ATOM 2951 C CA . SER A 1 376 ? -2.743 -25.128 -18.925 1.00 66.06 376 SER A CA 1
ATOM 2952 C C . SER A 1 376 ? -2.147 -25.185 -20.340 1.00 66.06 376 SER A C 1
ATOM 2954 O O . SER A 1 376 ? -1.237 -25.975 -20.566 1.00 66.06 376 SER A O 1
ATOM 2956 N N . ASN A 1 377 ? -2.605 -24.326 -21.259 1.00 73.69 377 ASN A N 1
ATOM 2957 C CA . ASN A 1 377 ? -2.175 -24.308 -22.661 1.00 73.69 377 ASN A CA 1
ATOM 2958 C C . ASN A 1 377 ? -1.452 -23.013 -23.076 1.00 73.69 377 ASN A C 1
ATOM 2960 O O . ASN A 1 377 ? -1.223 -22.810 -24.266 1.00 73.69 377 ASN A O 1
ATOM 2964 N N . VAL A 1 378 ? -1.124 -22.122 -22.134 1.00 85.06 378 VAL A N 1
ATOM 2965 C CA . VAL A 1 378 ? -0.527 -20.812 -22.435 1.00 85.06 378 VAL A CA 1
ATOM 2966 C C . VAL A 1 378 ? 0.848 -20.713 -21.786 1.00 85.06 378 VAL A C 1
ATOM 2968 O O . VAL A 1 378 ? 0.955 -20.686 -20.563 1.00 85.06 378 VAL A O 1
ATOM 2971 N N . ASN A 1 379 ? 1.894 -20.641 -22.610 1.00 87.62 379 ASN A N 1
ATOM 2972 C CA . ASN A 1 379 ? 3.282 -20.482 -22.166 1.00 87.62 379 ASN A CA 1
ATOM 2973 C C . ASN A 1 379 ? 3.776 -19.027 -22.216 1.00 87.62 379 ASN A C 1
ATOM 2975 O O . ASN A 1 379 ? 4.822 -18.731 -21.645 1.00 87.62 379 ASN A O 1
ATOM 2979 N N . GLY A 1 380 ? 3.030 -18.116 -22.849 1.00 91.75 380 GLY A N 1
ATOM 2980 C CA . GLY A 1 380 ? 3.398 -16.708 -22.962 1.00 91.75 380 GLY A CA 1
ATOM 2981 C C . GLY A 1 380 ? 2.202 -15.761 -22.925 1.00 91.75 380 GLY A C 1
ATOM 2982 O O . GLY A 1 380 ? 1.095 -16.123 -23.323 1.00 91.75 380 GLY A O 1
ATOM 2983 N N . VAL A 1 381 ? 2.429 -14.542 -22.442 1.00 94.69 381 VAL A N 1
ATOM 2984 C CA . VAL A 1 381 ? 1.430 -13.469 -22.369 1.00 94.69 381 VAL A CA 1
ATOM 2985 C C . VAL A 1 381 ? 1.993 -12.224 -23.040 1.00 94.69 381 VAL A C 1
ATOM 2987 O O . VAL A 1 381 ? 3.107 -11.804 -22.735 1.00 94.69 381 VAL A O 1
ATOM 2990 N N . MET A 1 382 ? 1.207 -11.636 -23.939 1.00 94.88 382 MET A N 1
ATOM 2991 C CA . MET A 1 382 ? 1.505 -10.365 -24.592 1.00 94.88 382 MET A CA 1
ATOM 2992 C C . MET A 1 382 ? 0.343 -9.411 -24.358 1.00 94.88 382 MET A C 1
ATOM 2994 O O . MET A 1 382 ? -0.794 -9.754 -24.675 1.00 94.88 382 MET A O 1
ATOM 2998 N N . ILE A 1 383 ? 0.635 -8.243 -23.797 1.00 95.19 383 ILE A N 1
ATOM 2999 C CA . ILE A 1 383 ? -0.344 -7.187 -23.535 1.00 95.19 383 ILE A CA 1
ATOM 3000 C C . ILE A 1 383 ? -0.031 -6.037 -24.484 1.00 95.19 383 ILE A C 1
ATOM 3002 O O . ILE A 1 383 ? 1.065 -5.474 -24.460 1.00 95.19 383 ILE A O 1
ATOM 3006 N N . ALA A 1 384 ? -0.979 -5.760 -25.370 1.00 91.44 384 ALA A N 1
ATOM 3007 C CA . ALA A 1 384 ? -0.843 -4.722 -26.376 1.00 91.44 384 ALA A CA 1
ATOM 3008 C C . ALA A 1 384 ? -1.151 -3.341 -25.789 1.00 91.44 384 ALA A C 1
ATOM 3010 O O . ALA A 1 384 ? -1.707 -3.215 -24.698 1.00 91.44 384 ALA A O 1
ATOM 3011 N N . GLU A 1 385 ? -0.804 -2.310 -26.548 1.00 90.69 385 GLU A N 1
ATOM 3012 C CA . GLU A 1 385 ? -1.061 -0.935 -26.158 1.00 90.69 385 GLU A CA 1
ATOM 3013 C C . GLU A 1 385 ? -2.555 -0.579 -26.156 1.00 90.69 385 GLU A C 1
ATOM 3015 O O . GLU A 1 385 ? -3.321 -0.986 -27.037 1.00 90.69 385 GLU A O 1
ATOM 3020 N N . GLY A 1 386 ? -2.960 0.246 -25.189 1.00 91.06 386 GLY A N 1
ATOM 3021 C CA . GLY A 1 386 ? -4.259 0.916 -25.167 1.00 91.06 386 GLY A CA 1
ATOM 3022 C C . GLY A 1 386 ? -5.270 0.354 -24.170 1.00 91.06 386 GLY A C 1
ATOM 3023 O O . GLY A 1 386 ? -6.314 0.982 -23.974 1.00 91.06 386 GLY A O 1
ATOM 3024 N N . GLU A 1 387 ? -4.974 -0.757 -23.490 1.00 93.12 387 GLU A N 1
ATOM 3025 C CA . GLU A 1 387 ? -5.837 -1.289 -22.427 1.00 93.12 387 GLU A CA 1
ATOM 3026 C C . GLU A 1 387 ? -6.072 -0.255 -21.320 1.00 93.12 387 GLU A C 1
ATOM 3028 O O . GLU A 1 387 ? -7.212 -0.051 -20.888 1.00 93.12 387 GLU A O 1
ATOM 3033 N N . TRP A 1 388 ? -5.020 0.456 -20.903 1.00 95.62 388 TRP A N 1
ATOM 3034 C CA . TRP A 1 388 ? -5.134 1.526 -19.914 1.00 95.62 388 TRP A CA 1
ATOM 3035 C C . TRP A 1 388 ? -5.994 2.680 -20.419 1.00 95.62 388 TRP A C 1
ATOM 3037 O O . TRP A 1 388 ? -6.941 3.107 -19.749 1.00 95.62 388 TRP A O 1
ATOM 3047 N N . ARG A 1 389 ? -5.681 3.163 -21.627 1.00 94.56 389 ARG A N 1
ATOM 3048 C CA . ARG A 1 389 ? -6.369 4.284 -22.278 1.00 94.56 389 ARG A CA 1
ATOM 3049 C C . ARG A 1 389 ? -7.869 4.032 -22.359 1.00 94.56 389 ARG A C 1
ATOM 3051 O O . ARG A 1 389 ? -8.664 4.919 -22.040 1.00 94.56 389 ARG A O 1
ATOM 3058 N N . ASP A 1 390 ? -8.253 2.837 -22.784 1.00 94.81 390 ASP A N 1
ATOM 3059 C CA . ASP A 1 390 ? -9.650 2.471 -22.969 1.00 94.81 390 ASP A CA 1
ATOM 3060 C C . ASP A 1 390 ? -10.339 2.292 -21.606 1.00 94.81 390 ASP A C 1
ATOM 3062 O O . ASP A 1 390 ? -11.468 2.758 -21.403 1.00 94.81 390 ASP A O 1
ATOM 3066 N N . PHE A 1 391 ? -9.640 1.710 -20.627 1.00 95.56 391 PHE A N 1
ATOM 3067 C CA . PHE A 1 391 ? -10.159 1.509 -19.278 1.00 95.56 391 PHE A CA 1
ATOM 3068 C C . PHE A 1 391 ? -10.487 2.824 -18.554 1.00 95.56 391 PHE A C 1
ATOM 3070 O O . PHE A 1 391 ? -11.600 2.973 -18.028 1.00 95.56 391 PHE A O 1
ATOM 3077 N N . VAL A 1 392 ? -9.583 3.810 -18.566 1.00 96.44 392 VAL A N 1
ATOM 3078 C CA . VAL A 1 392 ? -9.795 5.088 -17.855 1.00 96.44 392 VAL A CA 1
ATOM 3079 C C . VAL A 1 392 ? -10.927 5.931 -18.446 1.00 96.44 392 VAL A C 1
ATOM 3081 O O . VAL A 1 392 ? -11.512 6.790 -17.776 1.00 96.44 392 VAL A O 1
ATOM 3084 N N . GLN A 1 393 ? -11.289 5.681 -19.705 1.00 96.50 393 GLN A N 1
ATOM 3085 C CA . GLN A 1 393 ? -12.409 6.358 -20.353 1.00 96.50 393 GLN A CA 1
ATOM 3086 C C . GLN A 1 393 ? -13.770 5.808 -19.915 1.00 96.50 393 GLN A C 1
ATOM 3088 O O . GLN A 1 393 ? -14.774 6.528 -20.033 1.00 96.50 393 GLN A O 1
ATOM 3093 N N . THR A 1 394 ? -13.814 4.588 -19.369 1.00 97.19 394 THR A N 1
ATOM 3094 C CA . THR A 1 394 ? -15.060 3.938 -18.953 1.00 97.19 394 THR A CA 1
ATOM 3095 C C . THR A 1 394 ? -15.780 4.721 -17.854 1.00 97.19 394 THR A C 1
ATOM 3097 O O . THR A 1 394 ? -15.184 5.355 -16.979 1.00 97.19 394 THR A O 1
ATOM 3100 N N . SER A 1 395 ? -17.113 4.644 -17.856 1.00 96.56 395 SER A N 1
ATOM 3101 C CA . SER A 1 395 ? -17.924 5.231 -16.786 1.00 96.56 395 SER A CA 1
ATOM 3102 C C . SER A 1 395 ? -17.685 4.552 -15.435 1.00 96.56 395 SER A C 1
ATOM 3104 O O . SER A 1 395 ? -17.840 5.190 -14.400 1.00 96.56 395 SER A O 1
ATOM 3106 N N . VAL A 1 396 ? -17.308 3.267 -15.440 1.00 95.94 396 VAL A N 1
ATOM 3107 C CA . VAL A 1 396 ? -17.000 2.497 -14.228 1.00 95.94 396 VAL A CA 1
ATOM 3108 C C . VAL A 1 396 ? -15.741 3.036 -13.557 1.00 95.94 396 VAL A C 1
ATOM 3110 O O . VAL A 1 396 ? -15.782 3.302 -12.359 1.00 95.94 396 VAL A O 1
ATOM 3113 N N . TYR A 1 397 ? -14.654 3.257 -14.303 1.00 96.81 397 TYR A N 1
ATOM 3114 C CA . TYR A 1 397 ? -13.430 3.839 -13.747 1.00 96.81 397 TYR A CA 1
ATOM 3115 C C . TYR A 1 397 ? -13.695 5.233 -13.161 1.00 96.81 397 TYR A C 1
ATOM 3117 O O . TYR A 1 397 ? -13.420 5.483 -11.987 1.00 96.81 397 TYR A O 1
ATOM 3125 N N . LYS A 1 398 ? -14.332 6.115 -13.943 1.00 97.25 398 LYS A N 1
ATOM 3126 C CA . LYS A 1 398 ? -14.652 7.489 -13.517 1.00 97.25 398 LYS A CA 1
ATOM 3127 C C . LYS A 1 398 ? -15.517 7.525 -12.256 1.00 97.25 398 LYS A C 1
ATOM 3129 O O . LYS A 1 398 ? -15.242 8.308 -11.350 1.00 97.25 398 LYS A O 1
ATOM 3134 N N . ASN A 1 399 ? -16.540 6.673 -12.186 1.00 97.00 399 ASN A N 1
ATOM 3135 C CA . ASN A 1 399 ? -17.390 6.573 -11.004 1.00 97.00 399 ASN A CA 1
ATOM 3136 C C . ASN A 1 399 ? -16.620 5.999 -9.808 1.00 97.00 399 ASN A C 1
ATOM 3138 O O . ASN A 1 399 ? -16.700 6.554 -8.723 1.00 97.00 399 ASN A O 1
ATOM 3142 N N . THR A 1 400 ? -15.805 4.961 -10.013 1.00 96.00 400 THR A N 1
ATOM 3143 C CA . THR A 1 400 ? -14.953 4.385 -8.957 1.00 96.00 400 THR A CA 1
ATOM 3144 C C . THR A 1 400 ? -14.053 5.449 -8.330 1.00 96.00 400 THR A C 1
ATOM 3146 O O . THR A 1 400 ? -14.064 5.606 -7.114 1.00 96.00 400 THR A O 1
ATOM 3149 N N . LYS A 1 401 ? -13.376 6.271 -9.145 1.00 96.12 401 LYS A N 1
ATOM 3150 C CA . LYS A 1 401 ? -12.556 7.390 -8.653 1.00 96.12 401 LYS A CA 1
ATOM 3151 C C . LYS A 1 401 ? -13.348 8.439 -7.877 1.00 96.12 401 LYS A C 1
ATOM 3153 O O . LYS A 1 401 ? -12.808 9.036 -6.950 1.00 96.12 401 LYS A O 1
ATOM 3158 N N . ASN A 1 402 ? -14.604 8.686 -8.246 1.00 96.56 402 ASN A N 1
ATOM 3159 C CA . ASN A 1 402 ? -15.470 9.578 -7.481 1.00 96.56 402 ASN A CA 1
ATOM 3160 C C . ASN A 1 402 ? -15.807 8.987 -6.106 1.00 96.56 402 ASN A C 1
ATOM 3162 O O . ASN A 1 402 ? -15.639 9.670 -5.098 1.00 96.56 402 ASN A O 1
ATOM 3166 N N . GLU A 1 403 ? -16.233 7.725 -6.075 1.00 96.00 403 GLU A N 1
ATOM 3167 C CA . GLU A 1 403 ? -16.608 7.027 -4.843 1.00 96.00 403 GLU A CA 1
ATOM 3168 C C . GLU A 1 403 ? -15.405 6.814 -3.912 1.00 96.00 403 GLU A C 1
ATOM 3170 O O . GLU A 1 403 ? -15.539 6.899 -2.696 1.00 96.00 403 GLU A O 1
ATOM 3175 N N . ASP A 1 404 ? -14.202 6.607 -4.454 1.00 96.00 404 ASP A N 1
ATOM 3176 C CA . ASP A 1 404 ? -12.973 6.432 -3.668 1.00 96.00 404 ASP A CA 1
ATOM 3177 C C . ASP A 1 404 ? -12.550 7.677 -2.889 1.00 96.00 404 ASP A C 1
ATOM 3179 O O . ASP A 1 404 ? -11.766 7.558 -1.948 1.00 96.00 404 ASP A O 1
ATOM 3183 N N . ARG A 1 405 ? -13.083 8.866 -3.196 1.00 96.06 405 ARG A N 1
ATOM 3184 C CA . ARG A 1 405 ? -12.702 10.109 -2.503 1.00 96.06 405 ARG A CA 1
ATOM 3185 C C . ARG A 1 405 ? -12.897 10.037 -0.992 1.00 96.06 405 ARG A C 1
ATOM 3187 O O . ARG A 1 405 ? -12.069 10.562 -0.252 1.00 96.06 405 ARG A O 1
ATOM 3194 N N . ILE A 1 406 ? -13.950 9.363 -0.532 1.00 96.12 406 ILE A N 1
ATOM 3195 C CA . ILE A 1 406 ? -14.233 9.210 0.902 1.00 96.12 406 ILE A CA 1
ATOM 3196 C C . ILE A 1 406 ? -13.164 8.374 1.620 1.00 96.12 406 ILE A C 1
ATOM 3198 O O . ILE A 1 406 ? -12.936 8.576 2.806 1.00 96.12 406 ILE A O 1
ATOM 3202 N N . SER A 1 407 ? -12.457 7.485 0.911 1.00 95.62 407 SER A N 1
ATOM 3203 C CA . SER A 1 407 ? -11.422 6.623 1.499 1.00 95.62 407 SER A CA 1
ATOM 3204 C C . SER A 1 407 ? -10.219 7.396 2.044 1.00 95.62 407 SER A C 1
ATOM 3206 O O . SER A 1 407 ? -9.570 6.927 2.973 1.00 95.62 407 SER A O 1
ATOM 3208 N N . TYR A 1 408 ? -9.936 8.591 1.511 1.00 93.25 408 TYR A N 1
ATOM 3209 C CA . TYR A 1 408 ? -8.827 9.429 1.977 1.00 93.25 408 TYR A CA 1
ATOM 3210 C C . TYR A 1 408 ? -9.042 9.956 3.401 1.00 93.25 408 TYR A C 1
ATOM 3212 O O . TYR A 1 408 ? -8.088 10.398 4.036 1.00 93.25 408 TYR A O 1
ATOM 3220 N N . PHE A 1 409 ? -10.263 9.871 3.940 1.00 93.31 409 PHE A N 1
ATOM 3221 C CA . PHE A 1 409 ? -10.507 10.083 5.366 1.00 93.31 409 PHE A CA 1
ATOM 3222 C C . PHE A 1 409 ? -9.716 9.084 6.229 1.00 93.31 409 PHE A C 1
ATOM 3224 O O . PHE A 1 409 ? -9.074 9.490 7.196 1.00 93.31 409 PHE A O 1
ATOM 3231 N N . TRP A 1 410 ? -9.685 7.803 5.845 1.00 94.12 410 TRP A N 1
ATOM 3232 C CA . TRP A 1 410 ? -8.890 6.778 6.529 1.00 94.12 410 TRP A CA 1
ATOM 3233 C C . TRP A 1 410 ? -7.394 7.110 6.515 1.00 94.12 410 TRP A C 1
ATOM 3235 O O . TRP A 1 410 ? -6.714 7.013 7.536 1.00 94.12 410 TRP A O 1
ATOM 3245 N N . ASP A 1 411 ? -6.891 7.578 5.371 1.00 91.69 411 ASP A N 1
ATOM 3246 C CA . ASP A 1 411 ? -5.491 7.983 5.213 1.00 91.69 411 ASP A CA 1
ATOM 3247 C C . ASP A 1 411 ? -5.151 9.159 6.133 1.00 91.69 411 ASP A C 1
ATOM 3249 O O . ASP A 1 411 ? -4.077 9.186 6.730 1.00 91.69 411 ASP A O 1
ATOM 3253 N N . GLN A 1 412 ? -6.072 10.115 6.288 1.00 89.75 412 GLN A N 1
ATOM 3254 C CA . GLN A 1 412 ? -5.895 11.251 7.191 1.00 89.75 412 GLN A CA 1
ATOM 3255 C C . GLN A 1 412 ? -5.830 10.822 8.661 1.00 89.75 412 GLN A C 1
ATOM 3257 O O . GLN A 1 412 ? -4.984 11.349 9.383 1.00 89.75 412 GLN A O 1
ATOM 3262 N N . LEU A 1 413 ? -6.661 9.866 9.101 1.00 88.69 413 LEU A N 1
ATOM 3263 C CA . LEU A 1 413 ? -6.590 9.309 10.464 1.00 88.69 413 LEU A CA 1
ATOM 3264 C C . LEU A 1 413 ? -5.210 8.697 10.737 1.00 88.69 413 LEU A C 1
ATOM 3266 O O . LEU A 1 413 ? -4.562 8.989 11.747 1.00 88.69 413 LEU A O 1
ATOM 3270 N N . ILE A 1 414 ? -4.726 7.892 9.789 1.00 89.06 414 ILE A N 1
ATOM 3271 C CA . ILE A 1 414 ? -3.403 7.279 9.883 1.00 89.06 414 ILE A CA 1
ATOM 3272 C C . ILE A 1 414 ? -2.312 8.359 9.907 1.00 89.06 414 ILE A C 1
ATOM 3274 O O . ILE A 1 414 ? -1.485 8.374 10.817 1.00 89.06 414 ILE A O 1
ATOM 3278 N N . GLN A 1 415 ? -2.315 9.293 8.949 1.00 85.31 415 GLN A N 1
ATOM 3279 C CA . GLN A 1 415 ? -1.262 10.304 8.828 1.00 85.31 415 GLN A CA 1
ATOM 3280 C C . GLN A 1 415 ? -1.188 11.250 10.026 1.00 85.31 415 GLN A C 1
ATOM 3282 O O . GLN A 1 415 ? -0.082 11.559 10.462 1.00 85.31 415 GLN A O 1
ATOM 3287 N N . ARG A 1 416 ? -2.324 11.683 10.588 1.00 83.62 416 ARG A N 1
ATOM 3288 C CA . ARG A 1 416 ? -2.338 12.512 11.808 1.00 83.62 416 ARG A CA 1
ATOM 3289 C C . ARG A 1 416 ? -1.642 11.797 12.959 1.00 83.62 416 ARG A C 1
ATOM 3291 O O . ARG A 1 416 ? -0.798 12.381 13.632 1.00 83.62 416 ARG A O 1
ATOM 3298 N N . THR A 1 417 ? -1.936 10.512 13.134 1.00 80.38 417 THR A N 1
ATOM 3299 C CA . THR A 1 417 ? -1.323 9.699 14.189 1.00 80.38 417 THR A CA 1
ATOM 3300 C C . THR A 1 417 ? 0.171 9.487 13.944 1.00 80.38 417 THR A C 1
ATOM 3302 O O . THR A 1 417 ? 0.979 9.644 14.860 1.00 80.38 417 TH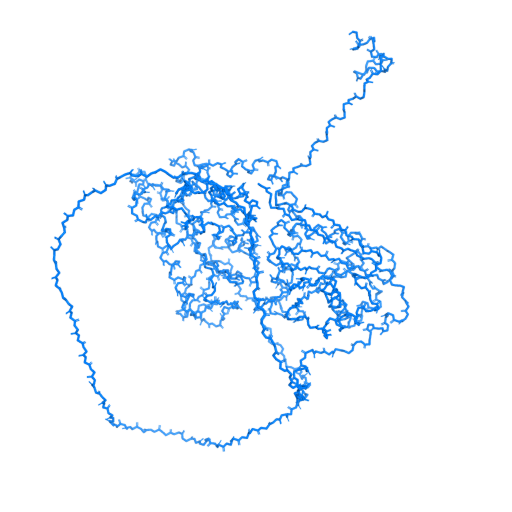R A O 1
ATOM 3305 N N . CYS A 1 418 ? 0.562 9.208 12.698 1.00 78.69 418 CYS A N 1
ATOM 3306 C CA . CYS A 1 418 ? 1.964 9.119 12.293 1.00 78.69 418 CYS A CA 1
ATOM 3307 C C . CYS A 1 418 ? 2.728 10.422 12.569 1.00 78.69 418 CYS A C 1
ATOM 3309 O O . CYS A 1 418 ? 3.828 10.380 13.116 1.00 78.69 418 CYS A O 1
ATOM 3311 N N . GLN A 1 419 ? 2.142 11.571 12.226 1.00 78.06 419 GLN A N 1
ATOM 3312 C CA . GLN A 1 419 ? 2.755 12.883 12.421 1.00 78.06 419 GLN A CA 1
ATOM 3313 C C . GLN A 1 419 ? 2.939 13.192 13.912 1.00 78.06 419 GLN A C 1
ATOM 3315 O O . GLN A 1 419 ? 4.045 13.532 14.324 1.00 78.06 419 GLN A O 1
ATOM 3320 N N . ASN A 1 420 ? 1.914 12.952 14.735 1.00 75.81 420 ASN A N 1
ATOM 3321 C CA . ASN A 1 420 ? 2.015 13.112 16.189 1.00 75.81 420 ASN A CA 1
ATOM 3322 C C . ASN A 1 420 ? 3.108 12.209 16.793 1.00 75.81 420 ASN A C 1
ATOM 3324 O O . ASN A 1 420 ? 3.810 12.588 17.729 1.00 75.81 420 ASN A O 1
ATOM 3328 N N . SER A 1 421 ? 3.283 10.999 16.250 1.00 72.31 421 SER A N 1
ATOM 3329 C CA . SER A 1 421 ? 4.354 10.087 16.667 1.00 72.31 421 SER A CA 1
ATOM 3330 C C . SER A 1 421 ? 5.741 10.615 16.301 1.00 72.31 421 SER A C 1
ATOM 3332 O O . SER A 1 421 ? 6.651 10.524 17.121 1.00 72.31 421 SER A O 1
ATOM 3334 N N . LEU A 1 422 ? 5.909 11.171 15.096 1.00 70.62 422 LEU A N 1
ATOM 3335 C CA . LEU A 1 422 ? 7.174 11.755 14.631 1.00 70.62 422 LEU A CA 1
ATOM 3336 C C . LEU A 1 422 ? 7.549 13.031 15.400 1.00 70.62 422 LEU A C 1
ATOM 3338 O O . LEU A 1 422 ? 8.729 13.276 15.648 1.00 70.62 422 LEU A O 1
ATOM 3342 N N . GLU A 1 423 ? 6.553 13.819 15.800 1.00 71.12 423 GLU A N 1
ATOM 3343 C CA . GLU A 1 423 ? 6.717 15.041 16.599 1.00 71.12 423 GLU A CA 1
ATOM 3344 C C . GLU A 1 423 ? 6.911 14.761 18.098 1.00 71.12 423 GLU A C 1
ATOM 3346 O O . GLU A 1 423 ? 7.178 15.682 18.867 1.00 71.12 423 GLU A O 1
ATOM 3351 N N . GLY A 1 424 ? 6.785 13.501 18.534 1.00 61.06 424 GLY A N 1
ATOM 3352 C CA . GLY A 1 424 ? 6.861 13.127 19.949 1.00 61.06 424 GLY A CA 1
ATOM 3353 C C . GLY A 1 424 ? 5.661 13.599 20.780 1.00 61.06 424 GLY A C 1
ATOM 3354 O O . GLY A 1 424 ? 5.714 13.569 22.007 1.00 61.06 424 GLY A O 1
ATOM 3355 N N . THR A 1 425 ? 4.577 14.025 20.130 1.00 58.28 425 THR A N 1
ATOM 3356 C CA . THR A 1 425 ? 3.343 14.526 20.757 1.00 58.28 425 THR A CA 1
ATOM 3357 C C . THR A 1 425 ? 2.298 13.424 20.966 1.00 58.28 425 THR A C 1
ATOM 3359 O O . THR A 1 425 ? 1.262 13.646 21.597 1.00 58.28 425 THR A O 1
ATOM 3362 N N . LEU A 1 426 ? 2.565 12.206 20.479 1.00 59.34 426 LEU A N 1
ATOM 3363 C CA . LEU A 1 426 ? 1.721 11.037 20.703 1.00 59.34 426 LEU A CA 1
ATOM 3364 C C . LEU A 1 426 ? 1.789 10.586 22.170 1.00 59.34 426 LEU A C 1
ATOM 3366 O O . LEU A 1 426 ? 2.808 10.075 22.629 1.00 59.34 426 LEU A O 1
ATOM 3370 N N . GLY A 1 427 ? 0.687 10.710 22.911 1.00 51.75 427 GLY A N 1
ATOM 3371 C CA . GLY A 1 427 ? 0.593 10.061 24.224 1.00 51.75 427 GLY A CA 1
ATOM 3372 C C . GLY A 1 427 ? 0.318 8.562 24.072 1.00 51.75 427 GLY A C 1
ATOM 3373 O O . GLY A 1 427 ? -0.623 8.199 23.367 1.00 51.75 427 GLY A O 1
ATOM 3374 N N . GLY A 1 428 ? 1.107 7.707 24.730 1.00 55.09 428 GLY A N 1
ATOM 3375 C CA . GLY A 1 428 ? 0.993 6.243 24.666 1.00 55.09 428 GLY A CA 1
ATOM 3376 C C . GLY A 1 428 ? 2.218 5.572 24.035 1.00 55.09 428 GLY A C 1
ATOM 3377 O O . GLY A 1 428 ? 3.333 6.076 24.153 1.00 55.09 428 GLY A O 1
ATOM 3378 N N . ASN A 1 429 ? 2.027 4.418 23.380 1.00 51.19 429 ASN A N 1
ATOM 3379 C CA . ASN A 1 429 ? 3.115 3.677 22.733 1.00 51.19 429 ASN A CA 1
ATOM 3380 C C . ASN A 1 429 ? 3.594 4.420 21.470 1.00 51.19 429 ASN A C 1
ATOM 3382 O O . ASN A 1 429 ? 3.038 4.260 20.386 1.00 51.19 429 ASN A O 1
ATOM 3386 N N . SER A 1 430 ? 4.618 5.258 21.625 1.00 50.94 430 SER A N 1
ATOM 3387 C CA . SER A 1 430 ? 5.140 6.184 20.609 1.00 50.94 430 SER A CA 1
ATOM 3388 C C . SER A 1 430 ? 5.926 5.523 19.471 1.00 50.94 430 SER A C 1
ATOM 3390 O O . SER A 1 430 ? 6.468 6.216 18.613 1.00 50.94 430 SER A O 1
ATOM 3392 N N . ASN A 1 431 ? 6.011 4.189 19.438 1.00 56.75 431 ASN A N 1
ATOM 3393 C CA . ASN A 1 431 ? 6.872 3.463 18.509 1.00 56.75 431 ASN A CA 1
ATOM 3394 C C . ASN A 1 431 ? 6.095 2.733 17.405 1.00 56.75 431 ASN A C 1
ATOM 3396 O O . ASN A 1 431 ? 6.246 1.528 17.201 1.00 56.75 431 ASN A O 1
ATOM 3400 N N . ILE A 1 432 ? 5.260 3.489 16.687 1.00 68.38 432 ILE A N 1
ATOM 3401 C CA . ILE A 1 432 ? 4.362 2.992 15.628 1.00 68.38 432 ILE A CA 1
ATOM 3402 C C . ILE A 1 432 ? 5.130 2.267 14.508 1.00 68.38 432 ILE A C 1
ATOM 3404 O O . ILE A 1 432 ? 4.629 1.297 13.946 1.00 68.38 432 ILE A O 1
ATOM 3408 N N . ALA A 1 433 ? 6.355 2.714 14.210 1.00 58.72 433 ALA A N 1
ATOM 3409 C CA . ALA A 1 433 ? 7.183 2.188 13.125 1.00 58.72 433 ALA A CA 1
ATOM 3410 C C . ALA A 1 433 ? 7.957 0.899 13.476 1.00 58.72 433 ALA A C 1
ATOM 3412 O O . ALA A 1 433 ? 8.409 0.202 12.570 1.00 58.72 433 ALA A O 1
ATOM 3413 N N . ARG A 1 434 ? 8.138 0.570 14.767 1.00 59.94 434 ARG A N 1
ATOM 3414 C CA . ARG A 1 434 ? 8.978 -0.566 15.208 1.00 59.94 434 ARG A CA 1
ATOM 3415 C C . ARG A 1 434 ? 8.219 -1.848 15.548 1.00 59.94 434 ARG A C 1
ATOM 3417 O O . ARG A 1 434 ? 8.863 -2.826 15.923 1.00 59.94 434 ARG A O 1
ATOM 3424 N N . GLY A 1 435 ? 6.892 -1.879 15.439 1.00 64.19 435 GLY A N 1
ATOM 3425 C CA . GLY A 1 435 ? 6.122 -3.074 15.786 1.00 64.19 435 GLY A CA 1
ATOM 3426 C C . GLY A 1 435 ? 4.685 -3.072 15.281 1.00 64.19 435 GLY A C 1
ATOM 3427 O O . GLY A 1 435 ? 4.224 -2.111 14.663 1.00 64.19 435 GLY A O 1
ATOM 3428 N N . GLU A 1 436 ? 3.973 -4.164 15.572 1.00 75.38 436 GLU A N 1
ATOM 3429 C CA . GLU A 1 436 ? 2.535 -4.247 15.334 1.00 75.38 436 GLU A CA 1
ATOM 3430 C C . GLU A 1 436 ? 1.825 -3.167 16.157 1.00 75.38 436 GLU A C 1
ATOM 3432 O O . GLU A 1 436 ? 1.860 -3.155 17.388 1.00 75.38 436 GLU A O 1
ATOM 3437 N N . SER A 1 437 ? 1.190 -2.234 15.461 1.00 86.69 437 SER A N 1
ATOM 3438 C CA . SER A 1 437 ? 0.390 -1.164 16.043 1.00 86.69 437 SER A CA 1
ATOM 3439 C C . SER A 1 437 ? -0.967 -1.117 15.354 1.00 86.69 437 SER A C 1
ATOM 3441 O O . SER A 1 437 ? -1.126 -1.614 14.239 1.00 86.69 437 SER A O 1
ATOM 3443 N N . ALA A 1 438 ? -1.949 -0.483 15.994 1.00 89.69 438 ALA A N 1
ATOM 3444 C CA . ALA A 1 438 ? -3.253 -0.253 15.377 1.00 89.69 438 ALA A CA 1
ATOM 3445 C C . ALA A 1 438 ? -3.109 0.444 14.014 1.00 89.69 438 ALA A C 1
ATOM 3447 O O . ALA A 1 438 ? -3.733 0.038 13.042 1.00 89.69 438 ALA A O 1
ATOM 3448 N N . ILE A 1 439 ? -2.208 1.426 13.924 1.00 89.62 439 ILE A N 1
ATOM 3449 C CA . ILE A 1 439 ? -1.928 2.164 12.690 1.00 89.62 439 ILE A CA 1
ATOM 3450 C C . ILE A 1 439 ? -1.268 1.280 11.626 1.00 89.62 439 ILE A C 1
ATOM 3452 O O . ILE A 1 439 ? -1.626 1.372 10.452 1.00 89.62 439 ILE A O 1
ATOM 3456 N N . HIS A 1 440 ? -0.348 0.395 12.022 1.00 89.69 440 HIS A N 1
ATOM 3457 C CA . HIS A 1 440 ? 0.234 -0.589 11.110 1.00 89.69 440 HIS A CA 1
ATOM 3458 C C . HIS A 1 440 ? -0.837 -1.526 10.527 1.00 89.69 440 HIS A C 1
ATOM 3460 O O . HIS A 1 440 ? -0.830 -1.779 9.328 1.00 89.69 440 HIS A O 1
ATOM 3466 N N . GLU A 1 441 ? -1.792 -1.995 11.334 1.00 91.94 441 GLU A N 1
ATOM 3467 C CA . GLU A 1 441 ? -2.909 -2.817 10.842 1.00 91.94 441 GLU A CA 1
ATOM 3468 C C . GLU A 1 441 ? -3.867 -2.022 9.944 1.00 91.94 441 GLU A C 1
ATOM 3470 O O . GLU A 1 441 ? -4.231 -2.492 8.870 1.00 91.94 441 GLU A O 1
ATOM 3475 N N . MET A 1 442 ? -4.207 -0.783 10.314 1.00 94.19 442 MET A N 1
ATOM 3476 C CA . MET A 1 442 ? -5.051 0.099 9.496 1.00 94.19 442 MET A CA 1
ATOM 3477 C C . MET A 1 442 ? -4.446 0.386 8.115 1.00 94.19 442 MET A C 1
ATOM 3479 O O . MET A 1 442 ? -5.184 0.556 7.142 1.00 94.19 442 MET A O 1
ATOM 3483 N N . ALA A 1 443 ? -3.115 0.450 8.015 1.00 93.00 443 ALA A N 1
ATOM 3484 C CA . ALA A 1 443 ? -2.411 0.680 6.757 1.00 93.00 443 ALA A CA 1
ATOM 3485 C C . ALA A 1 443 ? -2.517 -0.507 5.778 1.00 93.00 443 ALA A C 1
ATOM 3487 O O . ALA A 1 443 ? -2.396 -0.292 4.571 1.00 93.00 443 ALA A O 1
ATOM 3488 N N . LYS A 1 444 ? -2.812 -1.724 6.260 1.00 93.50 444 LYS A N 1
ATOM 3489 C CA . LYS A 1 444 ? -2.996 -2.925 5.420 1.00 93.50 444 LYS A CA 1
ATOM 3490 C C . LYS A 1 444 ? -4.294 -2.914 4.616 1.00 93.50 444 LYS A C 1
ATOM 3492 O O . LYS A 1 444 ? -4.445 -3.707 3.690 1.00 93.50 444 LYS A O 1
ATOM 3497 N N . GLU A 1 445 ? -5.238 -2.034 4.934 1.00 95.69 445 GLU A N 1
ATOM 3498 C CA . GLU A 1 445 ? -6.496 -1.960 4.193 1.00 95.69 445 GLU A CA 1
ATOM 3499 C C . GLU A 1 445 ? -6.257 -1.459 2.756 1.00 95.69 445 GLU A C 1
ATOM 3501 O O . GLU A 1 445 ? -5.717 -0.357 2.593 1.00 95.69 445 GLU A O 1
ATOM 3506 N N . PRO A 1 446 ? -6.680 -2.202 1.713 1.00 95.62 446 PRO A N 1
ATOM 3507 C CA . PRO A 1 446 ? -6.623 -1.729 0.332 1.00 95.62 446 PRO A CA 1
ATOM 3508 C C . PRO A 1 446 ? -7.606 -0.573 0.108 1.00 95.62 446 PRO A C 1
ATOM 3510 O O . PRO A 1 446 ? -8.598 -0.428 0.835 1.00 95.62 446 PRO A O 1
ATOM 3513 N N . ARG A 1 447 ? -7.383 0.234 -0.936 1.00 95.25 447 ARG A N 1
ATOM 3514 C CA . ARG A 1 447 ? -8.130 1.478 -1.213 1.00 95.25 447 ARG A CA 1
ATOM 3515 C C . ARG A 1 447 ? -9.645 1.288 -1.170 1.00 95.25 447 ARG A C 1
ATOM 3517 O O . ARG A 1 447 ? -10.367 2.052 -0.527 1.00 95.25 447 ARG A O 1
ATOM 3524 N N . PHE A 1 448 ? -10.134 0.221 -1.800 1.00 94.44 448 PHE A N 1
ATOM 3525 C CA . PHE A 1 448 ? -11.568 -0.051 -1.857 1.00 94.44 448 PHE A CA 1
ATOM 3526 C C . PHE A 1 448 ? -12.171 -0.419 -0.494 1.00 94.44 448 PHE A C 1
ATOM 3528 O O . PHE A 1 448 ? -13.346 -0.139 -0.261 1.00 94.44 448 PHE A O 1
ATOM 3535 N N . MET A 1 449 ? -11.392 -1.022 0.409 1.00 95.25 449 MET A N 1
ATOM 3536 C CA . MET A 1 449 ? -11.830 -1.315 1.778 1.00 95.25 449 MET A CA 1
ATOM 3537 C C . MET A 1 449 ? -11.771 -0.071 2.652 1.00 95.25 449 MET A C 1
ATOM 3539 O O . MET A 1 449 ? -12.726 0.184 3.383 1.00 95.25 449 MET A O 1
ATOM 3543 N N . ARG A 1 450 ? -10.743 0.774 2.490 1.00 96.62 450 ARG A N 1
ATOM 3544 C CA . ARG A 1 450 ? -10.698 2.104 3.122 1.00 96.62 450 ARG A CA 1
ATOM 3545 C C . ARG A 1 450 ? -11.928 2.941 2.770 1.00 96.62 450 ARG A C 1
ATOM 3547 O O . ARG A 1 450 ? -12.447 3.639 3.638 1.00 96.62 450 ARG A O 1
ATOM 3554 N N . ARG A 1 451 ? -12.443 2.837 1.536 1.00 96.12 451 ARG A N 1
ATOM 3555 C CA . ARG A 1 451 ? -13.710 3.471 1.120 1.00 96.12 451 ARG A CA 1
ATOM 3556 C C . ARG A 1 451 ? -14.889 2.989 1.967 1.00 96.12 451 ARG A C 1
ATOM 3558 O O . ARG A 1 451 ? -15.578 3.816 2.556 1.00 96.12 451 ARG A O 1
ATOM 3565 N N . GLY A 1 452 ? -15.083 1.672 2.067 1.00 93.38 452 GLY A N 1
ATOM 3566 C CA . GLY A 1 452 ? -16.163 1.086 2.867 1.00 93.38 452 GLY A CA 1
ATOM 3567 C C . GLY A 1 452 ? -16.055 1.435 4.354 1.00 93.38 452 GLY A C 1
ATOM 3568 O O . GLY A 1 452 ? -17.028 1.885 4.952 1.00 93.38 452 GLY A O 1
ATOM 3569 N N . LEU A 1 453 ? -14.864 1.304 4.942 1.00 95.12 453 LEU A N 1
ATOM 3570 C CA . LEU A 1 453 ? -14.608 1.652 6.345 1.00 95.12 453 LEU A CA 1
ATOM 3571 C C . LEU A 1 453 ? -14.878 3.137 6.626 1.00 95.12 453 LEU A C 1
ATOM 3573 O O . LEU A 1 453 ? -15.544 3.465 7.608 1.00 95.12 453 LEU A O 1
ATOM 3577 N N . SER A 1 454 ? -14.429 4.029 5.738 1.00 95.81 454 SER A N 1
ATOM 3578 C CA . SER A 1 454 ? -14.653 5.475 5.871 1.00 95.81 454 SER A CA 1
ATOM 3579 C C . SER A 1 454 ? -16.131 5.839 5.756 1.00 95.81 454 SER A C 1
ATOM 3581 O O . SER A 1 454 ? -16.636 6.596 6.580 1.00 95.81 454 SER A O 1
ATOM 3583 N N . GLU A 1 455 ? -16.848 5.268 4.784 1.00 94.25 455 GLU A N 1
ATOM 3584 C CA . GLU A 1 455 ? -18.291 5.483 4.620 1.00 94.25 455 GLU A CA 1
ATOM 3585 C C . GLU A 1 455 ? -19.066 5.080 5.880 1.00 94.25 455 GLU A C 1
ATOM 3587 O O . GLU A 1 455 ? -19.919 5.833 6.359 1.00 94.25 455 GLU A O 1
ATOM 3592 N N . ARG A 1 456 ? -18.735 3.919 6.458 1.00 90.94 456 ARG A N 1
ATOM 3593 C CA . ARG A 1 456 ? -19.350 3.427 7.697 1.00 90.94 456 ARG A CA 1
ATOM 3594 C C . ARG A 1 456 ? -19.044 4.331 8.877 1.00 90.94 456 ARG A C 1
ATOM 3596 O O . ARG A 1 456 ? -19.960 4.718 9.598 1.00 90.94 456 ARG A O 1
ATOM 3603 N N . MET A 1 457 ? -17.775 4.682 9.067 1.00 92.25 457 MET A N 1
ATOM 3604 C CA . MET A 1 457 ? -17.339 5.523 10.178 1.00 92.25 457 MET A CA 1
ATOM 3605 C C . MET A 1 457 ? -17.990 6.909 10.117 1.00 92.25 457 MET A C 1
ATOM 3607 O O . MET A 1 457 ? -18.540 7.367 11.118 1.00 92.25 457 MET A O 1
ATOM 3611 N N . LEU A 1 458 ? -18.026 7.540 8.942 1.00 92.19 458 LEU A N 1
ATOM 3612 C CA . LEU A 1 458 ? -18.671 8.842 8.757 1.00 92.19 458 LEU A CA 1
ATOM 3613 C C . LEU A 1 458 ? -20.194 8.752 8.924 1.00 92.19 458 LEU A C 1
ATOM 3615 O O . LEU A 1 458 ? -20.779 9.551 9.648 1.00 92.19 458 LEU A O 1
ATOM 3619 N N . THR A 1 459 ? -20.837 7.709 8.391 1.00 91.00 459 THR A N 1
ATOM 3620 C CA . THR A 1 459 ? -22.270 7.457 8.635 1.00 91.00 459 THR A CA 1
ATOM 3621 C C . THR A 1 459 ? -22.565 7.227 10.121 1.00 91.00 459 THR A C 1
ATOM 3623 O O . THR A 1 459 ? -23.622 7.611 10.634 1.00 91.00 459 THR A O 1
ATOM 3626 N N . ALA A 1 460 ? -21.653 6.570 10.840 1.00 89.25 460 ALA A N 1
ATOM 3627 C CA . ALA A 1 460 ? -21.766 6.347 12.271 1.00 89.25 460 ALA A CA 1
ATOM 3628 C C . ALA A 1 460 ? -21.663 7.663 13.050 1.00 89.25 460 ALA A C 1
ATOM 3630 O O . ALA A 1 460 ? -22.414 7.817 14.012 1.00 89.25 460 ALA A O 1
ATOM 3631 N N . VAL A 1 461 ? -20.781 8.578 12.637 1.00 89.81 461 VAL A N 1
ATOM 3632 C CA . VAL A 1 461 ? -20.637 9.939 13.185 1.00 89.81 461 VAL A CA 1
ATOM 3633 C C . VAL A 1 461 ? -21.882 10.784 12.906 1.00 89.81 461 VAL A C 1
ATOM 3635 O O . VAL A 1 461 ? -22.467 11.353 13.828 1.00 89.81 461 VAL A O 1
ATOM 3638 N N . ASP A 1 462 ? -22.361 10.804 11.663 1.00 89.62 462 ASP A N 1
ATOM 3639 C CA . ASP A 1 462 ? -23.521 11.608 11.258 1.00 89.62 462 ASP A CA 1
ATOM 3640 C C . ASP A 1 462 ? -24.807 11.173 11.965 1.00 89.62 462 ASP A C 1
ATOM 3642 O O . ASP A 1 462 ? -25.642 11.993 12.354 1.00 89.62 462 ASP A O 1
ATOM 3646 N N . ARG A 1 463 ? -24.965 9.864 12.174 1.00 88.62 463 ARG A N 1
ATOM 3647 C CA . ARG A 1 463 ? -26.122 9.285 12.870 1.00 88.62 463 ARG A CA 1
ATOM 3648 C C . ARG A 1 463 ? -25.941 9.206 14.385 1.00 88.62 463 ARG A C 1
ATOM 3650 O O . ARG A 1 463 ? -26.788 8.596 15.035 1.00 88.62 463 ARG A O 1
ATOM 3657 N N . PHE A 1 464 ? -24.845 9.719 14.944 1.00 88.62 464 PHE A N 1
ATOM 3658 C CA . PHE A 1 464 ? -24.674 9.745 16.393 1.00 88.62 464 PHE A CA 1
ATOM 3659 C C . PHE A 1 464 ? -25.811 10.586 17.019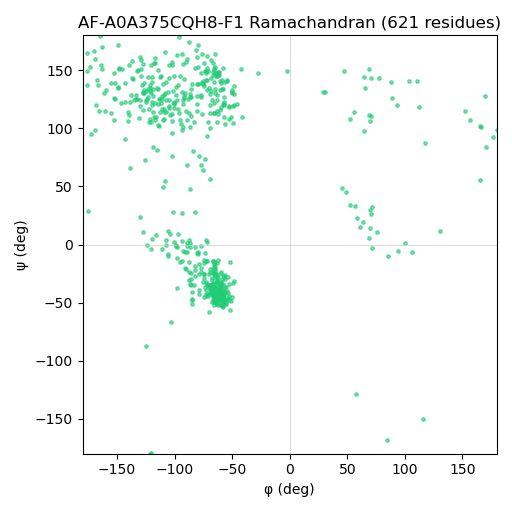 1.00 88.62 464 PHE A C 1
ATOM 3661 O O . PHE A 1 464 ? -26.106 11.656 16.474 1.00 88.62 464 PHE A O 1
ATOM 3668 N N . PRO A 1 465 ? -26.493 10.125 18.086 1.00 84.44 465 PRO A N 1
ATOM 3669 C CA . PRO A 1 465 ? -27.678 10.796 18.617 1.00 84.44 465 PRO A CA 1
ATOM 3670 C C . PRO A 1 465 ? -27.392 12.184 19.170 1.00 84.44 465 PRO A C 1
ATOM 3672 O O . PRO A 1 465 ? -26.354 12.424 19.787 1.00 84.44 465 PRO A O 1
ATOM 3675 N N . ASP A 1 466 ? -28.387 13.059 19.041 1.00 82.62 466 ASP A N 1
ATOM 3676 C CA . ASP A 1 466 ? -28.336 14.403 19.617 1.00 82.62 466 ASP A CA 1
ATOM 3677 C C . ASP A 1 466 ? -28.918 14.471 21.041 1.00 82.62 466 ASP A C 1
ATOM 3679 O O . ASP A 1 466 ? -28.795 15.486 21.731 1.00 82.62 466 ASP A O 1
ATOM 3683 N N . THR A 1 467 ? -29.501 13.371 21.514 1.00 78.12 467 THR A N 1
ATOM 3684 C CA . THR A 1 467 ? -30.090 13.217 22.848 1.00 78.12 467 THR A CA 1
ATOM 3685 C C . THR A 1 467 ? -29.083 12.646 23.848 1.00 78.12 467 THR A C 1
ATOM 3687 O O . THR A 1 467 ? -28.160 11.948 23.444 1.00 78.12 467 THR A O 1
ATOM 3690 N N . GLY A 1 468 ? -29.286 12.923 25.141 1.00 73.62 468 GLY A N 1
ATOM 3691 C CA . GLY A 1 468 ? -28.452 12.409 26.235 1.00 73.62 468 GLY A CA 1
ATOM 3692 C C . GLY A 1 468 ? -27.242 13.295 26.558 1.00 73.62 468 GLY A C 1
ATOM 3693 O O . GLY A 1 468 ? -26.609 13.867 25.671 1.00 73.62 468 GLY A O 1
ATOM 3694 N N . SER A 1 469 ? -26.932 13.466 27.848 1.00 78.19 469 SER A N 1
ATOM 3695 C CA . SER A 1 469 ? -25.716 14.171 28.300 1.00 78.19 469 SER A CA 1
ATOM 3696 C C . SER A 1 469 ? -24.502 13.241 28.369 1.00 78.19 469 SER A C 1
ATOM 3698 O O . SER A 1 469 ? -23.370 13.705 28.234 1.00 78.19 469 SER A O 1
ATOM 3700 N N . PHE A 1 470 ? -24.747 11.939 28.523 1.00 86.19 470 PHE A N 1
ATOM 3701 C CA . PHE A 1 470 ? -23.774 10.868 28.398 1.00 86.19 470 PHE A CA 1
ATOM 3702 C C . PHE A 1 470 ? -24.326 9.834 27.414 1.00 86.19 470 PHE A C 1
ATOM 3704 O O . PHE A 1 470 ? -25.359 9.218 27.652 1.00 86.19 470 PHE A O 1
ATOM 3711 N N . THR A 1 471 ? -23.660 9.652 26.281 1.00 88.44 471 THR A N 1
ATOM 3712 C CA . THR A 1 471 ? -24.146 8.763 25.220 1.00 88.44 471 THR A CA 1
ATOM 3713 C C . THR A 1 471 ? -22.967 8.056 24.595 1.00 88.44 471 THR A C 1
ATOM 3715 O O . THR A 1 471 ? -21.927 8.671 24.343 1.00 88.44 471 THR A O 1
ATOM 3718 N N . ARG A 1 472 ? -23.130 6.768 24.303 1.00 90.12 472 ARG A N 1
ATOM 3719 C CA . ARG A 1 472 ? -22.108 5.980 23.621 1.00 90.12 472 ARG A CA 1
ATOM 3720 C C . ARG A 1 472 ? -22.693 5.184 22.478 1.00 90.12 472 ARG A C 1
ATOM 3722 O O . ARG A 1 472 ? -23.847 4.754 22.494 1.00 90.12 472 ARG A O 1
ATOM 3729 N N . GLN A 1 473 ? -21.850 4.964 21.487 1.00 90.88 473 GLN A N 1
ATOM 3730 C CA . GLN A 1 473 ? -22.169 4.130 20.350 1.00 90.88 473 GLN A CA 1
ATOM 3731 C C . GLN A 1 473 ? -20.961 3.275 20.017 1.00 90.88 473 GLN A C 1
ATOM 3733 O O . GLN A 1 473 ? -19.860 3.798 19.839 1.00 90.88 473 GLN A O 1
ATOM 3738 N N . VAL A 1 474 ? -21.191 1.970 19.899 1.00 92.94 474 VAL A N 1
ATOM 3739 C CA . VAL A 1 474 ? -20.181 1.021 19.437 1.00 92.94 474 VAL A CA 1
ATOM 3740 C C . VAL A 1 474 ? -20.560 0.516 18.049 1.00 92.94 474 VAL A C 1
ATOM 3742 O O . VAL A 1 474 ? -21.736 0.304 17.736 1.00 92.94 474 VAL A O 1
ATOM 3745 N N . THR A 1 475 ? -19.576 0.400 17.168 1.00 93.25 475 THR A N 1
ATOM 3746 C CA . THR A 1 475 ? -19.756 -0.116 15.807 1.00 93.25 475 THR A CA 1
ATOM 3747 C C . THR A 1 475 ? -18.634 -1.095 15.496 1.00 93.25 475 THR A C 1
ATOM 3749 O O . THR A 1 475 ? -17.460 -0.745 15.610 1.00 93.25 475 THR A O 1
ATOM 3752 N N . PHE A 1 476 ? -18.997 -2.320 15.120 1.00 94.44 476 PHE A N 1
ATOM 3753 C CA . PHE A 1 476 ? -18.053 -3.319 14.629 1.00 94.44 476 PHE A CA 1
ATOM 3754 C C . PHE A 1 476 ? -17.930 -3.223 13.107 1.00 94.44 476 PHE A C 1
ATOM 3756 O O . PHE A 1 476 ? -18.947 -3.225 12.409 1.00 94.44 476 PHE A O 1
ATOM 3763 N N . LEU A 1 477 ? -16.697 -3.175 12.599 1.00 94.00 477 LEU A N 1
ATOM 3764 C CA . LEU A 1 477 ? -16.401 -3.134 11.165 1.00 94.00 477 LEU A CA 1
ATOM 3765 C C . LEU A 1 477 ? -15.401 -4.246 10.803 1.00 94.00 477 LEU A C 1
ATOM 3767 O O . LEU A 1 477 ? -14.360 -4.351 11.446 1.00 94.00 477 LEU A O 1
ATOM 3771 N N . PRO A 1 478 ? -15.654 -5.070 9.777 1.00 92.56 478 PRO A N 1
ATOM 3772 C CA . PRO A 1 478 ? -14.705 -6.101 9.361 1.00 92.56 478 PRO A CA 1
ATOM 3773 C C . PRO A 1 478 ? -13.527 -5.514 8.564 1.00 92.56 478 PRO A C 1
ATOM 3775 O O . PRO A 1 478 ? -13.725 -4.671 7.689 1.00 92.56 478 PRO A O 1
ATOM 3778 N N . SER A 1 479 ? -12.316 -6.013 8.824 1.00 94.56 479 SER A N 1
ATOM 3779 C CA . SER A 1 479 ? -11.099 -5.693 8.057 1.00 94.56 479 SER A CA 1
ATOM 3780 C C . SER A 1 479 ? -11.058 -6.412 6.712 1.00 94.56 479 SER A C 1
ATOM 3782 O O . SER A 1 479 ? -11.790 -7.381 6.511 1.00 94.56 479 SER A O 1
ATOM 3784 N N . PHE A 1 480 ? -10.192 -5.981 5.789 1.00 93.00 480 PHE A N 1
ATOM 3785 C CA . PHE A 1 480 ? -9.781 -6.805 4.654 1.00 93.00 480 PHE A CA 1
ATOM 3786 C C . PHE A 1 480 ? -9.040 -8.083 5.074 1.00 93.00 480 PHE A C 1
ATOM 3788 O O . PHE A 1 480 ? -9.180 -9.127 4.429 1.00 93.00 480 PHE A O 1
ATOM 3795 N N . GLU A 1 481 ? -8.312 -8.049 6.180 1.00 92.75 481 GLU A N 1
ATOM 3796 C CA . GLU A 1 481 ? -7.604 -9.224 6.662 1.00 92.75 481 GLU A CA 1
ATOM 3797 C C . GLU A 1 481 ? -8.597 -10.262 7.224 1.00 92.75 481 GLU A C 1
ATOM 3799 O O . GLU A 1 481 ? -9.625 -9.905 7.823 1.00 92.75 481 GLU A O 1
ATOM 3804 N N . PRO A 1 482 ? -8.369 -11.568 6.995 1.00 91.75 482 PRO A N 1
ATOM 3805 C CA . PRO A 1 482 ? -9.207 -12.613 7.569 1.00 91.75 482 PRO A CA 1
ATOM 3806 C C . PRO A 1 482 ? -9.204 -12.532 9.094 1.00 91.75 482 PRO A C 1
ATOM 3808 O O . PRO A 1 482 ? -8.148 -12.428 9.711 1.00 91.75 482 PRO A O 1
ATOM 3811 N N . ASN A 1 483 ? -10.386 -12.626 9.705 1.00 94.69 483 ASN A N 1
ATOM 3812 C CA . ASN A 1 483 ? -10.545 -12.660 11.161 1.00 94.69 483 ASN A CA 1
ATOM 3813 C C . ASN A 1 483 ? -9.966 -11.438 11.905 1.00 94.69 483 ASN A C 1
ATOM 3815 O O . ASN A 1 483 ? -9.691 -11.511 13.102 1.00 94.69 483 ASN A O 1
ATOM 3819 N N . VAL A 1 484 ? -9.810 -10.305 11.224 1.00 95.88 484 VAL A N 1
ATOM 3820 C CA . VAL A 1 484 ? -9.454 -9.025 11.841 1.00 95.88 484 VAL A CA 1
ATOM 3821 C C . VAL A 1 484 ? -10.678 -8.109 11.825 1.00 95.88 484 VAL A C 1
ATOM 3823 O O . VAL A 1 484 ? -11.449 -8.086 10.860 1.00 95.88 484 VAL A O 1
ATOM 3826 N N . GLY A 1 485 ? -10.890 -7.364 12.907 1.00 95.88 485 GLY A N 1
ATOM 3827 C CA . GLY A 1 485 ? -12.028 -6.456 13.038 1.00 95.88 485 GLY A CA 1
ATOM 3828 C C . GLY A 1 485 ? -11.663 -5.140 13.705 1.00 95.88 485 GLY A C 1
ATOM 3829 O O . GLY A 1 485 ? -10.731 -5.070 14.504 1.00 95.88 485 GLY A O 1
ATOM 3830 N N . TYR A 1 486 ? -12.431 -4.103 13.397 1.00 97.19 486 TYR A N 1
ATOM 3831 C CA . TYR A 1 486 ? -12.359 -2.799 14.033 1.00 97.19 486 TYR A CA 1
ATOM 3832 C C . TYR A 1 486 ? -13.533 -2.603 14.985 1.00 97.19 486 TYR A C 1
ATOM 3834 O O . TYR A 1 486 ? -14.664 -2.997 14.690 1.00 97.19 486 TYR A O 1
ATOM 3842 N N . VAL A 1 487 ? -13.270 -1.933 16.102 1.00 96.94 487 VAL A N 1
ATOM 3843 C CA . VAL A 1 487 ? -14.285 -1.442 17.034 1.00 96.94 487 VAL A CA 1
ATOM 3844 C C . VAL A 1 487 ? -14.191 0.072 17.077 1.00 96.94 487 VAL A C 1
ATOM 3846 O O . VAL A 1 487 ? -13.233 0.624 17.609 1.00 96.94 487 VAL A O 1
ATOM 3849 N N . LEU A 1 488 ? -15.196 0.746 16.527 1.00 95.75 488 LEU A N 1
ATOM 3850 C CA . LEU A 1 488 ? -15.355 2.190 16.648 1.00 95.75 488 LEU A CA 1
ATOM 3851 C C . LEU A 1 488 ? -16.203 2.494 17.886 1.00 95.75 488 LEU A C 1
ATOM 3853 O O . LEU A 1 488 ? -17.389 2.157 17.916 1.00 95.75 488 LEU A O 1
ATOM 3857 N N . LEU A 1 489 ? -15.608 3.153 18.879 1.00 94.62 489 LEU A N 1
ATOM 3858 C CA . LEU A 1 489 ? -16.306 3.690 20.044 1.00 94.62 489 LEU A CA 1
ATOM 3859 C C . LEU A 1 489 ? -16.435 5.205 19.899 1.00 94.62 489 LEU A C 1
ATOM 3861 O O . LEU A 1 489 ? -15.438 5.923 19.894 1.00 94.62 489 LEU A O 1
ATOM 3865 N N . GLN A 1 490 ? -17.671 5.688 19.832 1.00 92.69 490 GLN A N 1
ATOM 3866 C CA . GLN A 1 490 ? -17.982 7.111 19.899 1.00 92.69 490 GLN A CA 1
ATOM 3867 C C . GLN A 1 490 ? -18.573 7.443 21.259 1.00 92.69 490 GLN A C 1
ATOM 3869 O O . GLN A 1 490 ? -19.508 6.771 21.704 1.00 92.69 490 GLN A O 1
ATOM 3874 N N . LEU A 1 491 ? -18.047 8.487 21.895 1.00 90.62 491 LEU A N 1
ATOM 3875 C CA . LEU A 1 491 ? -18.464 8.897 23.230 1.00 90.62 491 LEU A CA 1
ATOM 3876 C C . LEU A 1 491 ? -18.846 10.381 23.268 1.00 90.62 491 LEU A C 1
ATOM 3878 O O . LEU A 1 491 ? -18.091 11.249 22.828 1.00 90.62 491 LEU A O 1
ATOM 3882 N N . ARG A 1 492 ? -20.007 10.665 23.853 1.00 89.69 492 ARG A N 1
ATOM 3883 C CA . ARG A 1 492 ? -20.424 11.988 24.315 1.00 89.69 492 ARG A CA 1
ATOM 3884 C C . ARG A 1 492 ? -20.462 11.953 25.835 1.00 89.69 492 ARG A C 1
ATOM 3886 O O . ARG A 1 492 ? -21.121 11.090 26.406 1.00 89.69 492 ARG A O 1
ATOM 3893 N N . VAL A 1 493 ? -19.787 12.900 26.472 1.00 86.25 493 VAL A N 1
ATOM 3894 C CA . VAL A 1 493 ? -19.809 13.081 27.928 1.00 86.25 493 VAL A CA 1
ATOM 3895 C C . VAL A 1 493 ? -20.126 14.536 28.282 1.00 86.25 493 VAL A C 1
ATOM 3897 O O . VAL A 1 493 ? -19.899 15.421 27.451 1.00 86.25 493 VAL A O 1
ATOM 3900 N N . PRO A 1 494 ? -20.602 14.819 29.507 1.00 86.19 494 PRO A N 1
ATOM 3901 C CA . PRO A 1 494 ? -20.741 16.188 29.992 1.00 86.19 494 PRO A CA 1
ATOM 3902 C C . PRO A 1 494 ? -19.385 16.906 30.069 1.00 86.19 494 PRO A C 1
ATOM 3904 O O . PRO A 1 494 ? -18.378 16.279 30.397 1.00 86.19 494 PRO A O 1
ATOM 3907 N N . GLU A 1 495 ? -19.364 18.229 29.867 1.00 84.38 495 GLU A N 1
ATOM 3908 C CA . GLU A 1 495 ? -18.120 19.022 29.895 1.00 84.38 495 GLU A CA 1
ATOM 3909 C C . GLU A 1 495 ? -17.357 18.861 31.214 1.00 84.38 495 GLU A C 1
ATOM 3911 O O . GLU A 1 495 ? -16.158 18.619 31.207 1.00 84.38 495 GLU A O 1
ATOM 3916 N N . ALA A 1 496 ? -18.065 18.860 32.348 1.00 84.44 496 ALA A N 1
ATOM 3917 C CA . ALA A 1 496 ? -17.455 18.647 33.661 1.00 84.44 496 ALA A CA 1
ATOM 3918 C C . ALA A 1 496 ? -16.665 17.329 33.760 1.00 84.44 496 ALA A C 1
ATOM 3920 O O . ALA A 1 496 ? -15.706 17.245 34.520 1.00 84.44 496 ALA A O 1
ATOM 3921 N N . PHE A 1 497 ? -17.063 16.305 32.998 1.00 82.69 497 PHE A N 1
ATOM 3922 C CA . PHE A 1 497 ? -16.341 15.041 32.911 1.00 82.69 497 PHE A CA 1
ATOM 3923 C C . PHE A 1 497 ? -15.210 15.107 31.880 1.00 82.69 497 PHE A C 1
ATOM 3925 O O . PHE A 1 497 ? -14.111 14.626 32.147 1.00 82.69 497 PHE A O 1
ATOM 3932 N N . ARG A 1 498 ? -15.451 15.747 30.729 1.00 83.38 498 ARG A N 1
ATOM 3933 C CA . ARG A 1 498 ? -14.453 15.960 29.670 1.00 83.38 498 ARG A CA 1
ATOM 3934 C C . ARG A 1 498 ? -13.220 16.715 30.175 1.00 83.38 498 ARG A C 1
ATOM 3936 O O . ARG A 1 498 ? -12.107 16.366 29.797 1.00 83.38 498 ARG A O 1
ATOM 3943 N N . SER A 1 499 ? -13.403 17.721 31.034 1.00 85.12 499 SER A N 1
ATOM 3944 C CA . SER A 1 499 ? -12.304 18.547 31.552 1.00 85.12 499 SER A CA 1
ATOM 3945 C C . SER A 1 499 ? -11.472 17.862 32.651 1.00 85.12 499 SER A C 1
ATOM 3947 O O . SER A 1 499 ? -10.528 18.464 33.164 1.00 85.12 499 SER A O 1
ATOM 3949 N N . THR A 1 500 ? -11.808 16.631 33.056 1.00 85.56 500 THR A N 1
ATOM 3950 C CA . THR A 1 500 ? -11.018 15.886 34.050 1.00 85.56 500 THR A CA 1
ATOM 3951 C C . THR A 1 500 ? -9.699 15.394 33.451 1.00 85.56 500 THR A C 1
ATOM 3953 O O . THR A 1 500 ? -9.643 14.977 32.295 1.00 85.56 500 THR A O 1
ATOM 3956 N N . ALA A 1 501 ? -8.618 15.428 34.238 1.00 84.31 501 ALA A N 1
ATOM 3957 C CA . ALA A 1 501 ? -7.282 15.051 33.763 1.00 84.31 501 ALA A CA 1
ATOM 3958 C C . ALA A 1 501 ? -7.182 13.573 33.330 1.00 84.31 501 ALA A C 1
ATOM 3960 O O . ALA A 1 501 ? -6.373 13.236 32.469 1.00 84.31 501 ALA A O 1
ATOM 3961 N N . ASP A 1 502 ? -8.023 12.704 33.896 1.00 84.38 502 ASP A N 1
ATOM 3962 C CA . ASP A 1 502 ? -8.065 11.262 33.636 1.00 84.38 502 ASP A CA 1
ATOM 3963 C C . ASP A 1 502 ? -9.079 10.867 32.543 1.00 84.38 502 ASP A C 1
ATOM 3965 O O . ASP A 1 502 ? -9.238 9.685 32.234 1.00 84.38 502 ASP A O 1
ATOM 3969 N N . PHE A 1 503 ? -9.763 11.831 31.911 1.00 84.88 503 PHE A N 1
ATOM 3970 C CA . PHE A 1 503 ? -10.804 11.552 30.917 1.00 84.88 503 PHE A CA 1
ATOM 3971 C C . PHE A 1 503 ? -10.309 10.690 29.746 1.00 84.88 503 PHE A C 1
ATOM 3973 O O . PHE A 1 503 ? -10.997 9.763 29.309 1.00 84.88 503 PHE A O 1
ATOM 3980 N N . ARG A 1 504 ? -9.095 10.954 29.249 1.00 84.69 504 ARG A N 1
ATOM 3981 C CA . ARG A 1 504 ? -8.500 10.159 28.168 1.00 84.69 504 ARG A CA 1
ATOM 3982 C C . ARG A 1 504 ? -8.277 8.704 28.586 1.00 84.69 504 ARG A C 1
ATOM 3984 O O . ARG A 1 504 ? -8.617 7.800 27.832 1.00 84.69 504 ARG A O 1
ATOM 3991 N N . GLU A 1 505 ? -7.753 8.480 29.787 1.00 85.69 505 GLU A N 1
ATOM 3992 C CA . GLU A 1 505 ? -7.469 7.144 30.329 1.00 85.69 505 GLU A CA 1
ATOM 3993 C C . GLU A 1 505 ? -8.766 6.337 30.525 1.00 85.69 505 GLU A C 1
ATOM 3995 O O . GLU A 1 505 ? -8.866 5.168 30.141 1.00 85.69 505 GLU A O 1
ATOM 4000 N N . LYS A 1 506 ? -9.823 7.012 30.988 1.00 87.69 506 LYS A N 1
ATOM 4001 C CA . LYS A 1 506 ? -11.190 6.476 31.074 1.00 87.69 506 LYS A CA 1
ATOM 4002 C C . LYS A 1 506 ? -11.751 6.080 29.707 1.00 87.69 506 LYS A C 1
ATOM 4004 O O . LYS A 1 506 ? -12.323 4.999 29.566 1.00 87.69 506 LYS A O 1
ATOM 4009 N N . ARG A 1 507 ? -11.576 6.920 28.680 1.00 88.62 507 ARG A N 1
ATOM 4010 C CA . ARG A 1 507 ? -12.009 6.611 27.305 1.00 88.62 507 ARG A CA 1
ATOM 4011 C C . ARG A 1 507 ? -11.241 5.426 26.716 1.00 88.62 507 ARG A C 1
ATOM 4013 O O . ARG A 1 507 ? -11.861 4.569 26.090 1.00 88.62 507 ARG A O 1
ATOM 4020 N N . GLN A 1 508 ? -9.932 5.343 26.950 1.00 89.62 508 GLN A N 1
ATOM 4021 C CA . GLN A 1 508 ? -9.110 4.201 26.534 1.00 89.62 508 GLN A CA 1
ATOM 4022 C C . GLN A 1 508 ? -9.562 2.903 27.209 1.00 89.62 508 GLN A C 1
ATOM 4024 O O . GLN A 1 508 ? -9.736 1.896 26.530 1.00 89.62 508 GLN A O 1
ATOM 4029 N N . THR A 1 509 ? -9.853 2.949 28.510 1.00 90.75 509 THR A N 1
ATOM 4030 C CA . THR A 1 509 ? -10.396 1.799 29.254 1.00 90.75 509 THR A CA 1
ATOM 4031 C C . THR A 1 509 ? -11.719 1.319 28.657 1.00 90.75 509 THR A C 1
ATOM 4033 O O . THR A 1 509 ? -11.897 0.130 28.399 1.00 90.75 509 THR A O 1
ATOM 4036 N N . LEU A 1 510 ? -12.644 2.240 28.369 1.00 93.19 510 LEU A N 1
ATOM 4037 C CA . LEU A 1 510 ? -13.916 1.898 27.727 1.00 93.19 510 LEU A CA 1
ATOM 4038 C C . LEU A 1 510 ? -13.723 1.268 26.344 1.00 93.19 510 LEU A C 1
ATOM 4040 O O . LEU A 1 510 ? -14.406 0.297 26.010 1.00 93.19 510 LEU A O 1
ATOM 4044 N N . LEU A 1 511 ? -12.799 1.808 25.547 1.00 95.25 511 LEU A N 1
ATOM 4045 C CA . LEU A 1 511 ? -12.468 1.264 24.233 1.00 95.25 511 LEU A CA 1
ATOM 4046 C C . LEU A 1 511 ? -11.895 -0.153 24.347 1.00 95.25 511 LEU A C 1
ATOM 4048 O O . LEU A 1 511 ? -12.270 -1.022 23.561 1.00 95.25 511 LEU A O 1
ATOM 4052 N N . GLU A 1 512 ? -11.032 -0.406 25.331 1.00 95.81 512 GLU A N 1
ATOM 4053 C CA . GLU A 1 512 ? -10.476 -1.735 25.580 1.00 95.81 512 GLU A CA 1
ATOM 4054 C C . GLU A 1 512 ? -11.573 -2.745 25.938 1.00 95.81 512 GLU A C 1
ATOM 4056 O O . GLU A 1 512 ? -11.631 -3.824 25.345 1.00 95.81 512 GLU A O 1
ATOM 4061 N N . ILE A 1 513 ? -12.487 -2.380 26.845 1.00 96.44 513 ILE A N 1
ATOM 4062 C CA . ILE A 1 513 ? -13.628 -3.229 27.221 1.00 96.44 513 ILE A CA 1
ATOM 4063 C C . ILE A 1 513 ? -14.479 -3.550 25.987 1.00 96.44 513 ILE A C 1
ATOM 4065 O O . ILE A 1 513 ? -14.838 -4.709 25.776 1.00 96.44 513 ILE A O 1
ATOM 4069 N N . ALA A 1 514 ? -14.756 -2.556 25.137 1.00 97.06 514 ALA A N 1
ATOM 4070 C CA . ALA A 1 514 ? -15.499 -2.763 23.896 1.00 97.06 514 ALA A CA 1
ATOM 4071 C C . ALA A 1 514 ? -14.767 -3.712 22.925 1.00 97.06 514 ALA A C 1
ATOM 4073 O O . ALA A 1 514 ? -15.403 -4.565 22.305 1.00 97.06 514 ALA A O 1
ATOM 4074 N N . CYS A 1 515 ? -13.437 -3.623 22.819 1.00 97.19 515 CYS A N 1
ATOM 4075 C CA . CYS A 1 515 ? -12.635 -4.543 22.006 1.00 97.19 515 CYS A CA 1
ATOM 4076 C C . CYS A 1 515 ? -12.694 -5.985 22.537 1.00 97.19 515 CYS A C 1
ATOM 4078 O O . CYS A 1 515 ? -12.919 -6.920 21.765 1.00 97.19 515 CYS A O 1
ATOM 4080 N N . GLY A 1 516 ? -12.559 -6.171 23.854 1.00 97.06 516 GLY A N 1
ATOM 4081 C CA . GLY A 1 516 ? -12.678 -7.485 24.490 1.00 97.06 516 GLY A CA 1
ATOM 4082 C C . GLY A 1 516 ? -14.080 -8.083 24.335 1.00 97.06 516 GLY A C 1
ATOM 4083 O O . GLY A 1 516 ? -14.224 -9.264 24.012 1.00 97.06 516 GLY A O 1
ATOM 4084 N N . ALA A 1 517 ? -15.119 -7.252 24.466 1.00 97.06 517 ALA A N 1
ATOM 4085 C CA . ALA A 1 517 ? -16.504 -7.639 24.212 1.00 97.06 517 ALA A CA 1
ATOM 4086 C C . ALA A 1 517 ? -16.721 -8.090 22.758 1.00 97.06 517 ALA A C 1
ATOM 4088 O O . ALA A 1 517 ? -17.371 -9.112 22.528 1.00 97.06 517 ALA A O 1
ATOM 4089 N N . ALA A 1 518 ? -16.130 -7.388 21.783 1.00 96.62 518 ALA A N 1
ATOM 4090 C CA . ALA A 1 518 ? -16.180 -7.790 20.379 1.00 96.62 518 ALA A CA 1
ATOM 4091 C C . ALA A 1 518 ? -15.545 -9.171 20.163 1.00 96.62 518 ALA A C 1
ATOM 4093 O O . ALA A 1 518 ? -16.159 -10.022 19.526 1.00 96.62 518 ALA A O 1
ATOM 4094 N N . LYS A 1 519 ? -14.367 -9.449 20.737 1.00 96.44 519 LYS A N 1
ATOM 4095 C CA . LYS A 1 519 ? -13.747 -10.784 20.650 1.00 96.44 519 LYS A CA 1
ATOM 4096 C C . LYS A 1 519 ? -14.598 -11.872 21.315 1.00 96.44 519 LYS A C 1
ATOM 4098 O O . LYS A 1 519 ? -14.734 -12.960 20.763 1.00 96.44 519 LYS A O 1
ATOM 4103 N N . ASN A 1 520 ? -15.211 -11.598 22.466 1.00 96.50 520 ASN A N 1
ATOM 4104 C CA . ASN A 1 520 ? -16.101 -12.566 23.118 1.00 96.50 520 ASN A CA 1
ATOM 4105 C C . ASN A 1 520 ? -17.359 -12.853 22.281 1.00 96.50 520 ASN A C 1
ATOM 4107 O O . ASN A 1 520 ? -17.832 -13.990 22.248 1.00 96.50 520 ASN A O 1
ATOM 4111 N N . LYS A 1 521 ? -17.882 -11.839 21.582 1.00 94.62 521 LYS A N 1
ATOM 4112 C CA . LYS A 1 521 ? -19.024 -11.962 20.669 1.00 94.62 521 LYS A CA 1
ATOM 4113 C C . LYS A 1 521 ? -18.666 -12.689 19.370 1.00 94.62 521 LYS A C 1
ATOM 4115 O O . LYS A 1 521 ? -19.451 -13.507 18.893 1.00 94.62 521 LYS A O 1
ATOM 4120 N N . PHE A 1 522 ? -17.504 -12.375 18.804 1.00 93.62 522 PHE A N 1
ATOM 4121 C CA . PHE A 1 522 ? -17.000 -12.880 17.530 1.00 93.62 522 PHE A CA 1
ATOM 4122 C C . PHE A 1 522 ? -15.732 -13.717 17.787 1.00 93.62 522 PHE A C 1
ATOM 4124 O O . PHE A 1 522 ? -14.609 -13.220 17.646 1.00 93.62 522 PHE A O 1
ATOM 4131 N N . PRO A 1 523 ? -15.888 -14.994 18.186 1.00 93.38 523 PRO A N 1
ATOM 4132 C CA . PRO A 1 523 ? -14.788 -15.806 18.703 1.00 93.38 523 PRO A CA 1
ATOM 4133 C C . PRO A 1 523 ? -13.710 -16.114 17.663 1.00 93.38 523 PRO A C 1
ATOM 4135 O O . PRO A 1 523 ? -12.585 -16.417 18.051 1.00 93.38 523 PRO A O 1
ATOM 4138 N N . ASP A 1 524 ? -14.007 -15.992 16.370 1.00 95.31 524 ASP A N 1
ATOM 4139 C CA . ASP A 1 524 ? -13.045 -16.259 15.298 1.00 95.31 524 ASP A CA 1
ATOM 4140 C C . ASP A 1 524 ? -11.996 -15.150 15.141 1.00 95.31 524 ASP A C 1
ATOM 4142 O O . ASP A 1 524 ? -10.998 -15.359 14.461 1.00 95.31 524 ASP A O 1
ATOM 4146 N N . LEU A 1 525 ? -12.191 -13.977 15.763 1.00 96.12 525 LEU A N 1
ATOM 4147 C CA . LEU A 1 525 ? -11.278 -12.843 15.613 1.00 96.12 525 LEU A CA 1
ATOM 4148 C C . LEU A 1 525 ? -9.880 -13.162 16.151 1.00 96.12 525 LEU A C 1
ATOM 4150 O O . LEU A 1 525 ? -9.725 -13.482 17.326 1.00 96.12 525 LEU A O 1
ATOM 4154 N N . VAL A 1 526 ? -8.847 -13.003 15.333 1.00 96.38 526 VAL A N 1
ATOM 4155 C CA . VAL A 1 526 ? -7.444 -13.165 15.756 1.00 96.38 526 VAL A CA 1
ATOM 4156 C C . VAL A 1 526 ? -6.844 -11.844 16.245 1.00 96.38 526 VAL A C 1
ATOM 4158 O O . VAL A 1 526 ? -5.874 -11.830 17.006 1.00 96.38 526 VAL A O 1
ATOM 4161 N N . LYS A 1 527 ? -7.451 -10.718 15.853 1.00 95.56 527 LYS A N 1
ATOM 4162 C CA . LYS A 1 527 ? -6.977 -9.366 16.163 1.00 95.56 527 LYS A CA 1
ATOM 4163 C C . LYS A 1 527 ? -8.135 -8.364 16.129 1.00 95.56 527 LYS A C 1
ATOM 4165 O O . LYS A 1 527 ? -8.978 -8.425 15.232 1.00 95.56 527 LYS A O 1
ATOM 4170 N N . VAL A 1 528 ? -8.155 -7.430 17.079 1.00 97.12 528 VAL A N 1
ATOM 4171 C CA . VAL A 1 528 ? -9.111 -6.310 17.124 1.00 97.12 528 VAL A CA 1
ATOM 4172 C C . VAL A 1 528 ? -8.367 -4.979 17.162 1.00 97.12 528 VAL A C 1
ATOM 4174 O O . VAL A 1 528 ? -7.431 -4.809 17.941 1.00 97.12 528 VAL A O 1
ATOM 4177 N N . ILE A 1 529 ? -8.800 -4.029 16.335 1.00 96.88 529 ILE A N 1
ATOM 4178 C CA . ILE A 1 529 ? -8.301 -2.655 16.318 1.00 96.88 529 ILE A CA 1
ATOM 4179 C C . ILE A 1 529 ? -9.391 -1.731 16.872 1.00 96.88 529 ILE A C 1
ATOM 4181 O O . ILE A 1 529 ? -10.449 -1.562 16.271 1.00 96.88 529 ILE A O 1
ATOM 4185 N N . GLY A 1 530 ? -9.141 -1.124 18.026 1.00 95.94 530 GLY A N 1
ATOM 4186 C CA . GLY A 1 530 ? -10.029 -0.135 18.626 1.00 95.94 530 GLY A CA 1
ATOM 4187 C C . GLY A 1 530 ? -9.747 1.266 18.092 1.00 95.94 530 GLY A C 1
ATOM 4188 O O . GLY A 1 530 ? -8.592 1.682 18.069 1.00 95.94 530 GLY A O 1
ATOM 4189 N N . ILE A 1 531 ? -10.797 1.997 17.720 1.00 94.88 531 ILE A N 1
ATOM 4190 C CA . ILE A 1 531 ? -10.771 3.419 17.366 1.00 94.88 531 ILE A CA 1
ATOM 4191 C C . ILE A 1 531 ? -11.750 4.138 18.298 1.00 94.88 531 ILE A C 1
ATOM 4193 O O . ILE A 1 531 ? -12.967 4.006 18.165 1.00 94.88 531 ILE A O 1
ATOM 4197 N N . GLY A 1 532 ? -11.226 4.867 19.275 1.00 92.31 532 GLY A N 1
ATOM 4198 C CA . GLY A 1 532 ? -12.010 5.650 20.226 1.00 92.31 532 GLY A CA 1
ATOM 4199 C C . GLY A 1 532 ? -12.012 7.112 19.826 1.00 92.31 532 GLY A C 1
ATOM 4200 O O . GLY A 1 532 ? -10.950 7.720 19.750 1.00 92.31 532 GLY A O 1
ATOM 4201 N N . ILE A 1 533 ? -13.191 7.685 19.602 1.00 90.00 533 ILE A N 1
ATOM 4202 C CA . ILE A 1 533 ? -13.336 9.106 19.291 1.00 90.00 533 ILE A CA 1
ATOM 4203 C C . ILE A 1 533 ? -14.377 9.760 20.187 1.00 90.00 533 ILE A C 1
ATOM 4205 O O . ILE A 1 533 ? -15.359 9.155 20.627 1.00 90.00 533 ILE A O 1
ATOM 4209 N N . GLU A 1 534 ? -14.177 11.044 20.428 1.00 87.88 534 GLU A N 1
ATOM 4210 C CA . GLU A 1 534 ? -15.237 11.892 20.958 1.00 87.88 534 GLU A CA 1
ATOM 4211 C C . GLU A 1 534 ? -16.225 12.209 19.846 1.00 87.88 534 GLU A C 1
ATOM 4213 O O . GLU A 1 534 ? -15.812 12.436 18.710 1.00 87.88 534 GLU A O 1
ATOM 4218 N N . ALA A 1 535 ? -17.519 12.230 20.163 1.00 84.75 535 ALA A N 1
ATOM 4219 C CA . ALA A 1 535 ? -18.564 12.510 19.189 1.00 84.75 535 ALA A CA 1
ATOM 4220 C C . ALA A 1 535 ? -18.313 13.883 18.522 1.00 84.75 535 ALA A C 1
ATOM 4222 O O . ALA A 1 535 ? -18.492 14.912 19.186 1.00 84.75 535 ALA A O 1
ATOM 4223 N N . PRO A 1 536 ? -17.934 13.936 17.225 1.00 82.88 536 PRO A N 1
ATOM 4224 C CA . PRO A 1 536 ? -17.473 15.176 16.589 1.00 82.88 536 PRO A CA 1
ATOM 4225 C C . PRO A 1 536 ? -18.506 16.307 16.619 1.00 82.88 536 PRO A C 1
ATOM 4227 O O . PRO A 1 536 ? -18.153 17.478 16.731 1.00 82.88 536 PRO A O 1
ATOM 4230 N N . LYS A 1 537 ? -19.798 15.954 16.606 1.00 81.44 537 LYS A N 1
ATOM 4231 C CA . LYS A 1 537 ? -20.924 16.892 16.743 1.00 81.44 537 LYS A CA 1
ATOM 4232 C C . LYS A 1 537 ? -20.878 17.741 18.020 1.00 81.44 537 LYS A C 1
ATOM 4234 O O . LYS A 1 537 ? -21.451 18.825 18.044 1.00 81.44 537 LYS A O 1
ATOM 4239 N N . PHE A 1 538 ? -20.227 17.251 19.075 1.00 78.12 538 PHE A N 1
ATOM 4240 C CA . PHE A 1 538 ? -20.238 17.854 20.412 1.00 78.12 538 PHE A CA 1
ATOM 4241 C C . PHE A 1 538 ? -18.851 18.269 20.903 1.00 78.12 538 PHE A C 1
ATOM 4243 O O . PHE A 1 538 ? -18.719 18.708 22.041 1.00 78.12 538 PHE A O 1
ATOM 4250 N N . SER A 1 539 ? -17.813 18.141 20.074 1.00 69.19 539 SER A N 1
ATOM 4251 C CA . SER A 1 539 ? -16.424 18.295 20.515 1.00 69.19 539 SER A CA 1
ATOM 4252 C C . SER A 1 539 ? -15.825 19.686 20.257 1.00 69.19 539 SER A C 1
ATOM 4254 O O . SER A 1 539 ? -14.623 19.886 20.411 1.00 69.19 539 SER A O 1
ATOM 4256 N N . GLY A 1 540 ? -16.636 20.665 19.835 1.00 66.06 540 GLY A N 1
ATOM 4257 C CA . GLY A 1 540 ? -16.183 22.048 19.622 1.00 66.06 540 GLY A CA 1
ATOM 4258 C C . GLY A 1 540 ? -15.133 22.211 18.513 1.00 66.06 540 GLY A C 1
ATOM 4259 O O . GLY A 1 540 ? -14.420 23.210 18.492 1.00 66.06 540 GLY A O 1
ATOM 4260 N N . GLY A 1 541 ? -15.020 21.236 17.605 1.00 65.25 541 GLY A N 1
ATOM 4261 C CA . GLY A 1 541 ? -14.081 21.257 16.478 1.00 65.25 541 GLY A CA 1
ATOM 4262 C C . GLY A 1 541 ? -12.739 20.561 16.731 1.00 65.25 541 GLY A C 1
ATOM 4263 O O . GLY A 1 541 ? -11.973 20.400 15.785 1.00 65.25 541 GLY A O 1
ATOM 4264 N N . THR A 1 542 ? -12.459 20.092 17.954 1.00 64.38 542 THR A N 1
ATOM 4265 C CA . THR A 1 542 ? -11.293 19.239 18.244 1.00 64.38 542 THR A CA 1
ATOM 4266 C C . THR A 1 542 ? -11.757 17.831 18.607 1.00 64.38 542 THR A C 1
ATOM 4268 O O . THR A 1 542 ? -12.554 17.634 19.522 1.00 64.38 542 THR A O 1
ATOM 4271 N N . VAL A 1 543 ? -11.310 16.825 17.855 1.00 71.25 543 VAL A N 1
ATOM 4272 C CA . VAL A 1 543 ? -11.630 15.413 18.116 1.00 71.25 543 VAL A CA 1
ATOM 4273 C C . VAL A 1 543 ? -10.342 14.731 18.539 1.00 71.25 543 VAL A C 1
ATOM 4275 O O . VAL A 1 543 ? -9.402 14.651 17.754 1.00 71.25 543 VAL A O 1
ATOM 4278 N N . ALA A 1 544 ? -10.281 14.283 19.791 1.00 75.38 544 ALA A N 1
ATOM 4279 C CA . ALA A 1 544 ? -9.209 13.405 20.227 1.00 75.38 544 ALA A CA 1
ATOM 4280 C C . ALA A 1 544 ? -9.517 11.971 19.779 1.00 75.38 544 ALA A C 1
ATOM 4282 O O . ALA A 1 544 ? -10.657 11.510 19.888 1.00 75.38 544 ALA A O 1
ATOM 4283 N N . GLU A 1 545 ? -8.487 11.288 19.293 1.00 85.00 545 GLU A N 1
ATOM 4284 C CA . GLU A 1 545 ? -8.551 9.926 18.774 1.00 85.00 545 GLU A CA 1
ATOM 4285 C C . GLU A 1 545 ? -7.641 9.037 19.633 1.00 85.00 545 GLU A C 1
ATOM 4287 O O . GLU A 1 545 ? -6.509 9.410 19.950 1.00 85.00 545 GLU A O 1
ATOM 4292 N N . ASP A 1 546 ? -8.133 7.867 20.028 1.00 86.69 546 ASP A N 1
ATOM 4293 C CA . ASP A 1 546 ? -7.344 6.821 20.672 1.00 86.69 546 ASP A CA 1
ATOM 4294 C C . ASP A 1 546 ? -7.380 5.555 19.825 1.00 86.69 546 ASP A C 1
ATOM 4296 O O . ASP A 1 546 ? -8.425 5.163 19.304 1.00 86.69 546 ASP A O 1
ATOM 4300 N N . PHE A 1 547 ? -6.234 4.886 19.740 1.00 90.19 547 PHE A N 1
ATOM 4301 C CA . PHE A 1 547 ? -6.087 3.645 18.998 1.00 90.19 547 PHE A CA 1
ATOM 4302 C C . PHE A 1 547 ? -5.603 2.538 19.928 1.00 90.19 547 PHE A C 1
ATOM 4304 O O . PHE A 1 547 ? -4.632 2.721 20.663 1.00 90.19 547 PHE A O 1
ATOM 4311 N N . ILE A 1 548 ? -6.257 1.380 19.873 1.00 90.12 548 ILE A N 1
ATOM 4312 C CA . ILE A 1 548 ? -5.855 0.176 20.608 1.00 90.12 548 ILE A CA 1
ATOM 4313 C C . ILE A 1 548 ? -5.616 -0.944 19.608 1.00 90.12 548 ILE A C 1
ATOM 4315 O O . ILE A 1 548 ? -6.423 -1.169 18.711 1.00 90.12 548 ILE A O 1
ATOM 4319 N N . LEU A 1 549 ? -4.517 -1.671 19.788 1.00 92.62 549 LEU A N 1
ATOM 4320 C CA . LEU A 1 549 ? -4.317 -2.963 19.152 1.00 92.62 549 LEU A CA 1
ATOM 4321 C C . LEU A 1 549 ? -4.521 -4.051 20.202 1.00 92.62 549 LEU A C 1
ATOM 4323 O O . LEU A 1 549 ? -3.785 -4.100 21.184 1.00 92.62 549 LEU A O 1
ATOM 4327 N N . MET A 1 550 ? -5.498 -4.926 19.988 1.00 93.88 550 MET A N 1
ATOM 4328 C CA . MET A 1 550 ? -5.787 -6.051 20.869 1.00 93.88 550 MET A CA 1
ATOM 4329 C C . MET A 1 550 ? -5.512 -7.371 20.140 1.00 93.88 550 MET A C 1
ATOM 4331 O O . MET A 1 550 ? -6.331 -7.816 19.330 1.00 93.88 550 MET A O 1
ATOM 4335 N N . PRO A 1 551 ? -4.380 -8.034 20.434 1.00 92.94 551 PRO A N 1
ATOM 4336 C CA . PRO A 1 551 ? -4.152 -9.409 20.019 1.00 92.94 551 PRO A CA 1
ATOM 4337 C C . PRO A 1 551 ? -5.153 -10.338 20.708 1.00 92.94 551 PRO A C 1
ATOM 4339 O O . PRO A 1 551 ? -5.306 -10.302 21.939 1.00 92.94 551 PRO A O 1
ATOM 4342 N N . CYS A 1 552 ? -5.805 -11.189 19.919 1.00 93.38 552 CYS A N 1
ATOM 4343 C CA . CYS A 1 552 ? -6.829 -12.108 20.403 1.00 93.38 552 CYS A CA 1
ATOM 4344 C C . CYS A 1 552 ? -6.352 -13.562 20.473 1.00 93.38 552 CYS A C 1
ATOM 4346 O O . CYS A 1 552 ? -7.171 -14.453 20.677 1.00 93.38 552 CYS A O 1
ATOM 4348 N N . GLU A 1 553 ? -5.051 -13.813 20.328 1.00 88.56 553 GLU A N 1
ATOM 4349 C CA . GLU A 1 553 ? -4.460 -15.142 20.459 1.00 88.56 553 GLU A CA 1
ATOM 4350 C C . GLU A 1 553 ? -3.205 -15.086 21.350 1.00 88.56 553 GLU A C 1
ATOM 4352 O O . GLU A 1 553 ? -2.303 -14.292 21.074 1.00 88.56 553 GLU A O 1
ATOM 4357 N N . PRO A 1 554 ? -3.131 -15.896 22.428 1.00 92.50 554 PRO A N 1
ATOM 4358 C CA . PRO A 1 554 ? -4.190 -16.770 22.947 1.00 92.50 554 PRO A CA 1
ATOM 4359 C C . PRO A 1 554 ? -5.344 -15.990 23.622 1.00 92.50 554 PRO A C 1
ATOM 4361 O O . PRO A 1 554 ? -5.144 -14.917 24.200 1.00 92.50 554 PRO A O 1
ATOM 4364 N N . TRP A 1 555 ? -6.555 -16.562 23.592 1.00 95.56 555 TRP A N 1
ATOM 4365 C CA . TRP A 1 555 ? -7.735 -16.071 24.325 1.00 95.56 555 TRP A CA 1
ATOM 4366 C C . TRP A 1 555 ? -8.216 -17.126 25.322 1.00 95.56 555 TRP A C 1
ATOM 4368 O O . TRP A 1 555 ? -9.067 -17.952 25.001 1.00 95.56 555 TRP A O 1
ATOM 4378 N N . THR A 1 556 ? -7.608 -17.157 26.507 1.00 96.31 556 THR A N 1
ATOM 4379 C CA . THR A 1 556 ? -7.929 -18.171 27.523 1.00 96.31 556 THR A CA 1
ATOM 4380 C C . 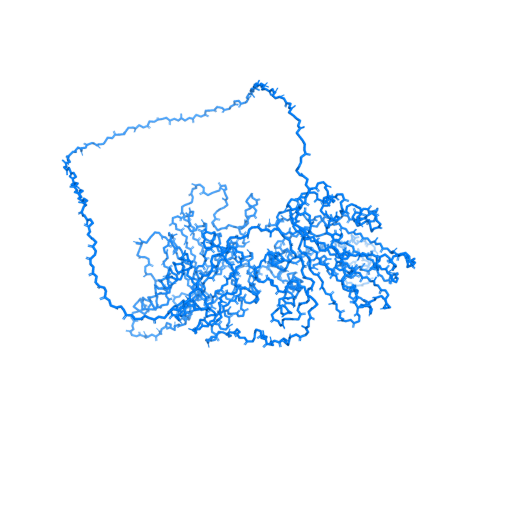THR A 1 556 ? -9.301 -17.932 28.154 1.00 96.31 556 THR A C 1
ATOM 4382 O O . THR A 1 556 ? -9.839 -16.821 28.090 1.00 96.31 556 THR A O 1
ATOM 4385 N N . ASP A 1 557 ? -9.855 -18.956 28.807 1.00 96.38 557 ASP A N 1
ATOM 4386 C CA . ASP A 1 557 ? -11.134 -18.849 29.518 1.00 96.38 557 ASP A CA 1
ATOM 4387 C C . ASP A 1 557 ? -11.091 -17.781 30.623 1.00 96.38 557 ASP A C 1
ATOM 4389 O O . ASP A 1 557 ? -12.087 -17.088 30.847 1.00 96.38 557 ASP A O 1
ATOM 4393 N N . GLU A 1 558 ? -9.934 -17.567 31.264 1.00 96.44 558 GLU A N 1
ATOM 4394 C CA . GLU A 1 558 ? -9.757 -16.479 32.231 1.00 96.44 558 GLU A CA 1
ATOM 4395 C C . GLU A 1 558 ? -9.878 -15.106 31.563 1.00 96.44 558 GLU A C 1
ATOM 4397 O O . GLU A 1 558 ? -10.562 -14.229 32.088 1.00 96.44 558 GLU A O 1
ATOM 4402 N N . ARG A 1 559 ? -9.256 -14.912 30.391 1.00 94.81 559 ARG A N 1
ATOM 4403 C CA . ARG A 1 559 ? -9.310 -13.638 29.655 1.00 94.81 559 ARG A CA 1
ATOM 4404 C C . ARG A 1 559 ? -10.707 -13.372 29.095 1.00 94.81 559 ARG A C 1
ATOM 4406 O O . ARG A 1 559 ? -11.187 -12.241 29.154 1.00 94.81 559 ARG A O 1
ATOM 4413 N N . LYS A 1 560 ? -11.383 -14.418 28.616 1.00 96.50 560 LYS A N 1
ATOM 4414 C CA . LYS A 1 560 ? -12.791 -14.361 28.216 1.00 96.50 560 LYS A CA 1
ATOM 4415 C C . LYS A 1 560 ? -13.673 -13.915 29.386 1.00 96.50 560 LYS A C 1
ATOM 4417 O O . LYS A 1 560 ? -14.370 -12.911 29.251 1.00 96.50 560 LYS A O 1
ATOM 4422 N N . SER A 1 561 ? -13.568 -14.595 30.531 1.00 97.50 561 SER A N 1
ATOM 4423 C CA . SER A 1 561 ? -14.335 -14.287 31.750 1.00 97.50 561 SER A CA 1
ATOM 4424 C C . SER A 1 561 ? -14.039 -12.880 32.280 1.00 97.50 561 SER A C 1
ATOM 4426 O O . SER A 1 561 ? -14.943 -12.180 32.726 1.00 97.50 561 SER A O 1
ATOM 4428 N N . TYR A 1 562 ? -12.782 -12.433 32.186 1.00 96.31 562 TYR A N 1
ATOM 4429 C CA . TYR A 1 562 ? -12.367 -11.081 32.562 1.00 96.31 562 TYR A CA 1
ATOM 4430 C C . TYR A 1 562 ? -13.110 -10.005 31.759 1.00 96.31 562 TYR A C 1
ATOM 4432 O O . TYR A 1 562 ? -13.703 -9.101 32.348 1.00 96.31 562 TYR A O 1
ATOM 4440 N N . TYR A 1 563 ? -13.147 -10.116 30.427 1.00 96.62 563 TYR A N 1
ATOM 4441 C CA . TYR A 1 563 ? -13.880 -9.148 29.604 1.00 96.62 563 TYR A CA 1
ATOM 4442 C C . TYR A 1 563 ? -15.404 -9.327 29.675 1.00 96.62 563 TYR A C 1
ATOM 4444 O O . TYR A 1 563 ? -16.122 -8.350 29.490 1.00 96.62 563 TYR A O 1
ATOM 4452 N N . GLU A 1 564 ? -15.921 -10.522 29.986 1.00 96.12 564 GLU A N 1
ATOM 4453 C CA . GLU A 1 564 ? -17.347 -10.714 30.305 1.00 96.12 564 GLU A CA 1
ATOM 4454 C C . GLU A 1 564 ? -17.748 -9.967 31.586 1.00 96.12 564 GLU A C 1
ATOM 4456 O O . GLU A 1 564 ? -18.779 -9.296 31.602 1.00 96.12 564 GLU A O 1
ATOM 4461 N N . GLU A 1 565 ? -16.925 -10.035 32.637 1.00 95.88 565 GLU A N 1
ATOM 4462 C CA . GLU A 1 565 ? -17.134 -9.303 33.892 1.00 95.88 565 GLU A CA 1
ATOM 4463 C C . GLU A 1 565 ? -17.087 -7.790 33.664 1.00 95.88 565 GLU A C 1
ATOM 4465 O O . GLU A 1 565 ? -18.030 -7.085 34.024 1.00 95.88 565 GLU A O 1
ATOM 4470 N N . LEU A 1 566 ? -16.034 -7.291 33.005 1.00 94.06 566 LEU A N 1
ATOM 4471 C CA . LEU A 1 566 ? -15.903 -5.863 32.709 1.00 94.06 566 LEU A CA 1
ATOM 4472 C C . LEU A 1 566 ? -17.038 -5.345 31.825 1.00 94.06 566 LEU A C 1
ATOM 4474 O O . LEU A 1 566 ? -17.498 -4.221 32.012 1.00 94.06 566 LEU A O 1
ATOM 4478 N N . ASN A 1 567 ? -17.512 -6.155 30.876 1.00 95.56 567 ASN A N 1
ATOM 4479 C CA . ASN A 1 567 ? -18.605 -5.779 29.990 1.00 95.56 567 ASN A CA 1
ATOM 4480 C C . ASN A 1 567 ? -19.995 -5.984 30.614 1.00 95.56 567 ASN A C 1
ATO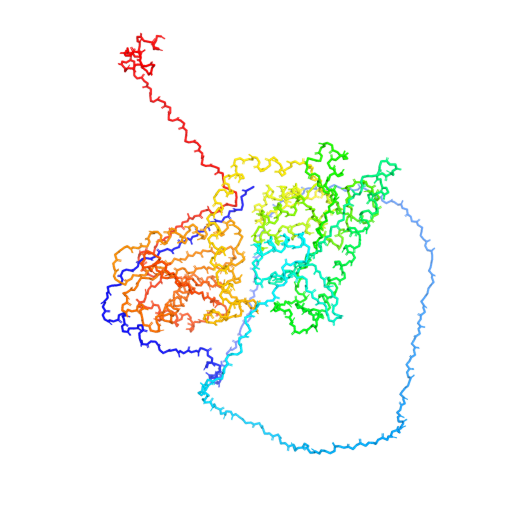M 4482 O O . ASN A 1 567 ? -20.980 -5.643 29.971 1.00 95.56 567 ASN A O 1
ATOM 4486 N N . ARG A 1 568 ? -20.129 -6.512 31.840 1.00 92.38 568 ARG A N 1
ATOM 4487 C CA . ARG A 1 568 ? -21.447 -6.822 32.426 1.00 92.38 568 ARG A CA 1
ATOM 4488 C C . ARG A 1 568 ? -22.357 -5.598 32.519 1.00 92.38 568 ARG A C 1
ATOM 4490 O O . ARG A 1 568 ? -23.539 -5.690 32.203 1.00 92.38 568 ARG A O 1
ATOM 4497 N N . GLU A 1 569 ? -21.815 -4.468 32.965 1.00 86.25 569 GLU A N 1
ATOM 4498 C CA . GLU A 1 569 ? -22.593 -3.235 33.129 1.00 86.25 569 GLU A CA 1
ATOM 4499 C C . GLU A 1 569 ? -22.667 -2.411 31.841 1.00 86.25 569 GLU A C 1
ATOM 4501 O O . GLU A 1 569 ? -23.689 -1.790 31.561 1.00 86.25 569 GLU A O 1
ATOM 4506 N N . TRP A 1 570 ? -21.600 -2.426 31.038 1.00 89.56 570 TRP A N 1
ATOM 4507 C CA . TRP A 1 570 ? -21.553 -1.705 29.767 1.00 89.56 570 TRP A CA 1
ATOM 4508 C C . TRP A 1 570 ? -22.366 -2.406 28.676 1.00 89.56 570 TRP A C 1
ATOM 4510 O O . TRP A 1 570 ? -22.929 -1.748 27.809 1.00 89.56 570 TRP A O 1
ATOM 4520 N N . ASN A 1 571 ? -22.453 -3.729 28.701 1.00 91.69 571 ASN A N 1
ATOM 4521 C CA . ASN A 1 571 ? -23.226 -4.546 27.775 1.00 91.69 571 ASN A CA 1
ATOM 4522 C C . ASN A 1 571 ? -22.952 -4.264 26.280 1.00 91.69 571 ASN A C 1
ATOM 4524 O O . ASN A 1 571 ? -23.857 -4.366 25.451 1.00 91.69 571 ASN A O 1
ATOM 4528 N N . PHE A 1 572 ? -21.711 -3.915 25.912 1.00 93.25 572 PHE A N 1
ATOM 4529 C CA . PHE A 1 572 ? -21.326 -3.740 24.510 1.00 93.25 572 PHE A CA 1
ATOM 4530 C C . PHE A 1 572 ? -21.586 -5.031 23.720 1.00 93.25 572 PHE A C 1
ATOM 4532 O O . PHE A 1 572 ? -21.211 -6.114 24.177 1.00 93.25 572 PHE A O 1
ATOM 4539 N N . PHE A 1 573 ? -22.197 -4.910 22.535 1.00 90.81 573 PHE A N 1
ATOM 4540 C CA . PHE A 1 573 ? -22.581 -6.026 21.650 1.00 90.81 573 PHE A CA 1
ATOM 4541 C C . PHE A 1 573 ? -23.585 -7.021 22.264 1.00 90.81 573 PHE A C 1
ATOM 4543 O O . PHE A 1 573 ? -23.776 -8.137 21.751 1.00 90.81 573 PHE A O 1
ATOM 4550 N N . GLY A 1 574 ? -24.219 -6.625 23.368 1.00 84.81 574 GLY A N 1
ATOM 4551 C CA . GLY A 1 574 ? -25.124 -7.446 24.161 1.00 84.81 574 GLY A CA 1
ATOM 4552 C C . GLY A 1 574 ? -26.539 -6.886 24.273 1.00 84.81 574 GLY A C 1
ATOM 4553 O O . GLY A 1 574 ? -27.393 -7.566 24.847 1.00 84.81 574 GLY A O 1
ATOM 4554 N N . THR A 1 575 ? -26.845 -5.690 23.744 1.00 82.19 575 THR A N 1
ATOM 4555 C CA . THR A 1 575 ? -28.220 -5.171 23.843 1.00 82.19 575 THR A CA 1
ATOM 4556 C C . THR A 1 575 ? -29.116 -5.581 22.676 1.00 82.19 575 THR A C 1
ATOM 4558 O O . THR A 1 575 ? -28.651 -5.860 21.567 1.00 82.19 575 THR A O 1
ATOM 4561 N N . PRO A 1 576 ? -30.448 -5.529 22.877 1.00 77.50 576 PRO A N 1
ATOM 4562 C CA . PRO A 1 576 ? -31.418 -5.703 21.799 1.00 77.50 576 PRO A CA 1
ATOM 4563 C C . PRO A 1 576 ? -31.342 -4.636 20.694 1.00 77.50 576 PRO A C 1
ATOM 4565 O O . PRO A 1 576 ? -31.971 -4.805 19.650 1.00 77.50 576 PRO A O 1
ATOM 4568 N N . ALA A 1 577 ? -30.624 -3.526 20.911 1.00 76.88 577 ALA A N 1
ATOM 4569 C CA . ALA A 1 577 ? -30.478 -2.455 19.928 1.00 76.88 577 ALA A CA 1
ATOM 4570 C C . ALA A 1 577 ? -29.419 -2.761 18.856 1.00 76.88 577 ALA A C 1
ATOM 4572 O O . ALA A 1 577 ? -29.318 -2.000 17.891 1.00 76.88 577 ALA A O 1
ATOM 4573 N N . LEU A 1 578 ? -28.653 -3.849 19.008 1.00 79.88 578 LEU A N 1
ATOM 4574 C CA . LEU A 1 578 ? -27.618 -4.256 18.065 1.00 79.88 578 LEU A CA 1
ATOM 4575 C C . LEU A 1 578 ? -28.248 -4.597 16.709 1.00 79.88 578 LEU A C 1
ATOM 4577 O O . LEU A 1 578 ? -29.023 -5.545 16.575 1.00 79.88 578 LEU A O 1
ATOM 4581 N N . ARG A 1 579 ? -27.928 -3.807 15.684 1.00 79.69 579 ARG A N 1
ATOM 4582 C CA . ARG A 1 579 ? -28.415 -3.997 14.314 1.00 79.69 579 ARG A CA 1
ATOM 4583 C C . ARG A 1 579 ? -27.295 -4.475 13.423 1.00 79.69 579 ARG A C 1
ATOM 4585 O O . ARG A 1 579 ? -26.258 -3.823 13.370 1.00 79.69 579 ARG A O 1
ATOM 4592 N N . ARG A 1 580 ? -27.559 -5.541 12.668 1.00 80.19 580 ARG A N 1
ATOM 4593 C CA . ARG A 1 580 ? -26.661 -6.033 11.629 1.00 80.19 580 ARG A CA 1
ATOM 4594 C C . ARG A 1 580 ? -26.985 -5.415 10.270 1.00 80.19 580 ARG A C 1
ATOM 4596 O O . ARG A 1 580 ? -28.127 -5.500 9.817 1.00 80.19 580 ARG A O 1
ATOM 4603 N N . PHE A 1 581 ? -25.984 -4.855 9.606 1.00 75.75 581 PHE A N 1
ATOM 4604 C CA . PHE A 1 581 ? -26.049 -4.373 8.230 1.00 75.75 581 PHE A CA 1
ATOM 4605 C C . PHE A 1 581 ? -25.138 -5.247 7.372 1.00 75.75 581 PHE A C 1
ATOM 4607 O O . PHE A 1 581 ? -23.973 -5.447 7.705 1.00 75.75 581 PHE A O 1
ATOM 4614 N N . ASN A 1 582 ? -25.688 -5.821 6.302 1.00 75.81 582 ASN A N 1
ATOM 4615 C CA . ASN A 1 582 ? -24.902 -6.578 5.337 1.00 75.81 582 ASN A CA 1
ATOM 4616 C C . ASN A 1 582 ? -24.680 -5.692 4.121 1.00 75.81 582 ASN A C 1
ATOM 4618 O O . ASN A 1 582 ? -25.620 -5.391 3.383 1.00 75.81 582 ASN A O 1
ATOM 4622 N N . ASP A 1 583 ? -23.432 -5.308 3.926 1.00 72.06 583 ASP A N 1
ATOM 4623 C CA . ASP A 1 583 ? -23.028 -4.383 2.889 1.00 72.06 583 ASP A CA 1
ATOM 4624 C C . ASP A 1 583 ? -22.032 -5.023 1.942 1.00 72.06 583 ASP A C 1
ATOM 4626 O O . ASP A 1 583 ? -21.341 -5.986 2.277 1.00 72.06 583 ASP A O 1
ATOM 4630 N N . ARG A 1 584 ? -22.008 -4.501 0.718 1.00 79.94 584 ARG A N 1
ATOM 4631 C CA . ARG A 1 584 ? -21.184 -5.044 -0.351 1.00 79.94 584 ARG A CA 1
ATOM 4632 C C . ARG A 1 584 ? -20.240 -3.975 -0.854 1.00 79.94 584 ARG A C 1
ATOM 4634 O O . ARG A 1 584 ? -20.653 -3.069 -1.573 1.00 79.94 584 ARG A O 1
ATOM 4641 N N . VAL A 1 585 ? -18.965 -4.137 -0.527 1.00 86.06 585 VAL A N 1
ATOM 4642 C CA . VAL A 1 585 ? -17.903 -3.255 -1.010 1.00 86.06 585 VAL A CA 1
ATOM 4643 C C . VAL A 1 585 ? -17.237 -3.914 -2.217 1.00 86.06 585 VA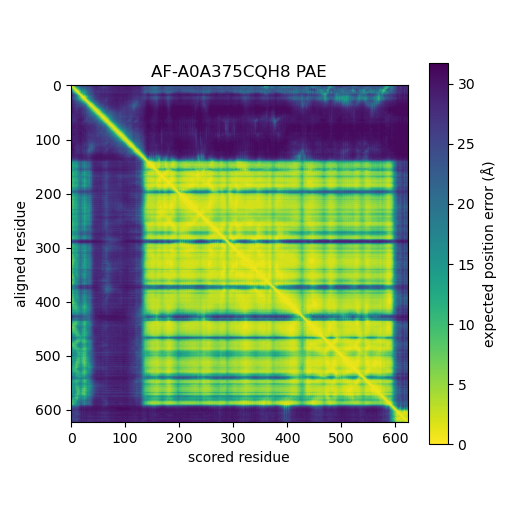L A C 1
ATOM 4645 O O . VAL A 1 585 ? -16.797 -5.062 -2.145 1.00 86.06 585 VAL A O 1
ATOM 4648 N N . THR A 1 586 ? -17.190 -3.208 -3.348 1.00 89.50 586 THR A N 1
ATOM 4649 C CA . THR A 1 586 ? -16.614 -3.718 -4.603 1.00 89.50 586 THR A CA 1
ATOM 4650 C C . THR A 1 586 ? -15.541 -2.791 -5.117 1.00 89.50 586 THR A C 1
ATOM 4652 O O . THR A 1 586 ? -15.797 -1.602 -5.233 1.00 89.50 586 THR A O 1
ATOM 4655 N N . GLN A 1 587 ? -14.375 -3.303 -5.501 1.00 91.12 587 GLN A N 1
ATOM 4656 C CA . GLN A 1 587 ? -13.276 -2.453 -5.973 1.00 91.12 587 GLN A CA 1
ATOM 4657 C C . GLN A 1 587 ? -13.693 -1.466 -7.069 1.00 91.12 587 GLN A C 1
ATOM 4659 O O . GLN A 1 587 ? -13.482 -0.269 -6.907 1.00 91.12 587 GLN A O 1
ATOM 4664 N N . PHE A 1 588 ? -14.389 -1.952 -8.099 1.00 93.12 588 PHE A N 1
ATOM 4665 C CA . PHE A 1 588 ? -14.981 -1.116 -9.140 1.00 93.12 588 PHE A CA 1
ATOM 4666 C C . PHE A 1 588 ? -16.461 -0.874 -8.880 1.00 93.12 588 PHE A C 1
ATOM 4668 O O . PHE A 1 588 ? -17.227 -1.821 -8.673 1.00 93.12 588 PHE A O 1
ATOM 4675 N N . VAL A 1 589 ? -16.864 0.394 -8.915 1.00 93.00 589 VAL A N 1
ATOM 4676 C CA . VAL A 1 589 ? -18.236 0.825 -8.651 1.00 93.00 589 VAL A CA 1
ATOM 4677 C C . VAL A 1 589 ? -18.867 1.285 -9.964 1.00 93.00 589 VAL A C 1
ATOM 4679 O O . VAL A 1 589 ? -18.489 2.339 -10.485 1.00 93.00 589 VAL A O 1
ATOM 4682 N N . PRO A 1 590 ? -19.816 0.524 -10.540 1.00 91.88 590 PRO A N 1
ATOM 4683 C CA . PRO A 1 590 ? -20.530 0.983 -11.720 1.00 91.88 590 PRO A CA 1
ATOM 4684 C C . PRO A 1 590 ? -21.369 2.220 -11.375 1.00 91.88 590 PRO A C 1
ATOM 4686 O O . PRO A 1 590 ? -21.894 2.299 -10.262 1.00 91.88 590 PRO A O 1
ATOM 4689 N N . PRO A 1 591 ? -21.539 3.167 -12.315 1.00 90.38 591 PRO A N 1
ATOM 4690 C CA . PRO A 1 591 ? -22.406 4.312 -12.083 1.00 90.38 591 PRO A CA 1
ATOM 4691 C C . PRO A 1 591 ? -23.833 3.844 -11.756 1.00 90.38 591 PRO A C 1
ATOM 4693 O O . PRO A 1 591 ? -24.256 2.781 -12.243 1.00 90.38 591 PRO A O 1
ATOM 4696 N N . PRO A 1 592 ? -24.603 4.631 -10.981 1.00 84.75 592 PRO A N 1
ATOM 4697 C CA . PRO A 1 592 ? -26.012 4.354 -10.756 1.00 84.75 592 PRO A CA 1
ATOM 4698 C C . PRO A 1 592 ? -26.698 4.127 -12.101 1.00 84.75 592 PRO A C 1
ATOM 4700 O O . PRO A 1 592 ? -26.527 4.913 -13.036 1.00 84.75 592 PRO A O 1
ATOM 4703 N N . ARG A 1 593 ? -27.460 3.034 -12.229 1.00 73.81 593 ARG A N 1
ATOM 4704 C CA . ARG A 1 593 ? -28.252 2.813 -13.442 1.00 73.81 593 ARG A CA 1
ATOM 4705 C C . ARG A 1 593 ? -29.157 4.027 -13.610 1.00 73.81 593 ARG A C 1
ATOM 4707 O O . ARG A 1 593 ? -29.926 4.324 -12.697 1.00 73.81 593 ARG A O 1
ATOM 4714 N N . ALA A 1 594 ? -29.069 4.708 -14.755 1.00 60.91 594 ALA A N 1
ATOM 4715 C CA . ALA A 1 594 ? -30.055 5.715 -15.119 1.00 60.91 594 ALA A CA 1
ATOM 4716 C C . ALA A 1 594 ? -31.430 5.069 -14.930 1.00 60.91 594 ALA A C 1
ATOM 4718 O O . ALA A 1 594 ? -31.690 4.003 -15.500 1.00 60.91 594 ALA A O 1
ATOM 4719 N N . GLY A 1 595 ? -32.251 5.640 -14.044 1.00 49.12 595 GLY A N 1
ATOM 4720 C CA . GLY A 1 595 ? -33.578 5.106 -13.775 1.00 49.12 595 GLY A CA 1
ATOM 4721 C C . GLY A 1 595 ? -34.280 4.899 -15.108 1.00 49.12 595 GLY A C 1
ATOM 4722 O O . GLY A 1 595 ? -34.219 5.778 -15.968 1.00 49.12 595 GLY A O 1
ATOM 4723 N N . THR A 1 596 ? -34.876 3.721 -15.316 1.00 40.12 596 THR A N 1
ATOM 4724 C CA . THR A 1 596 ? -35.690 3.463 -16.508 1.00 40.12 596 THR A CA 1
ATOM 4725 C C . THR A 1 596 ? -36.600 4.673 -16.684 1.00 40.12 596 THR A C 1
ATOM 4727 O O . THR A 1 596 ? -37.328 4.961 -15.728 1.00 40.12 596 THR A O 1
ATOM 4730 N N . PRO A 1 597 ? -36.550 5.409 -17.813 1.00 43.62 597 PRO A N 1
ATOM 4731 C CA . PRO A 1 597 ? -37.452 6.529 -18.006 1.00 43.62 597 PRO A CA 1
ATOM 4732 C C . PRO A 1 597 ? -38.848 5.978 -17.771 1.00 43.62 597 PRO A C 1
ATOM 4734 O O . PRO A 1 597 ? -39.245 4.997 -18.411 1.00 43.62 597 PRO A O 1
ATOM 4737 N N . THR A 1 598 ? -39.534 6.519 -16.765 1.00 41.59 598 THR A N 1
ATOM 4738 C CA . THR A 1 598 ? -40.903 6.145 -16.442 1.00 41.59 598 THR A CA 1
ATOM 4739 C C . THR A 1 598 ? -41.653 6.256 -17.752 1.00 41.59 598 THR A C 1
ATOM 4741 O O . THR A 1 598 ? -41.781 7.356 -18.289 1.00 41.59 598 THR A O 1
ATOM 4744 N N . LYS A 1 599 ? -42.065 5.114 -18.331 1.00 48.19 599 LYS A N 1
ATOM 4745 C CA . LYS A 1 599 ? -42.900 5.124 -19.534 1.00 48.19 599 LYS A CA 1
ATOM 4746 C C . LYS A 1 599 ? -44.020 6.108 -19.215 1.00 48.19 599 LYS A C 1
ATOM 4748 O O . LYS A 1 599 ? -44.688 5.874 -18.203 1.00 48.19 599 LYS A O 1
ATOM 4753 N N . PRO A 1 600 ? -44.190 7.207 -19.974 1.00 50.34 600 PRO A N 1
ATOM 4754 C CA . PRO A 1 600 ? -45.256 8.147 -19.683 1.00 50.34 600 PRO A CA 1
ATOM 4755 C C . PRO A 1 600 ? -46.530 7.313 -19.623 1.00 50.34 600 PRO A C 1
ATOM 4757 O O . PRO A 1 600 ? -46.825 6.566 -20.563 1.00 50.34 600 PRO A O 1
ATOM 4760 N N . GLY A 1 601 ? -47.188 7.314 -18.457 1.00 58.19 601 GLY A N 1
ATOM 4761 C CA . GLY A 1 601 ? -48.381 6.505 -18.235 1.00 58.19 601 GLY A CA 1
ATOM 4762 C C . GLY A 1 601 ? -49.323 6.715 -19.413 1.00 58.19 601 GLY A C 1
ATOM 4763 O O . GLY A 1 601 ? -49.429 7.843 -19.894 1.00 58.19 601 GLY A O 1
ATOM 4764 N N . ARG A 1 602 ? -49.925 5.634 -19.937 1.00 62.03 602 ARG A N 1
ATOM 4765 C CA . ARG A 1 602 ? -50.772 5.681 -21.144 1.00 62.03 602 ARG A CA 1
ATOM 4766 C C . ARG A 1 602 ? -51.668 6.919 -21.090 1.00 62.03 602 ARG A C 1
ATOM 4768 O O . ARG A 1 602 ? -52.571 6.990 -20.259 1.00 62.03 602 ARG A O 1
ATOM 4775 N N . ILE A 1 603 ? -51.397 7.897 -21.953 1.00 71.69 603 ILE A N 1
ATOM 4776 C CA . ILE A 1 603 ? -52.173 9.134 -21.999 1.00 71.69 603 ILE A CA 1
ATOM 4777 C C . ILE A 1 603 ? -53.576 8.743 -22.453 1.00 71.69 603 ILE A C 1
ATOM 4779 O O . ILE A 1 603 ? -53.772 8.253 -23.567 1.00 71.69 603 ILE A O 1
ATOM 4783 N N . GLY A 1 604 ? -54.556 8.897 -21.562 1.00 75.69 604 GLY A N 1
ATOM 4784 C CA . GLY A 1 604 ? -55.945 8.595 -21.876 1.00 75.69 604 GLY A CA 1
ATOM 4785 C C . GLY A 1 604 ? -56.417 9.445 -23.055 1.00 75.69 604 GLY A C 1
ATOM 4786 O O . GLY A 1 604 ? -56.087 10.625 -23.143 1.00 75.69 604 GLY A O 1
ATOM 4787 N N . ARG A 1 605 ? -57.233 8.873 -23.951 1.00 81.06 605 ARG A N 1
ATOM 4788 C CA . ARG A 1 605 ? -57.747 9.548 -25.166 1.00 81.06 605 ARG A CA 1
ATOM 4789 C C . ARG A 1 605 ? -58.328 10.948 -24.907 1.00 81.06 605 ARG A C 1
ATOM 4791 O O . ARG A 1 605 ? -58.274 11.802 -25.788 1.00 81.06 605 ARG A O 1
ATOM 4798 N N . ASN A 1 606 ? -58.897 11.175 -23.721 1.00 84.44 606 ASN A N 1
ATOM 4799 C CA . ASN A 1 606 ? -59.524 12.438 -23.334 1.00 84.44 606 ASN A CA 1
ATOM 4800 C C . ASN A 1 606 ? -58.623 13.373 -22.497 1.00 84.44 606 ASN A C 1
ATOM 4802 O O . ASN A 1 606 ? -59.074 14.472 -22.184 1.00 84.44 606 ASN A O 1
ATOM 4806 N N . ASN A 1 607 ? -57.394 12.975 -22.149 1.00 85.06 607 ASN A N 1
ATOM 4807 C CA . ASN A 1 607 ? -56.454 13.817 -21.402 1.00 85.06 607 ASN A CA 1
ATOM 4808 C C . ASN A 1 607 ? -55.867 14.923 -22.299 1.00 85.06 607 ASN A C 1
ATOM 4810 O O . ASN A 1 607 ? -55.828 14.746 -23.521 1.00 85.06 607 ASN A O 1
ATOM 4814 N N . PRO A 1 608 ? -55.389 16.042 -21.724 1.00 83.56 608 PRO A N 1
ATOM 4815 C CA . PRO A 1 608 ? -54.667 17.072 -22.468 1.00 83.56 608 PRO A CA 1
ATOM 4816 C C . PRO A 1 608 ? -53.450 16.496 -23.198 1.00 83.56 608 PRO A C 1
ATOM 4818 O O . PRO A 1 608 ? -52.739 15.637 -22.675 1.00 83.56 608 PRO A O 1
ATOM 4821 N N . CYS A 1 609 ? -53.219 16.956 -24.424 1.00 76.19 609 CYS A N 1
ATOM 4822 C CA . CYS A 1 609 ? -52.123 16.482 -25.252 1.00 76.19 609 CYS A CA 1
ATOM 4823 C C . CYS A 1 609 ? -50.767 16.994 -24.721 1.00 76.19 609 CYS A C 1
ATOM 4825 O O . CYS A 1 609 ? -50.632 18.200 -24.502 1.00 76.19 609 CYS A O 1
ATOM 4827 N N . PRO A 1 610 ? -49.735 16.134 -24.588 1.00 78.25 610 PRO A N 1
ATOM 4828 C CA . PRO A 1 610 ? -48.435 16.528 -24.028 1.00 78.25 610 PRO A CA 1
ATOM 4829 C C . PRO A 1 610 ? -47.675 17.580 -24.839 1.00 78.25 610 PRO A C 1
ATOM 4831 O O . PRO A 1 610 ? -46.750 18.191 -24.325 1.00 78.25 610 PRO A O 1
ATOM 4834 N N . CYS A 1 611 ? -48.051 17.808 -26.100 1.00 79.19 611 CYS A N 1
ATOM 4835 C CA . CYS A 1 611 ? -47.421 18.813 -26.958 1.00 79.19 611 CYS A CA 1
ATOM 4836 C C . CYS A 1 611 ? -47.766 20.266 -26.571 1.00 79.19 611 CYS A C 1
ATOM 4838 O O . CYS A 1 611 ? -47.407 21.184 -27.301 1.00 79.19 611 CYS A O 1
ATOM 4840 N N . GLY A 1 612 ? -48.542 20.483 -25.501 1.00 74.25 612 GLY A N 1
ATOM 4841 C CA . GLY A 1 612 ? -48.903 21.820 -25.019 1.00 74.25 612 GLY A CA 1
ATOM 4842 C C . GLY A 1 612 ? -49.977 22.538 -25.843 1.00 74.25 612 GLY A C 1
ATOM 4843 O O . GLY A 1 612 ? -50.233 23.712 -25.616 1.00 74.25 612 GLY A O 1
ATOM 4844 N N . SER A 1 613 ? -50.653 21.851 -26.772 1.00 81.56 613 SER A N 1
ATOM 4845 C CA . SER A 1 613 ? -51.656 22.466 -27.662 1.00 81.56 613 SER A CA 1
ATOM 4846 C C . SER A 1 613 ? -52.987 22.823 -26.987 1.00 81.56 613 SER A C 1
ATOM 4848 O O . SER A 1 613 ? -53.872 23.378 -27.636 1.00 81.56 613 SER A O 1
ATOM 4850 N N . GLY A 1 614 ? -53.185 22.431 -25.724 1.00 79.44 614 GLY A N 1
ATOM 4851 C CA . GLY A 1 614 ? -54.445 22.602 -24.991 1.00 79.44 614 GLY A CA 1
ATOM 4852 C C . GLY A 1 614 ? -55.598 21.692 -25.448 1.00 79.44 614 GLY A C 1
ATOM 4853 O O . GLY A 1 614 ? -56.663 21.707 -24.837 1.00 79.44 614 GLY A O 1
ATOM 4854 N N . ARG A 1 615 ? -55.413 20.867 -26.490 1.00 85.12 615 ARG A N 1
ATOM 4855 C CA . ARG A 1 615 ? -56.439 19.940 -27.013 1.00 85.12 615 ARG A CA 1
ATOM 4856 C C . ARG A 1 615 ? -56.372 18.566 -26.344 1.00 85.12 615 ARG A C 1
ATOM 4858 O O . ARG A 1 615 ? -55.315 18.157 -25.864 1.00 85.12 615 ARG A O 1
ATOM 4865 N N . LYS A 1 616 ? -57.481 17.813 -26.361 1.00 85.50 616 LYS A N 1
ATOM 4866 C CA . LYS A 1 616 ? -57.503 16.401 -25.924 1.00 85.50 616 LYS A CA 1
ATOM 4867 C C . LYS A 1 616 ? -56.625 15.547 -26.844 1.00 85.50 616 LYS A C 1
ATOM 4869 O O . LYS A 1 616 ? -56.602 15.776 -28.052 1.00 85.50 616 LYS A O 1
ATOM 4874 N N . PHE A 1 617 ? -55.950 14.534 -26.299 1.00 83.81 617 PHE A N 1
ATOM 4875 C CA . PHE A 1 617 ? -54.995 13.695 -27.030 1.00 83.81 617 PHE A CA 1
ATOM 4876 C C . PHE A 1 617 ? -55.594 13.109 -28.318 1.00 83.81 617 PHE A C 1
ATOM 4878 O O . PHE A 1 617 ? -54.982 13.242 -29.375 1.00 83.81 617 PHE A O 1
ATOM 4885 N N . LYS A 1 618 ? -56.830 12.586 -28.275 1.00 83.69 618 LYS A N 1
ATOM 4886 C CA . LYS A 1 618 ? -57.540 12.040 -29.453 1.00 83.69 618 LYS A CA 1
ATOM 4887 C C . LYS A 1 618 ? -57.764 13.039 -30.600 1.00 83.69 618 LYS A C 1
ATOM 4889 O O . LYS A 1 618 ? -57.968 12.623 -31.731 1.00 83.69 618 LYS A O 1
ATOM 4894 N N . GLU A 1 619 ? -57.771 14.341 -30.316 1.00 83.31 619 GLU A N 1
ATOM 4895 C CA . GLU A 1 619 ? -58.012 15.400 -31.311 1.00 83.31 619 GLU A CA 1
ATOM 4896 C C . GLU A 1 619 ? -56.714 16.070 -31.779 1.00 83.31 619 GLU A C 1
ATOM 4898 O O . GLU A 1 619 ? -56.748 17.013 -32.570 1.00 83.31 619 GLU A O 1
ATOM 4903 N N . CYS A 1 620 ? -55.568 15.597 -31.285 1.00 87.06 620 CYS A N 1
ATOM 4904 C CA . CYS A 1 620 ? -54.254 16.127 -31.611 1.00 87.06 620 CYS A CA 1
ATOM 4905 C C . CYS A 1 620 ? -53.342 15.014 -32.142 1.00 87.06 620 CYS A C 1
ATOM 4907 O O . CYS A 1 620 ? -53.321 14.783 -33.346 1.00 87.06 620 CYS A O 1
ATOM 4909 N N . HIS A 1 621 ? -52.644 14.295 -31.261 1.00 78.12 621 HIS A N 1
ATOM 4910 C CA . HIS A 1 621 ? -51.683 13.249 -31.640 1.00 78.12 621 HIS A CA 1
ATOM 4911 C C . HIS A 1 621 ? -52.246 11.818 -31.553 1.00 78.12 621 HIS A C 1
ATOM 4913 O O . HIS A 1 621 ? -51.541 10.865 -31.852 1.00 78.12 621 HIS A O 1
ATOM 4919 N N . GLY A 1 622 ? -53.500 11.653 -31.126 1.00 74.00 622 GLY A N 1
ATOM 4920 C CA . GLY A 1 622 ? -54.185 10.363 -30.998 1.00 74.00 622 GLY A CA 1
ATOM 4921 C C . GLY A 1 622 ? -55.153 10.045 -32.140 1.00 74.00 622 GLY A C 1
ATOM 4922 O O . GLY A 1 622 ? -56.161 9.383 -31.870 1.00 74.00 622 GLY A O 1
ATOM 4923 N N . ARG A 1 623 ? -54.897 10.575 -33.346 1.00 58.22 623 ARG A N 1
ATOM 4924 C CA . ARG A 1 623 ? -55.612 10.205 -34.578 1.00 58.22 623 ARG A CA 1
ATOM 4925 C C . ARG A 1 623 ? -55.101 8.890 -35.139 1.00 58.22 623 ARG A C 1
ATOM 4927 O O . ARG A 1 623 ? -53.868 8.697 -35.112 1.00 58.22 623 ARG A O 1
#

Secondary structure (DSSP, 8-state):
---EEEEEEEEEEEE----HHHHHHTT------S---SS--------------------------------------------------------------------PPP------------------------------SSHHHHHHHHHHHHHH-TTTEEES-B-TTS-B--SEEEEETTEEEEEEEEE------TTS-HHHHHHHHHIIIIIHHHHHHHHHHHHHHTT---BSSTTS-SB--S---TTT-EEEEEEEEES-HHHHHHH-TT-TT-PPEEEEE-S------TTEEEEESSS--EEEETTHHHHHHHHS-SHHHHHHHHHHHHHHHHH-SEEEES-HHHHHHHHHH-EETTTTEE-SSS-TTTGGG--EEEE-TTHHHHHHHSHHHHHHHHHGGGGHHHHHHHHHHHHHHHTT---S---TTSS--HHHHHHTS-HHHHHHHHHHHHHHHHTS-S--SSEEEEEEEE-SSTTEEEEEEEEE--HHHHTSTTHHHHHHHHHHHHHHHHHHHSTT-SEEEEEEEE-GGGSTT---EEEEEEE-SS--HHHHHHHHHHHHHH-TTTSTT-EEEEEEEESS-PPPPPP---PPP---TTSBPTTS-SSBGGGTT--

Radius of gyration: 33.34 Å; Cα contacts (8 Å, |Δi|>4): 901; chains: 1; bounding box: 117×71×83 Å

Foldseek 3Di:
DWLWDWWKKKKFWDFDAVDVVVLVVLVPDDDDDPPPPPDDDDDDDDDDDDDDDDDDDDDDDDDDDDDDDDDDDDDDDDDDDDDDDDDDDDDDDDDDDDDDDDDDDDDDDDDDDDDDDDDDDDPDDDDDDDDPQVPDQDCFDDPQLNVLQVLCCQAQNPLFKGAQKAFPQLHTLARIWGDFAQEIEGEHEDDDAQDDDPPDDLLVSQVVLCVVQPVVLLVSLVVSLVCLLVVGWMASGSVRPGTDQFDHDSVSHDYAAEGEGEHQQVVLCVVDVLLVQSAAKEKEADPDPPPSDRSYDYAHLVRDHHYAYPRCVVVLSVLNSAPQSNVQLVVQVNVQSVLANMEIERHVLQQVLQQVVAAAPVVSHGHRDDHPVPSPPHRYDYGYPDSNVVVCPDLQNVVLVVLLPLLCVLVVVLNVQVVCLSRVNDPDDSSPNHDDFLSSQSSNAGSLRSSVVSVVVVVCLVPQDPDHQWIKMWMKIDGPDPLEIEIEIEIHHHVVLVPDPCNVVSQVVVQVLLQLVVCLVVVSHQKYKYWGWYRCVPPPNDIDIDIDIDGPPPPDPVNNVVSCVVCVVVCRVNDPSIDIDTDIGTSTDRPDPPPDPPPPPPQPQQHQPPVPPRHGCCVPVVD

Solvent-accessible surface area (backbone atoms only — not comparable to full-atom values): 37396 Å² total; per-residue (Å²): 88,63,59,77,44,83,38,66,32,42,36,36,71,48,76,51,74,88,48,71,62,64,68,48,51,69,75,65,73,78,88,72,78,93,81,77,79,92,79,86,87,88,86,85,87,83,90,82,84,89,86,87,88,80,90,88,88,87,88,89,86,89,87,80,89,86,88,88,87,89,85,84,90,87,91,87,88,83,90,89,87,87,89,86,88,86,85,90,84,82,88,82,90,89,82,88,86,86,91,85,90,84,88,82,86,83,84,87,83,90,78,92,78,90,79,83,88,81,90,76,88,77,79,82,73,94,69,82,81,79,86,72,62,74,83,72,78,68,70,43,92,49,75,67,44,29,53,50,48,55,43,38,35,61,21,54,32,68,80,28,46,40,46,50,28,10,37,84,87,35,49,72,57,39,52,29,42,32,54,56,76,50,40,36,40,40,32,40,74,34,83,52,73,60,77,90,52,96,92,54,61,64,59,63,52,37,55,54,43,44,46,65,53,44,61,47,46,54,55,49,45,55,49,40,52,53,44,48,62,67,68,57,68,49,14,62,34,59,88,61,82,41,66,55,75,62,76,71,54,55,89,67,46,46,76,47,39,35,37,38,42,32,44,49,35,70,61,31,34,72,74,31,89,82,39,82,71,19,50,56,22,40,32,32,26,73,84,83,77,79,71,86,47,73,62,45,45,80,40,46,38,91,71,65,70,46,74,37,35,78,64,35,42,65,48,54,44,65,75,27,42,20,46,44,44,39,49,52,50,52,52,35,48,53,51,36,38,68,68,23,67,30,37,34,29,43,23,62,47,23,49,50,29,48,26,65,58,32,48,35,75,89,80,70,40,61,38,61,68,69,54,85,93,62,39,91,82,52,56,59,39,77,47,63,78,51,46,30,65,56,47,64,69,34,62,36,48,52,34,22,60,60,60,42,58,53,15,54,56,47,53,48,57,46,48,54,53,52,48,30,32,54,63,68,68,41,85,73,87,56,56,56,58,64,48,96,32,37,61,52,58,61,51,55,37,32,61,50,52,28,20,48,53,27,53,52,52,50,52,51,58,73,66,50,76,92,65,66,63,31,27,44,35,46,34,42,41,67,48,85,53,85,46,29,35,34,34,40,33,37,40,43,65,45,65,83,53,61,74,39,93,57,36,66,61,45,50,51,51,53,34,50,42,47,40,42,29,48,40,68,74,42,73,75,33,51,33,35,33,26,40,30,34,45,37,64,94,77,38,87,84,58,66,64,76,46,74,38,64,42,77,39,71,86,70,48,71,67,57,50,51,51,29,51,60,66,25,61,86,71,37,56,99,65,52,92,59,54,42,78,44,81,42,76,48,45,64,57,35,67,57,81,75,76,71,75,75,73,72,76,69,83,77,50,58,76,38,72,30,91,86,71,76,78,39,36,18,42,80,63,84,54,111